Protein AF-A0A2E3FN17-F1 (afdb_monomer_lite)

Structure (mmCIF, N/CA/C/O backbone):
data_AF-A0A2E3FN17-F1
#
_entry.id   AF-A0A2E3FN17-F1
#
loop_
_atom_site.group_PDB
_atom_site.id
_atom_site.type_symbol
_atom_site.label_atom_id
_atom_site.label_alt_id
_atom_site.label_comp_id
_atom_site.label_asym_id
_atom_site.label_entity_id
_atom_site.label_seq_id
_atom_site.pdbx_PDB_ins_code
_atom_site.Cartn_x
_atom_site.Cartn_y
_atom_site.Cartn_z
_atom_site.occupancy
_atom_site.B_iso_or_equiv
_atom_site.auth_seq_id
_atom_site.auth_comp_id
_atom_site.auth_asym_id
_atom_site.auth_atom_id
_atom_site.pdbx_PDB_model_num
ATOM 1 N N . MET A 1 1 ? -9.138 58.716 -21.504 1.00 37.84 1 MET A N 1
ATOM 2 C CA . MET A 1 1 ? -9.727 57.847 -20.464 1.00 37.84 1 MET A CA 1
ATOM 3 C C . MET A 1 1 ? -8.759 56.707 -20.224 1.00 37.84 1 MET A C 1
ATOM 5 O O . MET A 1 1 ? -8.640 55.849 -21.085 1.00 37.84 1 MET A O 1
ATOM 9 N N . ALA A 1 2 ? -8.002 56.763 -19.128 1.00 36.84 2 ALA A N 1
ATOM 10 C CA . ALA A 1 2 ? -7.118 55.679 -18.716 1.00 36.84 2 ALA A CA 1
ATOM 11 C C . ALA A 1 2 ? -7.886 54.799 -17.726 1.00 36.84 2 ALA A C 1
ATOM 13 O O . ALA A 1 2 ? -8.453 55.308 -16.757 1.00 36.84 2 ALA A O 1
ATOM 14 N N . ILE A 1 3 ? -7.972 53.507 -18.033 1.00 34.97 3 ILE A N 1
ATOM 15 C CA . ILE A 1 3 ? -8.665 52.512 -17.218 1.00 34.97 3 ILE A CA 1
ATOM 16 C C . ILE A 1 3 ? -7.889 52.355 -15.912 1.00 34.97 3 ILE A C 1
ATOM 18 O O . ILE A 1 3 ? -6.702 52.041 -15.904 1.00 34.97 3 ILE A O 1
ATOM 22 N N . ASN A 1 4 ? -8.585 52.634 -14.817 1.00 36.72 4 ASN A N 1
ATOM 23 C CA . ASN A 1 4 ? -8.082 52.581 -13.459 1.00 36.72 4 ASN A CA 1
ATOM 24 C C . ASN A 1 4 ? -8.319 51.156 -12.940 1.00 36.72 4 ASN A C 1
ATOM 26 O O . ASN A 1 4 ? -9.426 50.830 -12.508 1.00 36.72 4 ASN A O 1
ATOM 30 N N . TYR A 1 5 ? -7.314 50.286 -13.042 1.00 35.69 5 TYR A N 1
ATOM 31 C CA . TYR A 1 5 ? -7.371 48.957 -12.437 1.00 35.69 5 TYR A CA 1
ATOM 32 C C . TYR A 1 5 ? -7.090 49.093 -10.939 1.00 35.69 5 TYR A C 1
ATOM 34 O O . TYR A 1 5 ? -5.941 49.150 -10.512 1.00 35.69 5 TYR A O 1
ATOM 42 N N . LYS A 1 6 ? -8.153 49.179 -10.132 1.00 37.59 6 LYS A N 1
ATOM 43 C CA . LYS A 1 6 ? -8.042 49.005 -8.681 1.00 37.59 6 LYS A CA 1
ATOM 44 C C . LYS A 1 6 ? -7.810 47.527 -8.378 1.00 37.59 6 LYS A C 1
ATOM 46 O O . LYS A 1 6 ? -8.728 46.723 -8.523 1.00 37.59 6 LYS A O 1
ATOM 51 N N . GLN A 1 7 ? -6.601 47.195 -7.942 1.00 37.75 7 GLN A N 1
ATOM 52 C CA . GLN A 1 7 ? -6.318 45.953 -7.229 1.00 37.75 7 GLN A CA 1
ATOM 53 C C . GLN A 1 7 ? -6.662 46.138 -5.741 1.00 37.75 7 GLN A C 1
ATOM 55 O O . GLN A 1 7 ? -6.608 47.243 -5.208 1.00 37.75 7 GLN A O 1
ATOM 60 N N . PHE A 1 8 ? -7.114 45.061 -5.105 1.00 37.50 8 PHE A N 1
ATOM 61 C CA . PHE A 1 8 ? -7.685 45.035 -3.761 1.00 37.50 8 PHE A CA 1
ATOM 62 C C . PHE A 1 8 ? -6.698 45.509 -2.676 1.00 37.50 8 PHE A C 1
ATOM 64 O O . PHE A 1 8 ? -5.740 44.814 -2.359 1.00 37.50 8 PHE A O 1
ATOM 71 N N . GLU A 1 9 ? -6.981 46.653 -2.051 1.00 42.41 9 GLU A N 1
ATOM 72 C CA . GLU A 1 9 ? -6.301 47.136 -0.843 1.00 42.41 9 GLU A CA 1
ATOM 73 C C . GLU A 1 9 ? -7.309 47.179 0.315 1.00 42.41 9 GLU A C 1
ATOM 75 O O . GLU A 1 9 ? -8.365 47.810 0.205 1.00 42.41 9 GLU A O 1
ATOM 80 N N . THR A 1 10 ? -7.011 46.539 1.451 1.00 50.94 10 THR A N 1
ATOM 81 C CA . THR A 1 10 ? -7.795 46.756 2.676 1.00 50.94 10 THR A CA 1
ATOM 82 C C . THR A 1 10 ? -7.440 48.130 3.251 1.00 50.94 10 THR A C 1
ATOM 84 O O . THR A 1 10 ? -6.267 48.398 3.503 1.00 50.94 10 THR A O 1
ATOM 87 N N . GLN A 1 11 ? -8.440 48.979 3.519 1.00 46.59 11 GLN A N 1
ATOM 88 C CA . GLN A 1 11 ? -8.320 50.361 4.036 1.00 46.59 11 GLN A CA 1
ATOM 89 C C . GLN A 1 11 ? -7.691 50.503 5.445 1.00 46.59 11 GLN A C 1
ATOM 91 O O . GLN A 1 11 ? -7.810 51.537 6.098 1.00 46.59 11 GLN A O 1
ATOM 96 N N . SER A 1 12 ? -6.996 49.487 5.946 1.00 48.31 12 SER A N 1
ATOM 97 C CA . SER A 1 12 ? -6.209 49.539 7.178 1.00 48.31 12 SER A CA 1
ATOM 98 C C . SER A 1 12 ? -4.942 48.714 6.976 1.00 48.31 12 SER A C 1
ATOM 100 O O . SER A 1 12 ? -4.887 47.528 7.281 1.00 48.31 12 SER A O 1
ATOM 102 N N . GLY A 1 13 ? -3.938 49.345 6.364 1.00 42.34 13 GLY A N 1
ATOM 103 C CA . GLY A 1 13 ? -2.664 48.720 6.030 1.00 42.34 13 GLY A CA 1
ATOM 104 C C . GLY A 1 13 ? -1.845 48.374 7.271 1.00 42.34 13 GLY A C 1
ATOM 105 O O . GLY A 1 13 ? -1.367 49.259 7.980 1.00 42.34 13 GLY A O 1
ATOM 106 N N . PHE A 1 14 ? -1.603 47.085 7.487 1.00 42.19 14 PHE A N 1
ATOM 107 C CA . PHE A 1 14 ? -0.504 46.635 8.331 1.00 42.19 14 PHE A CA 1
ATOM 108 C C . PHE A 1 14 ? 0.809 46.801 7.551 1.00 42.19 14 PHE A C 1
ATOM 110 O O . PHE A 1 14 ? 1.232 45.918 6.810 1.00 42.19 14 PHE A O 1
ATOM 117 N N . LYS A 1 15 ? 1.483 47.944 7.716 1.00 48.59 15 LYS A N 1
ATOM 118 C CA . LYS A 1 15 ? 2.931 48.033 7.479 1.00 48.59 15 LYS A CA 1
ATOM 119 C C . LYS A 1 15 ? 3.631 47.589 8.759 1.00 48.59 15 LYS A C 1
ATOM 121 O O . LYS A 1 15 ? 3.905 48.404 9.635 1.00 48.59 15 LYS A O 1
ATOM 126 N N . SER A 1 16 ? 3.868 46.288 8.894 1.00 48.31 16 SER A N 1
ATOM 127 C CA . SER A 1 16 ? 4.694 45.765 9.985 1.00 48.31 16 SER A CA 1
ATOM 128 C C . SER A 1 16 ? 6.179 45.999 9.663 1.00 48.31 16 SER A C 1
ATOM 130 O O . SER A 1 16 ? 6.572 45.804 8.507 1.00 48.31 16 SER A O 1
ATOM 132 N N . PRO A 1 17 ? 7.032 46.401 10.627 1.00 52.38 17 PRO A N 1
ATOM 133 C CA . PRO A 1 17 ? 8.482 46.468 10.449 1.00 52.38 17 PRO A CA 1
ATOM 134 C C . PRO A 1 17 ? 9.059 45.076 10.139 1.00 52.38 17 PRO A C 1
ATOM 136 O O . PRO A 1 17 ? 9.464 44.331 11.035 1.00 52.38 17 PRO A O 1
ATOM 139 N N . GLY A 1 18 ? 9.077 44.717 8.854 1.00 56.06 18 GLY A N 1
ATOM 140 C CA . GLY A 1 18 ? 9.528 43.413 8.374 1.00 56.06 18 GLY A CA 1
ATOM 141 C C . GLY A 1 18 ? 8.607 42.686 7.395 1.00 56.06 18 GLY A C 1
ATOM 142 O O . GLY A 1 18 ? 8.786 41.483 7.272 1.00 56.06 18 GLY A O 1
ATOM 143 N N . PHE A 1 19 ? 7.653 43.356 6.736 1.00 58.25 19 PHE A N 1
ATOM 144 C CA . PHE A 1 19 ? 6.890 42.806 5.605 1.00 58.25 19 PHE A CA 1
ATOM 145 C C . PHE A 1 19 ? 6.611 43.913 4.573 1.00 58.25 19 PHE A C 1
ATOM 147 O O . PHE A 1 19 ? 5.958 44.907 4.897 1.00 58.25 19 PHE A O 1
ATOM 154 N N . THR A 1 20 ? 7.093 43.762 3.338 1.00 66.94 20 THR A N 1
ATOM 155 C CA . THR A 1 20 ? 6.775 44.663 2.213 1.00 66.94 20 THR A CA 1
ATOM 156 C C . THR A 1 20 ? 6.507 43.865 0.948 1.00 66.94 20 THR A C 1
ATOM 158 O O . THR A 1 20 ? 7.218 42.897 0.702 1.00 66.94 20 THR A O 1
ATOM 161 N N . VAL A 1 21 ? 5.550 44.304 0.129 1.00 63.03 21 VAL A N 1
ATOM 162 C CA . VAL A 1 21 ? 5.288 43.752 -1.209 1.00 63.03 21 VAL A CA 1
ATOM 163 C C . VAL A 1 21 ? 5.586 44.838 -2.240 1.00 63.03 21 VAL A C 1
ATOM 165 O O . VAL A 1 21 ? 5.120 45.968 -2.072 1.00 63.03 21 VAL A O 1
ATOM 168 N N . ASP A 1 22 ? 6.392 44.534 -3.255 1.00 70.94 22 ASP A N 1
ATOM 169 C CA . ASP A 1 22 ? 6.679 45.465 -4.348 1.00 70.94 22 ASP A CA 1
ATOM 170 C C . ASP A 1 22 ? 5.623 45.398 -5.465 1.00 70.94 22 ASP A C 1
ATOM 172 O O . ASP A 1 22 ? 4.725 44.556 -5.476 1.00 70.94 22 ASP A O 1
ATOM 176 N N . THR A 1 23 ? 5.718 46.313 -6.426 1.00 57.62 23 THR A N 1
ATOM 177 C CA . THR A 1 23 ? 4.793 46.416 -7.565 1.00 57.62 23 THR A CA 1
ATOM 178 C C . THR A 1 23 ? 4.875 45.252 -8.557 1.00 57.62 23 THR A C 1
ATOM 180 O O . THR A 1 23 ? 4.014 45.159 -9.428 1.00 57.62 23 THR A O 1
ATOM 183 N N . ALA A 1 24 ? 5.874 44.374 -8.444 1.00 57.94 24 ALA A N 1
ATOM 184 C CA . ALA A 1 24 ? 5.973 43.126 -9.198 1.00 57.94 24 ALA A CA 1
ATOM 185 C C . ALA A 1 24 ? 5.431 41.918 -8.404 1.00 57.94 24 ALA A C 1
ATOM 187 O O . ALA A 1 24 ? 5.411 40.807 -8.928 1.00 57.94 24 ALA A O 1
ATOM 188 N N . GLY A 1 25 ? 4.962 42.127 -7.167 1.00 55.66 25 GLY A N 1
ATOM 189 C CA . GLY A 1 25 ? 4.450 41.077 -6.288 1.00 55.66 25 GLY A CA 1
ATOM 190 C C . GLY A 1 25 ? 5.527 40.366 -5.465 1.00 55.66 25 GLY A C 1
ATOM 191 O O . GLY A 1 25 ? 5.211 39.393 -4.780 1.00 55.66 25 GLY A O 1
ATOM 192 N N . ASN A 1 26 ? 6.779 40.834 -5.483 1.00 59.34 26 ASN A N 1
ATOM 193 C CA . ASN A 1 26 ? 7.836 40.254 -4.658 1.00 59.34 26 ASN A CA 1
ATOM 194 C C . ASN A 1 26 ? 7.677 40.698 -3.207 1.00 59.34 26 ASN A C 1
ATOM 196 O O . ASN A 1 26 ? 7.336 41.850 -2.931 1.00 59.34 26 ASN A O 1
ATOM 200 N N . VAL A 1 27 ? 7.982 39.802 -2.270 1.00 69.19 27 VAL A N 1
ATOM 201 C CA . VAL A 1 27 ? 7.823 40.058 -0.836 1.00 69.19 27 VAL A CA 1
ATOM 202 C C . VAL A 1 27 ? 9.183 40.080 -0.139 1.00 69.19 27 VAL A C 1
ATOM 204 O O . VAL A 1 27 ? 9.989 39.170 -0.311 1.00 69.19 27 VAL A O 1
ATOM 207 N N . VAL A 1 28 ? 9.421 41.092 0.699 1.00 61.53 28 VAL A N 1
ATOM 208 C CA . VAL A 1 28 ? 10.564 41.150 1.625 1.00 61.53 28 VAL A CA 1
ATOM 209 C C . VAL A 1 28 ? 10.049 40.980 3.047 1.00 61.53 28 VAL A C 1
ATOM 211 O O . VAL A 1 28 ? 9.232 41.774 3.517 1.00 61.53 28 VAL A O 1
ATOM 214 N N . VAL A 1 29 ? 10.541 39.949 3.735 1.00 69.00 29 VAL A N 1
ATOM 215 C CA . VAL A 1 29 ? 10.130 39.574 5.094 1.00 69.00 29 VAL A CA 1
ATOM 216 C C . VAL A 1 29 ? 11.319 39.430 6.035 1.00 69.00 29 VAL A C 1
ATOM 218 O O . VAL A 1 29 ? 12.343 38.873 5.655 1.00 69.00 29 VAL A O 1
ATOM 221 N N . ARG A 1 30 ? 11.193 39.921 7.278 1.00 58.22 30 ARG A N 1
ATOM 222 C CA . ARG A 1 30 ? 12.258 39.811 8.301 1.00 58.22 30 ARG A CA 1
ATOM 223 C C . ARG A 1 30 ? 12.412 38.398 8.856 1.00 58.22 30 ARG A C 1
ATOM 225 O O . ARG A 1 30 ? 13.528 38.000 9.163 1.00 58.22 30 ARG A O 1
ATOM 232 N N . THR A 1 31 ? 11.312 37.670 9.014 1.00 51.66 31 THR A N 1
ATOM 233 C CA . THR A 1 31 ? 11.298 36.287 9.504 1.00 51.66 31 THR A CA 1
ATOM 234 C C . THR A 1 31 ? 10.191 35.525 8.791 1.00 51.66 31 THR A C 1
ATOM 236 O O . THR A 1 31 ? 9.025 35.903 8.890 1.00 51.66 31 THR A O 1
ATOM 239 N N . LEU A 1 32 ? 10.554 34.451 8.096 1.00 52.09 32 LEU A N 1
ATOM 240 C CA . LEU A 1 32 ? 9.624 33.411 7.670 1.00 52.09 32 LEU A CA 1
ATOM 241 C C . LEU A 1 32 ? 9.655 32.326 8.738 1.00 52.09 32 LEU A C 1
ATOM 243 O O . LEU A 1 32 ? 10.653 31.627 8.884 1.00 52.09 32 LEU A O 1
ATOM 247 N N . THR A 1 33 ? 8.581 32.199 9.506 1.00 43.00 33 THR A N 1
ATOM 248 C CA . THR A 1 33 ? 8.390 31.029 10.361 1.00 43.00 33 THR A CA 1
ATOM 249 C C . THR A 1 33 ? 7.501 30.072 9.595 1.00 43.00 33 THR A C 1
ATOM 251 O O . THR A 1 33 ? 6.283 30.228 9.579 1.00 43.00 33 THR A O 1
ATOM 254 N N . GLN A 1 34 ? 8.112 29.097 8.928 1.00 38.00 34 GLN A N 1
ATOM 255 C CA . GLN A 1 34 ? 7.369 27.959 8.416 1.00 38.00 34 GLN A CA 1
ATOM 256 C C . GLN A 1 34 ? 6.927 27.138 9.622 1.00 38.00 34 GLN A C 1
ATOM 258 O O . GLN A 1 34 ? 7.709 26.398 10.213 1.00 38.00 34 GLN A O 1
ATOM 263 N N . THR A 1 35 ? 5.674 27.309 10.031 1.00 37.59 35 THR A N 1
ATOM 264 C CA . THR A 1 35 ? 5.012 26.363 10.927 1.00 37.59 35 THR A CA 1
ATOM 265 C C . THR A 1 35 ? 4.671 25.149 10.075 1.00 37.59 35 THR A C 1
ATOM 267 O O . THR A 1 35 ? 3.538 24.952 9.652 1.00 37.59 35 THR A O 1
ATOM 270 N N . PHE A 1 36 ? 5.695 24.354 9.759 1.00 42.62 36 PHE A N 1
ATOM 271 C CA . PHE A 1 36 ? 5.470 22.948 9.484 1.00 42.62 36 PHE A CA 1
ATOM 272 C C . PHE A 1 36 ? 4.927 22.389 10.793 1.00 42.62 36 PHE A C 1
ATOM 274 O O . PHE A 1 36 ? 5.679 22.136 11.731 1.00 42.62 36 PHE A O 1
ATOM 281 N N . ILE A 1 37 ? 3.603 22.344 10.907 1.00 41.72 37 ILE A N 1
ATOM 282 C CA . ILE A 1 37 ? 2.959 21.396 11.798 1.00 41.72 37 ILE A CA 1
ATOM 283 C C . ILE A 1 37 ? 3.211 20.081 11.069 1.00 41.72 37 ILE A C 1
ATOM 285 O O . ILE A 1 37 ? 2.647 19.919 9.984 1.00 41.72 37 ILE A O 1
ATOM 289 N N . PRO A 1 38 ? 4.116 19.207 11.551 1.00 37.78 38 PRO A N 1
ATOM 290 C CA . PRO A 1 38 ? 4.202 17.876 10.983 1.00 37.78 38 PRO A CA 1
ATOM 291 C C . PRO A 1 38 ? 2.789 17.325 11.032 1.00 37.78 38 PRO A C 1
ATOM 293 O O . PRO A 1 38 ? 2.148 17.407 12.085 1.00 37.78 38 PRO A O 1
ATOM 296 N N . GLU A 1 39 ? 2.287 16.850 9.897 1.00 45.31 39 GLU A N 1
ATOM 297 C CA . GLU A 1 39 ? 1.070 16.057 9.905 1.00 45.31 39 GLU A CA 1
ATOM 298 C C . GLU A 1 39 ? 1.247 15.021 11.010 1.00 45.31 39 GLU A C 1
ATOM 300 O O . GLU A 1 39 ? 2.287 14.355 11.077 1.00 45.31 39 GLU A O 1
ATOM 305 N N . ALA A 1 40 ? 0.327 15.030 11.980 1.00 38.62 40 ALA A N 1
ATOM 306 C CA . ALA A 1 40 ? 0.417 14.130 13.112 1.00 38.62 40 ALA A CA 1
ATOM 307 C C . ALA A 1 40 ? 0.553 12.734 12.517 1.00 38.62 40 ALA A C 1
ATOM 309 O O . ALA A 1 40 ? -0.334 12.323 11.771 1.00 38.62 40 ALA A O 1
ATOM 310 N N . ALA A 1 41 ? 1.689 12.072 12.770 1.00 45.03 41 ALA A N 1
ATOM 311 C CA . ALA A 1 41 ? 1.944 10.753 12.221 1.00 45.03 41 ALA A CA 1
ATOM 312 C C . ALA A 1 41 ? 0.701 9.911 12.495 1.00 45.03 41 ALA A C 1
ATOM 314 O O . ALA A 1 41 ? 0.290 9.800 13.655 1.00 45.03 41 ALA A O 1
ATOM 315 N N . THR A 1 42 ? 0.061 9.416 11.434 1.00 56.19 42 THR A N 1
ATOM 316 C CA . THR A 1 42 ? -1.110 8.556 11.573 1.00 56.19 42 THR A CA 1
ATOM 317 C C . THR A 1 42 ? -0.716 7.439 12.530 1.00 56.19 42 THR A C 1
ATOM 319 O O . THR A 1 42 ? 0.269 6.747 12.246 1.00 56.19 42 THR A O 1
ATOM 322 N N . PRO A 1 43 ? -1.384 7.315 13.692 1.00 70.19 43 PRO A N 1
ATOM 323 C CA . PRO A 1 43 ? -1.020 6.301 14.663 1.00 70.19 43 PRO A CA 1
ATOM 324 C C . PRO A 1 43 ? -1.043 4.938 13.976 1.00 70.19 43 PRO A C 1
ATOM 326 O O . PRO A 1 43 ? -1.918 4.668 13.150 1.00 70.19 43 PRO A O 1
ATOM 329 N N . ALA A 1 44 ? -0.036 4.117 14.278 1.00 83.69 44 ALA A N 1
ATOM 330 C CA . ALA A 1 44 ? 0.042 2.771 13.736 1.00 83.69 44 ALA A CA 1
ATOM 331 C C . ALA A 1 44 ? -1.252 2.010 14.072 1.00 83.69 44 ALA A C 1
ATOM 333 O O . ALA A 1 44 ? -1.804 2.219 15.158 1.00 83.69 44 ALA A O 1
ATOM 334 N N . PRO A 1 45 ? -1.746 1.158 13.159 1.00 92.44 45 PRO A N 1
ATOM 335 C CA . PRO A 1 45 ? -2.945 0.382 13.427 1.00 92.44 45 PRO A CA 1
ATOM 336 C C . PRO A 1 45 ? -2.708 -0.568 14.607 1.00 92.44 45 PRO A C 1
ATOM 338 O O . PRO A 1 45 ? -1.593 -1.059 14.792 1.00 92.44 45 PRO A O 1
ATOM 341 N N . ASP A 1 46 ? -3.762 -0.870 15.367 1.00 95.88 46 ASP A N 1
ATOM 342 C CA . ASP A 1 46 ? -3.695 -1.835 16.476 1.00 95.88 46 ASP A CA 1
ATOM 343 C C . ASP A 1 46 ? -3.272 -3.229 15.982 1.00 95.88 46 ASP A C 1
ATOM 345 O O . ASP A 1 46 ? -2.549 -3.945 16.673 1.00 95.88 46 ASP A O 1
ATOM 349 N N . TYR A 1 47 ? -3.692 -3.594 14.766 1.00 97.06 47 TYR A N 1
ATOM 350 C CA . TYR A 1 47 ? -3.280 -4.814 14.077 1.00 97.06 47 TYR A CA 1
ATOM 351 C C . TYR A 1 47 ? -2.836 -4.515 12.648 1.00 97.06 47 TYR A C 1
ATOM 353 O O . TYR A 1 47 ? -3.518 -3.813 11.907 1.00 97.06 47 TYR A O 1
ATOM 361 N N . SER A 1 48 ? -1.717 -5.097 12.224 1.00 96.75 48 SER A N 1
ATOM 362 C CA . SER A 1 48 ? -1.283 -5.074 10.821 1.00 96.75 48 SER A CA 1
ATOM 363 C C . SER A 1 48 ? -1.556 -6.430 10.180 1.00 96.75 48 SER A C 1
ATOM 365 O O . SER A 1 48 ? -0.944 -7.428 10.563 1.00 96.75 48 SER A O 1
ATOM 367 N N . ILE A 1 49 ? -2.495 -6.460 9.239 1.00 97.56 49 ILE A N 1
ATOM 368 C CA . ILE A 1 49 ? -3.004 -7.661 8.581 1.00 97.56 49 ILE A CA 1
ATOM 369 C C . ILE A 1 49 ? -2.353 -7.784 7.205 1.00 97.56 49 ILE A C 1
ATOM 371 O O . ILE A 1 49 ? -2.545 -6.933 6.339 1.00 97.56 49 ILE A O 1
ATOM 375 N N . ASN A 1 50 ? -1.601 -8.859 7.002 1.00 96.88 50 ASN A N 1
ATOM 376 C CA . ASN A 1 50 ? -0.911 -9.174 5.757 1.00 96.88 50 ASN A CA 1
ATOM 377 C C . ASN A 1 50 ? -1.369 -10.533 5.224 1.00 96.88 50 ASN A C 1
ATOM 379 O O . ASN A 1 50 ? -1.898 -11.362 5.967 1.00 96.88 50 ASN A O 1
ATOM 383 N N . GLU A 1 51 ? -1.091 -10.802 3.956 1.00 95.06 51 GLU A N 1
ATOM 384 C CA . GLU A 1 51 ? -1.371 -12.090 3.329 1.00 95.06 51 GLU A CA 1
ATOM 385 C C . GLU A 1 51 ? -0.083 -12.880 3.089 1.00 95.06 51 GLU A C 1
ATOM 387 O O . GLU A 1 51 ? 0.895 -12.357 2.554 1.00 95.06 51 GLU A O 1
ATOM 392 N N . ASN A 1 52 ? -0.080 -14.160 3.458 1.00 92.88 52 ASN A N 1
ATOM 393 C CA . ASN A 1 52 ? 1.016 -15.068 3.141 1.00 92.88 52 ASN A CA 1
ATOM 394 C C . ASN A 1 52 ? 0.477 -16.461 2.808 1.00 92.88 52 ASN A C 1
ATOM 396 O O . ASN A 1 52 ? -0.183 -17.091 3.632 1.00 92.88 52 ASN A O 1
ATOM 400 N N . GLY A 1 53 ? 0.765 -16.950 1.600 1.00 88.12 53 GLY A N 1
ATOM 401 C CA . GLY A 1 53 ? 0.374 -18.296 1.169 1.00 88.12 53 GLY A CA 1
ATOM 402 C C . GLY A 1 53 ? -1.139 -18.547 1.163 1.00 88.12 53 GLY A C 1
ATOM 403 O O . GLY A 1 53 ? -1.552 -19.669 1.442 1.00 88.12 53 GLY A O 1
ATOM 404 N N . GLY A 1 54 ? -1.953 -17.521 0.884 1.00 91.50 54 GLY A N 1
ATOM 405 C CA . GLY A 1 54 ? -3.417 -17.615 0.916 1.00 91.50 54 GLY A CA 1
ATOM 406 C C . GLY A 1 54 ? -4.010 -17.681 2.327 1.00 91.50 54 GLY A C 1
ATOM 407 O O . GLY A 1 54 ? -5.124 -18.161 2.487 1.00 91.50 54 GLY A O 1
ATOM 408 N N . ALA A 1 55 ? -3.269 -17.240 3.349 1.00 96.00 55 ALA A N 1
ATOM 409 C CA . ALA A 1 55 ? -3.733 -17.106 4.727 1.00 96.00 55 ALA A CA 1
ATOM 410 C C . ALA A 1 55 ? -3.456 -15.699 5.273 1.00 96.00 55 ALA A C 1
ATOM 412 O O . ALA A 1 55 ? -2.540 -15.007 4.813 1.00 96.00 55 ALA A O 1
ATOM 413 N N . PHE A 1 56 ? -4.205 -15.301 6.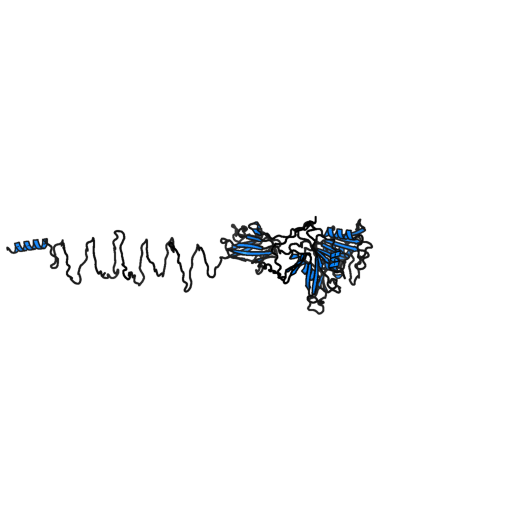301 1.00 97.69 56 PHE A N 1
ATOM 414 C CA . PHE A 1 56 ? -3.919 -14.089 7.057 1.00 97.69 56 PHE A CA 1
ATOM 415 C C . PHE A 1 56 ? -2.689 -14.299 7.944 1.00 97.69 56 PHE A C 1
ATOM 417 O O . PHE A 1 56 ? -2.556 -15.300 8.651 1.00 97.69 56 PHE A O 1
ATOM 424 N N . SER A 1 57 ? -1.803 -13.315 7.943 1.00 97.12 57 SER A N 1
ATOM 425 C CA . SER A 1 57 ? -0.678 -13.194 8.866 1.00 97.12 57 SER A CA 1
ATOM 426 C C . SER A 1 57 ? -0.771 -11.843 9.560 1.00 97.12 57 SER A C 1
ATOM 428 O O . SER A 1 57 ? -0.995 -10.820 8.916 1.00 97.12 57 SER A O 1
ATOM 430 N N . ILE A 1 58 ? -0.641 -11.834 10.882 1.00 96.50 58 ILE A N 1
ATOM 431 C CA . ILE A 1 58 ? -0.774 -10.616 11.683 1.00 96.50 58 ILE A CA 1
ATOM 432 C C . ILE A 1 58 ? 0.576 -10.330 12.324 1.00 96.50 58 ILE A C 1
ATOM 434 O O . ILE A 1 58 ? 1.165 -11.225 12.931 1.00 96.50 58 ILE A O 1
ATOM 438 N N . THR A 1 59 ? 1.078 -9.105 12.166 1.00 93.19 59 THR A N 1
ATOM 439 C CA . THR A 1 59 ? 2.364 -8.698 12.753 1.00 93.19 59 THR A CA 1
ATOM 440 C C . THR A 1 59 ? 2.377 -8.982 14.257 1.00 93.19 59 THR A C 1
ATOM 442 O O . THR A 1 59 ? 1.367 -8.812 14.935 1.00 93.19 59 THR A O 1
ATOM 445 N N . ASP A 1 60 ? 3.517 -9.456 14.761 1.00 92.25 60 ASP A N 1
ATOM 446 C CA . ASP A 1 60 ? 3.741 -9.861 16.158 1.00 92.25 60 ASP A CA 1
ATOM 447 C C . ASP A 1 60 ? 2.930 -11.075 16.651 1.00 92.25 60 ASP A C 1
ATOM 449 O O . ASP A 1 60 ? 3.055 -11.469 17.813 1.00 92.25 60 ASP A O 1
ATOM 453 N N . LEU A 1 61 ? 2.176 -11.742 15.770 1.00 94.56 61 LEU A N 1
ATOM 454 C CA . LEU A 1 61 ? 1.499 -13.006 16.054 1.00 94.56 61 LEU A CA 1
ATOM 455 C C . LEU A 1 61 ? 2.063 -14.135 15.184 1.00 94.56 61 LEU A C 1
ATOM 457 O O . LEU A 1 61 ? 2.383 -13.958 14.010 1.00 94.56 61 LEU A O 1
ATOM 461 N N . SER A 1 62 ? 2.208 -15.322 15.773 1.00 92.50 62 SER A N 1
ATOM 462 C CA . SER A 1 62 ? 2.765 -16.491 15.090 1.00 92.50 62 SER A CA 1
ATOM 463 C C . SER A 1 62 ? 1.674 -17.403 14.528 1.00 92.50 62 SER A C 1
ATOM 465 O O . SER A 1 62 ? 0.624 -17.596 15.137 1.00 92.50 62 SER A O 1
ATOM 467 N N . GLY A 1 63 ? 1.959 -18.014 13.375 1.00 92.62 63 GLY A N 1
ATOM 468 C CA . GLY A 1 63 ? 1.055 -18.947 12.700 1.00 92.62 63 GLY A CA 1
ATOM 469 C C . GLY A 1 63 ? 0.194 -18.303 11.610 1.00 92.62 63 GLY A C 1
ATOM 470 O O . GLY A 1 63 ? 0.160 -17.086 11.452 1.00 92.62 63 GLY A O 1
ATOM 471 N N . ALA A 1 64 ? -0.470 -19.156 10.829 1.00 95.50 64 ALA A N 1
ATOM 472 C CA . ALA A 1 64 ? -1.467 -18.749 9.844 1.00 95.50 64 ALA A CA 1
ATOM 473 C C . ALA A 1 64 ? -2.823 -18.552 10.536 1.00 95.50 64 ALA A C 1
ATOM 475 O O . ALA A 1 64 ? -3.213 -19.388 11.351 1.00 95.50 64 ALA A O 1
ATOM 476 N N . ASN A 1 65 ? -3.520 -17.466 10.202 1.00 96.81 65 ASN A N 1
ATOM 477 C CA . ASN A 1 65 ? -4.797 -17.055 10.793 1.00 96.81 65 ASN A CA 1
ATOM 478 C C . ASN A 1 65 ? -4.781 -17.049 12.341 1.00 96.81 65 ASN A C 1
ATOM 480 O O . ASN A 1 65 ? -5.592 -17.730 12.978 1.00 96.81 65 ASN A O 1
ATOM 484 N N . PRO A 1 66 ? -3.840 -16.323 12.978 1.00 97.69 66 PRO A N 1
ATOM 485 C CA . PRO A 1 66 ? -3.671 -16.354 14.428 1.00 97.69 66 PRO A CA 1
ATOM 486 C C . PRO A 1 66 ? -4.897 -15.817 15.180 1.00 97.69 66 PRO A C 1
ATOM 488 O O . PRO A 1 66 ? -5.614 -14.944 14.693 1.00 97.69 66 PRO A O 1
ATOM 491 N N . THR A 1 67 ? -5.114 -16.291 16.408 1.00 97.25 67 THR A N 1
ATOM 492 C CA . THR A 1 67 ? -6.167 -15.751 17.280 1.00 97.25 67 THR A CA 1
ATOM 493 C C . THR A 1 67 ? -5.826 -14.333 17.736 1.00 97.25 67 THR A C 1
ATOM 495 O O . THR A 1 67 ? -4.703 -14.082 18.177 1.00 97.25 67 THR A O 1
ATOM 498 N N . ILE A 1 68 ? -6.806 -13.428 17.702 1.00 97.25 68 ILE A N 1
ATOM 499 C CA . ILE A 1 68 ? -6.699 -12.076 18.276 1.00 97.25 68 ILE A CA 1
ATOM 500 C C . ILE A 1 68 ? -7.667 -11.892 19.449 1.00 97.25 68 ILE A C 1
ATOM 502 O O . ILE A 1 68 ? -8.622 -12.653 19.598 1.00 97.25 68 ILE A O 1
ATOM 506 N N . THR A 1 69 ? -7.437 -10.865 20.267 1.00 96.69 69 THR A N 1
ATOM 507 C CA . THR A 1 69 ? -8.307 -10.525 21.400 1.00 96.69 69 THR A CA 1
ATOM 508 C C . THR A 1 69 ? -8.823 -9.103 21.261 1.00 96.69 69 THR A C 1
ATOM 510 O O . THR A 1 69 ? -8.027 -8.177 21.148 1.00 96.69 69 THR A O 1
ATOM 513 N N . LEU A 1 70 ? -10.139 -8.923 21.322 1.00 97.25 70 LEU A N 1
ATOM 514 C CA . LEU A 1 70 ? -10.787 -7.612 21.333 1.00 97.25 70 LEU A CA 1
ATOM 515 C C . LEU A 1 70 ? -11.566 -7.413 22.637 1.00 97.25 70 LEU A C 1
ATOM 517 O O . LEU A 1 70 ? -11.895 -8.379 23.319 1.00 97.25 70 LEU A O 1
ATOM 521 N N . THR A 1 71 ? -11.898 -6.167 22.964 1.00 96.38 71 THR A N 1
ATOM 522 C CA . THR A 1 71 ? -12.649 -5.817 24.179 1.00 96.38 71 THR A CA 1
ATOM 523 C C . THR A 1 71 ? -13.970 -5.160 23.798 1.00 96.38 71 THR A C 1
ATOM 525 O O . THR A 1 71 ? -13.992 -4.259 22.956 1.00 96.38 71 THR A O 1
ATOM 528 N N . ARG A 1 72 ? -15.078 -5.583 24.416 1.00 94.00 72 ARG A N 1
ATOM 529 C CA . ARG A 1 72 ? -16.403 -4.979 24.192 1.00 94.00 72 ARG A CA 1
ATOM 530 C C . ARG A 1 72 ? -16.389 -3.480 24.495 1.00 94.00 72 ARG A C 1
ATOM 532 O O . ARG A 1 72 ? -15.883 -3.052 25.529 1.00 94.00 72 ARG A O 1
ATOM 539 N N . GLY A 1 73 ? -16.993 -2.691 23.611 1.00 89.75 73 GLY A N 1
ATOM 540 C CA . GLY A 1 73 ? -17.091 -1.236 23.739 1.00 89.75 73 GLY A CA 1
ATOM 541 C C . GLY A 1 73 ? -15.852 -0.460 23.281 1.00 89.75 73 GLY A C 1
ATOM 542 O O . GLY A 1 73 ? -15.909 0.769 23.245 1.00 89.75 73 GLY A O 1
ATOM 543 N N . GLU A 1 74 ? -14.759 -1.130 22.901 1.00 94.50 74 GLU A N 1
ATOM 544 C CA . GLU A 1 74 ? -13.579 -0.477 22.327 1.00 94.50 74 GLU A CA 1
ATOM 545 C C . GLU A 1 74 ? -13.624 -0.441 20.795 1.00 94.50 74 GLU A C 1
ATOM 547 O O . GLU A 1 74 ? -14.192 -1.318 20.141 1.00 94.50 74 GLU A O 1
ATOM 552 N N . SER A 1 75 ? -12.964 0.568 20.221 1.00 96.19 75 SER A N 1
ATOM 553 C CA . SER A 1 75 ? -12.650 0.629 18.793 1.00 96.19 75 SER A CA 1
ATOM 554 C C . SER A 1 75 ? -11.215 0.175 18.559 1.00 96.19 75 SER A C 1
ATOM 556 O O . SER A 1 75 ? -10.305 0.694 19.204 1.00 96.19 75 SER A O 1
ATOM 558 N N . LYS A 1 76 ? -11.016 -0.754 17.621 1.00 96.88 76 LYS A N 1
ATOM 559 C CA . LYS A 1 76 ? -9.696 -1.193 17.147 1.00 96.88 76 LYS A CA 1
ATOM 560 C C . LYS A 1 76 ? -9.541 -0.942 15.655 1.00 96.88 76 LYS A C 1
ATOM 562 O O . LYS A 1 76 ? -10.517 -1.000 14.904 1.00 96.88 76 LYS A O 1
ATOM 567 N N . THR A 1 77 ? -8.312 -0.685 15.241 1.00 97.25 77 THR A N 1
ATOM 568 C CA . THR A 1 77 ? -7.906 -0.412 13.863 1.00 97.25 77 THR A CA 1
ATOM 569 C C . THR A 1 77 ? -7.047 -1.546 13.309 1.00 97.25 77 THR A C 1
ATOM 571 O O . THR A 1 77 ? -6.192 -2.106 13.990 1.00 97.25 77 THR A O 1
ATOM 574 N N . PHE A 1 78 ? -7.279 -1.884 12.047 1.00 97.44 78 PHE A N 1
ATOM 575 C CA . PHE A 1 78 ? -6.658 -2.989 11.334 1.00 97.44 78 PHE A CA 1
ATOM 576 C C . PHE A 1 78 ? -6.114 -2.439 10.014 1.00 97.44 78 PHE A C 1
ATOM 578 O O . PHE A 1 78 ? -6.883 -2.078 9.122 1.00 97.44 78 PHE A O 1
ATOM 585 N N . GLY A 1 79 ? -4.794 -2.321 9.900 1.00 96.38 79 GLY A N 1
ATOM 586 C CA . GLY A 1 79 ? -4.129 -1.922 8.663 1.00 96.38 79 GLY A CA 1
ATOM 587 C C . GLY A 1 79 ? -4.049 -3.113 7.722 1.00 96.38 79 GLY A C 1
ATOM 588 O O . GLY A 1 79 ? -3.426 -4.114 8.061 1.00 96.38 79 GLY A O 1
ATOM 589 N N . LEU A 1 80 ? -4.691 -3.014 6.566 1.00 96.62 80 LEU A N 1
ATOM 590 C CA . LEU A 1 80 ? -4.804 -4.088 5.590 1.00 96.62 80 LEU A CA 1
ATOM 591 C C . LEU A 1 80 ? -3.728 -3.945 4.509 1.00 96.62 80 LEU A C 1
ATOM 593 O O . LEU A 1 80 ? -3.596 -2.889 3.884 1.00 96.62 80 LEU A O 1
ATOM 597 N N . ASN A 1 81 ? -2.992 -5.026 4.275 1.00 94.25 81 ASN A N 1
ATOM 598 C CA . ASN A 1 81 ? -2.048 -5.195 3.177 1.00 94.25 81 ASN A CA 1
ATOM 599 C C . ASN A 1 81 ? -2.223 -6.599 2.578 1.00 94.25 81 ASN A C 1
ATOM 601 O O . ASN A 1 81 ? -1.412 -7.506 2.784 1.00 94.25 81 ASN A O 1
ATOM 605 N N . LEU A 1 82 ? -3.357 -6.787 1.908 1.00 95.06 82 LEU A N 1
ATOM 606 C CA . LEU A 1 82 ? -3.774 -8.046 1.301 1.00 95.06 82 LEU A CA 1
ATOM 607 C C . LEU A 1 82 ? -3.672 -7.952 -0.222 1.00 95.06 82 LEU A C 1
ATOM 609 O O . LEU A 1 82 ? -3.798 -6.874 -0.807 1.00 95.06 82 LEU A O 1
ATOM 613 N N . THR A 1 83 ? -3.443 -9.092 -0.864 1.00 90.50 83 THR A N 1
ATOM 614 C CA . THR A 1 83 ? -3.250 -9.195 -2.319 1.00 90.50 83 THR A CA 1
ATOM 615 C C . THR A 1 83 ? -4.412 -9.879 -3.029 1.00 90.50 83 THR A C 1
ATOM 617 O O . THR A 1 83 ? -4.676 -9.580 -4.192 1.00 90.50 83 THR A O 1
ATOM 620 N N . SER A 1 84 ? -5.104 -10.791 -2.346 1.00 93.25 84 SER A N 1
ATOM 621 C CA . SER A 1 84 ? -6.219 -11.568 -2.880 1.00 93.25 84 SER A CA 1
ATOM 622 C C . SER A 1 84 ? -7.392 -11.679 -1.902 1.00 93.25 84 SER A C 1
ATOM 624 O O . SER A 1 84 ? -8.536 -11.559 -2.339 1.00 93.25 84 SER A O 1
ATOM 626 N N . LEU A 1 85 ? -7.121 -11.812 -0.599 1.00 96.25 85 LEU A N 1
ATOM 627 C CA . LEU A 1 85 ? -8.145 -11.959 0.444 1.00 96.25 85 LEU A CA 1
ATOM 628 C C . LEU A 1 85 ? -8.803 -10.623 0.798 1.00 96.25 85 LEU A C 1
ATOM 630 O O . LEU A 1 85 ? -8.115 -9.609 0.916 1.00 96.25 85 LEU A O 1
ATOM 634 N N . GLY A 1 86 ? -10.107 -10.614 1.058 1.00 96.75 86 GLY A N 1
ATOM 635 C CA . GLY A 1 86 ? -10.785 -9.499 1.717 1.00 96.75 86 GLY A CA 1
ATOM 636 C C . GLY A 1 86 ? -10.863 -9.679 3.232 1.00 96.75 86 GLY A C 1
ATOM 637 O O . GLY A 1 86 ? -10.898 -10.792 3.739 1.00 96.75 86 GLY A O 1
ATOM 638 N N . PHE A 1 87 ? -10.905 -8.582 3.988 1.00 98.25 87 PHE A N 1
ATOM 639 C CA . PHE A 1 87 ? -11.023 -8.648 5.448 1.00 98.25 87 PHE A CA 1
ATOM 640 C C . PHE A 1 87 ? -12.459 -8.403 5.928 1.00 98.25 87 PHE A C 1
ATOM 642 O O . PHE A 1 87 ? -13.112 -7.441 5.512 1.00 98.25 87 PHE A O 1
ATOM 649 N N . ASN A 1 88 ? -12.943 -9.268 6.820 1.00 98.38 88 ASN A N 1
ATOM 650 C CA . ASN A 1 88 ? -14.295 -9.234 7.378 1.00 98.38 88 ASN A CA 1
ATOM 651 C C . ASN A 1 88 ? -14.279 -9.755 8.821 1.00 98.38 88 ASN A C 1
ATOM 653 O O . ASN A 1 88 ? -13.453 -10.604 9.150 1.00 98.38 88 ASN A O 1
ATOM 657 N N . PHE A 1 89 ? -15.242 -9.331 9.644 1.00 98.38 89 PHE A N 1
ATOM 658 C CA . PHE A 1 89 ? -15.595 -10.023 10.891 1.00 98.38 89 PHE A CA 1
ATOM 659 C C . PHE A 1 89 ? -16.908 -10.788 10.729 1.00 98.38 89 PHE A C 1
ATOM 661 O O . PHE A 1 89 ? -17.798 -10.332 10.017 1.00 98.38 89 PHE A O 1
ATOM 668 N N . PHE A 1 90 ? -17.064 -11.907 11.431 1.00 98.38 90 PHE A N 1
ATOM 669 C CA . PHE A 1 90 ? -18.243 -12.770 11.382 1.00 98.38 90 PHE A CA 1
ATOM 670 C C . PHE A 1 90 ? -18.708 -13.166 12.779 1.00 98.38 90 PHE A C 1
ATOM 672 O O . PHE A 1 90 ? -17.894 -13.480 13.648 1.00 98.38 90 PHE A O 1
ATOM 679 N N . THR A 1 91 ? -20.022 -13.238 12.980 1.00 97.12 91 THR A N 1
ATOM 680 C CA . THR A 1 91 ? -20.594 -13.954 14.129 1.00 97.12 91 THR A CA 1
ATOM 681 C C . THR A 1 91 ? -20.327 -15.458 14.002 1.00 97.12 91 THR A C 1
ATOM 683 O O . THR A 1 91 ? -20.058 -15.929 12.896 1.00 97.12 91 THR A O 1
ATOM 686 N N . PRO A 1 92 ? -20.454 -16.252 15.078 1.00 97.50 92 PRO A N 1
ATOM 687 C CA . PRO A 1 92 ? -20.545 -17.704 14.950 1.00 97.50 92 PRO A CA 1
ATOM 688 C C . PRO A 1 92 ? -21.723 -18.131 14.066 1.00 97.50 92 PRO A C 1
ATOM 690 O O . PRO A 1 92 ? -22.745 -17.440 14.005 1.00 97.50 92 PRO A O 1
ATOM 693 N N . SER A 1 93 ? -21.588 -19.268 13.384 1.00 96.56 93 SER A N 1
ATOM 694 C CA . SER A 1 93 ? -22.690 -19.884 12.636 1.00 96.56 93 SER A CA 1
ATOM 695 C C . SER A 1 93 ? -23.699 -20.558 13.570 1.00 96.56 93 SER A C 1
ATOM 697 O O . SER A 1 93 ? -23.321 -21.300 14.477 1.00 96.56 93 SER A O 1
ATOM 699 N N . ASP A 1 94 ? -24.994 -20.378 13.293 1.00 93.81 94 ASP A N 1
ATOM 700 C CA . ASP A 1 94 ? -26.082 -21.025 14.044 1.00 93.81 94 ASP A CA 1
ATOM 701 C C . ASP A 1 94 ? -26.032 -22.560 13.948 1.00 93.81 94 ASP A C 1
ATOM 703 O O . ASP A 1 94 ? -26.436 -23.265 14.872 1.00 93.81 94 ASP A O 1
ATOM 707 N N . ALA A 1 95 ? -25.543 -23.095 12.822 1.00 94.75 95 ALA A N 1
ATOM 708 C CA . ALA A 1 95 ? -25.439 -24.537 12.598 1.00 94.75 95 ALA A CA 1
ATOM 709 C C . ALA A 1 95 ? -24.189 -25.143 13.252 1.00 94.75 95 ALA A C 1
ATOM 711 O O . ALA A 1 95 ? -24.206 -26.301 13.673 1.00 94.75 95 ALA A O 1
ATOM 712 N N . ASN A 1 96 ? -23.101 -24.372 13.315 1.00 94.50 96 ASN A N 1
ATOM 713 C CA . ASN A 1 96 ? -21.846 -24.773 13.934 1.00 94.50 96 ASN A CA 1
ATOM 714 C C . ASN A 1 96 ? -21.138 -23.541 14.530 1.00 94.50 96 ASN A C 1
ATOM 716 O O . ASN A 1 96 ? -20.451 -22.827 13.801 1.00 94.50 96 ASN A O 1
ATOM 720 N N . PRO A 1 97 ? -21.220 -23.327 15.855 1.00 94.44 97 PRO A N 1
ATOM 721 C CA . PRO A 1 97 ? -20.608 -22.169 16.504 1.00 94.44 97 PRO A CA 1
ATOM 722 C C . PRO A 1 97 ? -19.076 -22.115 16.434 1.00 94.44 97 PRO A C 1
ATOM 724 O O . PRO A 1 97 ? -18.503 -21.162 16.940 1.00 94.44 97 PRO A O 1
ATOM 727 N N . SER A 1 98 ? -18.410 -23.136 15.875 1.00 94.94 98 SER A N 1
ATOM 728 C CA . SER A 1 98 ? -16.951 -23.189 15.702 1.00 94.94 98 SER A CA 1
ATOM 729 C C . SER A 1 98 ? -16.448 -22.638 14.359 1.00 94.94 98 SER A C 1
ATOM 731 O O . SER A 1 98 ? -15.241 -22.673 14.124 1.00 94.94 98 SER A O 1
ATOM 733 N N . VAL A 1 99 ? -17.337 -22.168 13.478 1.00 96.06 99 VAL A N 1
ATOM 734 C CA . VAL A 1 99 ? -16.985 -21.606 12.161 1.00 96.06 99 VAL A CA 1
ATOM 735 C C . VAL A 1 99 ? -17.678 -20.255 11.922 1.00 96.06 99 VAL A C 1
ATOM 737 O O . VAL A 1 99 ? -18.702 -19.980 12.566 1.00 96.06 99 VAL A O 1
ATOM 740 N N . PRO A 1 100 ? -17.164 -19.424 10.991 1.00 97.62 100 PRO A N 1
ATOM 741 C CA . PRO A 1 100 ? -17.801 -18.171 10.598 1.00 97.62 100 PRO A CA 1
ATOM 742 C C . PRO A 1 100 ? -19.261 -18.348 10.155 1.00 97.62 100 PRO A C 1
ATOM 744 O O . PRO A 1 100 ? -19.618 -19.291 9.450 1.00 97.62 100 PRO A O 1
ATOM 747 N N . GLY A 1 101 ? -20.113 -17.429 10.600 1.00 96.94 101 GLY A N 1
ATOM 748 C CA . GLY A 1 101 ? -21.526 -17.321 10.255 1.00 96.94 101 GLY A CA 1
ATOM 749 C C . GLY A 1 101 ? -21.798 -16.094 9.390 1.00 96.94 101 GLY A C 1
ATOM 750 O O . GLY A 1 101 ? -21.372 -16.020 8.242 1.00 96.94 101 GLY A O 1
ATOM 751 N N . THR A 1 102 ? -22.539 -15.122 9.926 1.00 96.19 102 THR A N 1
ATOM 752 C CA . THR A 1 102 ? -22.915 -13.913 9.174 1.00 96.19 102 THR A CA 1
ATOM 753 C C . THR A 1 102 ? -21.879 -12.811 9.367 1.00 96.19 102 THR A C 1
ATOM 755 O O . THR A 1 102 ? -21.415 -12.585 10.485 1.00 96.19 102 THR A O 1
ATOM 758 N N . ALA A 1 103 ? -21.546 -12.094 8.289 1.00 97.00 103 ALA A N 1
ATOM 759 C CA . ALA A 1 103 ? -20.643 -10.952 8.357 1.00 97.00 103 ALA A CA 1
ATOM 760 C C . ALA A 1 103 ? -21.209 -9.849 9.266 1.00 97.00 103 ALA A C 1
ATOM 762 O O . ALA A 1 103 ? -22.370 -9.442 9.151 1.00 97.00 103 ALA A O 1
ATOM 763 N N . ILE A 1 104 ? -20.372 -9.339 10.161 1.00 97.19 104 ILE A N 1
ATOM 764 C CA . ILE A 1 104 ? -20.690 -8.233 11.054 1.00 97.19 104 ILE A CA 1
ATOM 765 C C . ILE A 1 104 ? -20.644 -6.936 10.246 1.00 97.19 104 ILE A C 1
ATOM 767 O O . ILE A 1 104 ? -19.661 -6.629 9.575 1.00 97.19 104 ILE A O 1
ATOM 771 N N . ILE A 1 105 ? -21.731 -6.169 10.315 1.00 97.06 105 ILE A N 1
ATOM 772 C CA . ILE A 1 105 ? -21.873 -4.874 9.628 1.00 97.06 105 ILE A CA 1
ATOM 773 C C . ILE A 1 105 ? -22.053 -3.704 10.601 1.00 97.06 105 ILE A C 1
ATOM 775 O O . ILE A 1 105 ? -21.946 -2.547 10.212 1.00 97.06 105 ILE A O 1
ATOM 779 N N . ASN A 1 106 ? -22.333 -3.969 11.875 1.00 95.75 106 ASN A N 1
ATOM 780 C CA . ASN A 1 106 ? -22.487 -2.916 12.873 1.00 95.75 106 ASN A CA 1
ATOM 781 C C . ASN A 1 106 ? -21.133 -2.605 13.510 1.00 95.75 106 ASN A C 1
ATOM 783 O O . ASN A 1 106 ? -20.378 -3.517 13.829 1.00 95.75 106 ASN A O 1
ATOM 787 N N . GLY A 1 107 ? -20.835 -1.318 13.696 1.00 95.12 107 GLY A N 1
ATOM 788 C CA . GLY A 1 107 ? -19.572 -0.875 14.292 1.00 95.12 107 GLY A CA 1
ATOM 789 C C . GLY A 1 107 ? -18.354 -0.988 13.370 1.00 95.12 107 GLY A C 1
ATOM 790 O O . GLY A 1 107 ? -17.254 -0.697 13.821 1.00 95.12 107 GLY A O 1
ATOM 791 N N . VAL A 1 108 ? -18.522 -1.377 12.099 1.00 97.75 108 VAL A N 1
ATOM 792 C CA . VAL A 1 108 ? -17.416 -1.473 11.133 1.00 97.75 108 VAL A CA 1
ATOM 793 C C . VAL A 1 108 ? -17.358 -0.264 10.199 1.00 97.75 108 VAL A C 1
ATOM 795 O O . VAL A 1 108 ? -18.384 0.227 9.705 1.00 97.75 108 VAL A O 1
ATOM 798 N N . SER A 1 109 ? -16.145 0.201 9.929 1.00 97.75 109 SER A N 1
ATOM 799 C CA . SER A 1 109 ? -15.844 1.180 8.888 1.00 97.75 109 SER A CA 1
ATOM 800 C C . SER A 1 109 ? -14.519 0.857 8.212 1.00 97.75 109 SER A C 1
ATOM 802 O O . SER A 1 109 ? -13.684 0.136 8.752 1.00 97.75 109 SER A O 1
ATOM 804 N N . HIS A 1 110 ? -14.320 1.383 7.012 1.00 97.44 110 HIS A N 1
ATOM 805 C CA . HIS A 1 110 ? -13.078 1.222 6.273 1.00 97.44 110 HIS A CA 1
ATOM 806 C C . HIS A 1 110 ? -12.695 2.533 5.608 1.00 97.44 110 HIS A C 1
ATOM 808 O O . HIS A 1 110 ? -13.542 3.197 5.013 1.00 97.44 110 HIS A O 1
ATOM 814 N N . ALA A 1 111 ? -11.428 2.908 5.729 1.00 94.75 111 ALA A N 1
ATOM 815 C CA . ALA A 1 111 ? -10.832 4.015 5.005 1.00 94.75 111 ALA A CA 1
ATOM 816 C C . ALA A 1 111 ? -9.826 3.470 3.990 1.00 94.75 111 ALA A C 1
ATOM 818 O O . ALA A 1 111 ? -8.943 2.687 4.345 1.00 94.75 111 ALA A O 1
ATOM 819 N N . ASN A 1 112 ? -9.934 3.890 2.730 1.00 91.25 112 ASN A N 1
ATOM 820 C CA . ASN A 1 112 ? -8.964 3.500 1.711 1.00 91.25 112 ASN A CA 1
ATOM 821 C C . ASN A 1 112 ? -7.577 4.093 2.001 1.00 91.25 112 ASN A C 1
ATOM 823 O O . ASN A 1 112 ? -7.448 5.155 2.607 1.00 91.25 112 ASN A O 1
ATOM 827 N N . ALA A 1 113 ? -6.535 3.411 1.526 1.00 84.38 113 ALA A N 1
ATOM 828 C CA . ALA A 1 113 ? -5.173 3.921 1.604 1.00 84.38 113 ALA A CA 1
ATOM 829 C C . ALA A 1 113 ? -5.002 5.135 0.673 1.00 84.38 113 ALA A C 1
ATOM 831 O O . ALA A 1 113 ? -5.193 5.022 -0.540 1.00 84.38 113 ALA A O 1
ATOM 832 N N . VAL A 1 114 ? -4.643 6.281 1.250 1.00 86.06 114 VAL A N 1
ATOM 833 C CA . VAL A 1 114 ? -4.279 7.517 0.544 1.00 86.06 114 VAL A CA 1
ATOM 834 C C . VAL A 1 114 ? -3.106 8.121 1.298 1.00 86.06 114 VAL A C 1
ATOM 836 O O . VAL A 1 114 ? -3.216 8.338 2.506 1.00 86.06 114 VAL A O 1
ATOM 839 N N . THR A 1 115 ? -1.979 8.351 0.626 1.00 82.19 115 THR A N 1
ATOM 840 C CA . THR A 1 115 ? -0.792 8.920 1.287 1.00 82.19 115 THR A CA 1
ATOM 841 C C . THR A 1 115 ? -0.863 10.439 1.393 1.00 82.19 115 THR A C 1
ATOM 843 O O . THR A 1 115 ? -0.142 11.030 2.190 1.00 82.19 115 THR A O 1
ATOM 846 N N . GLY A 1 116 ? -1.699 11.080 0.571 1.00 84.19 116 GLY A N 1
ATOM 847 C CA . GLY A 1 116 ? -1.758 12.530 0.400 1.00 84.19 116 GLY A CA 1
ATOM 848 C C . GLY A 1 116 ? -0.604 13.083 -0.442 1.00 84.19 116 GLY A C 1
ATOM 849 O O . GLY A 1 116 ? -0.609 14.263 -0.802 1.00 84.19 116 GLY A O 1
ATOM 850 N N . ASN A 1 117 ? 0.376 12.250 -0.805 1.00 89.88 117 ASN A N 1
ATOM 851 C CA . ASN A 1 117 ? 1.572 12.690 -1.505 1.00 89.88 117 ASN A CA 1
ATOM 852 C C . ASN A 1 117 ? 1.307 12.784 -3.006 1.00 89.88 117 ASN A C 1
ATOM 854 O O . ASN A 1 117 ? 1.019 11.794 -3.675 1.00 89.88 117 ASN A O 1
ATOM 858 N N . THR A 1 118 ? 1.487 13.979 -3.558 1.00 92.56 118 THR A N 1
ATOM 859 C CA . THR A 1 118 ? 1.447 14.221 -5.003 1.00 92.56 118 THR A CA 1
ATOM 860 C C . THR A 1 118 ? 2.851 14.546 -5.488 1.00 92.56 118 THR A C 1
ATOM 862 O O . THR A 1 118 ? 3.462 15.508 -5.027 1.00 92.56 118 THR A O 1
ATOM 865 N N . LEU A 1 119 ? 3.367 13.750 -6.421 1.00 95.69 119 LEU A N 1
ATOM 866 C CA . LEU A 1 119 ? 4.655 13.993 -7.050 1.00 95.69 119 LEU A CA 1
ATOM 867 C C . LEU A 1 119 ? 4.579 15.236 -7.939 1.00 95.69 119 LEU A C 1
ATOM 869 O O . LEU A 1 119 ? 3.680 15.348 -8.778 1.00 95.69 119 LEU A O 1
ATOM 873 N N . ALA A 1 120 ? 5.551 16.129 -7.778 1.00 95.56 120 ALA A N 1
ATOM 874 C CA . ALA A 1 120 ? 5.779 17.298 -8.619 1.00 95.56 120 ALA A CA 1
ATOM 875 C C . ALA A 1 120 ? 7.142 17.193 -9.326 1.00 95.56 120 ALA A C 1
ATOM 877 O O . ALA A 1 120 ? 7.968 16.352 -8.978 1.00 95.56 120 ALA A O 1
ATOM 878 N N . SER A 1 121 ? 7.385 18.041 -10.329 1.00 96.50 121 SER A N 1
ATOM 879 C CA . SER A 1 121 ? 8.710 18.144 -10.955 1.00 96.50 121 SER A CA 1
ATOM 880 C C . SER A 1 121 ? 9.738 18.648 -9.941 1.00 96.50 121 SER A C 1
ATOM 882 O O . SER A 1 121 ? 9.568 19.731 -9.380 1.00 96.50 121 SER A O 1
ATOM 884 N N . GLU A 1 122 ? 10.803 17.881 -9.720 1.00 97.12 122 GLU A N 1
ATOM 885 C CA . GLU A 1 122 ? 11.816 18.150 -8.695 1.00 97.12 122 GLU A CA 1
ATOM 886 C C . GLU A 1 122 ? 13.139 17.402 -8.972 1.00 97.12 122 GLU A C 1
ATOM 888 O O . GLU A 1 122 ? 13.283 16.699 -9.975 1.00 97.12 122 GLU A O 1
ATOM 893 N N . GLU A 1 123 ? 14.126 17.558 -8.086 1.00 97.75 123 GLU A N 1
ATOM 894 C CA . GLU A 1 123 ? 15.341 16.735 -8.056 1.00 97.75 123 GLU A CA 1
ATOM 895 C C . GLU A 1 123 ? 15.316 15.867 -6.795 1.00 97.75 123 GLU A C 1
ATOM 897 O O . GLU A 1 123 ? 15.169 16.374 -5.682 1.00 97.75 123 GLU A O 1
ATOM 902 N N . TRP A 1 124 ? 15.462 14.554 -6.958 1.00 98.12 124 TRP A N 1
ATOM 903 C CA . TRP A 1 124 ? 15.659 13.636 -5.842 1.00 98.12 124 TRP A CA 1
ATOM 904 C C . TRP A 1 124 ? 17.140 13.366 -5.610 1.00 98.12 124 TRP A C 1
ATOM 906 O O . TRP A 1 124 ? 17.934 13.306 -6.550 1.00 98.12 124 TRP A O 1
ATOM 916 N N . THR A 1 125 ? 17.464 13.096 -4.349 1.00 97.81 125 THR A N 1
ATOM 917 C CA . THR A 1 125 ? 18.794 12.688 -3.910 1.00 97.81 125 THR A CA 1
ATOM 918 C C . THR A 1 125 ? 18.697 11.394 -3.115 1.00 97.81 125 THR A C 1
ATOM 920 O O . THR A 1 125 ? 17.883 11.292 -2.196 1.00 97.81 125 THR A O 1
ATOM 923 N N . PHE A 1 126 ? 19.544 10.423 -3.452 1.00 96.75 126 PHE A N 1
ATOM 924 C CA . PHE A 1 126 ? 19.701 9.168 -2.722 1.00 96.75 126 PHE A CA 1
ATOM 925 C C . PHE A 1 126 ? 21.155 9.027 -2.274 1.00 96.75 126 PHE A C 1
ATOM 927 O O . PHE A 1 126 ? 22.054 8.954 -3.109 1.00 96.75 126 PHE A O 1
ATOM 934 N N . ALA A 1 127 ? 21.393 8.989 -0.964 1.00 94.94 127 ALA A N 1
ATOM 935 C CA . ALA A 1 127 ? 22.730 8.761 -0.429 1.00 94.94 127 ALA A CA 1
ATOM 936 C C . ALA A 1 127 ? 23.141 7.296 -0.644 1.00 94.94 127 ALA A C 1
ATOM 938 O O . ALA A 1 127 ? 22.408 6.380 -0.269 1.00 94.94 127 ALA A O 1
ATOM 939 N N . GLN A 1 128 ? 24.316 7.070 -1.230 1.00 91.38 128 GLN A N 1
ATOM 940 C CA . GLN A 1 128 ? 24.841 5.735 -1.513 1.00 91.38 128 GLN A CA 1
ATOM 941 C C . GLN A 1 128 ? 26.342 5.650 -1.212 1.00 91.38 128 GLN A C 1
ATOM 943 O O . GLN A 1 128 ? 27.081 6.614 -1.388 1.00 91.38 128 GLN A O 1
ATOM 948 N N . THR A 1 129 ? 26.806 4.480 -0.779 1.00 88.81 129 THR A N 1
ATOM 949 C CA . THR A 1 129 ? 28.221 4.204 -0.485 1.00 88.81 129 THR A CA 1
ATOM 950 C C . THR A 1 129 ? 28.694 3.007 -1.302 1.00 88.81 129 THR A C 1
ATOM 952 O O . THR A 1 129 ? 27.993 2.000 -1.368 1.00 88.81 129 THR A O 1
ATOM 955 N N . TRP A 1 130 ? 29.879 3.111 -1.901 1.00 87.50 130 TRP A N 1
ATOM 956 C CA . TRP A 1 130 ? 30.576 2.028 -2.607 1.00 87.50 130 TRP A CA 1
ATOM 957 C C . TRP A 1 130 ? 32.098 2.245 -2.518 1.00 87.50 130 TRP A C 1
ATOM 959 O O . TRP A 1 130 ? 32.562 3.124 -1.799 1.00 87.50 130 TRP A O 1
ATOM 969 N N . ILE A 1 131 ? 32.916 1.465 -3.229 1.00 81.69 131 ILE A N 1
ATOM 970 C CA . ILE A 1 131 ? 34.381 1.537 -3.064 1.00 81.69 131 ILE A CA 1
ATOM 971 C C . ILE A 1 131 ? 34.995 2.898 -3.451 1.00 81.69 131 ILE A C 1
ATOM 973 O O . ILE A 1 131 ? 36.039 3.267 -2.917 1.00 81.69 131 ILE A O 1
ATOM 977 N N . GLN A 1 132 ? 34.388 3.631 -4.398 1.00 88.44 132 GLN A N 1
ATOM 978 C CA . GLN A 1 132 ? 34.957 4.884 -4.915 1.00 88.44 132 GLN A CA 1
ATOM 979 C C . GLN A 1 132 ? 34.450 6.117 -4.159 1.00 88.44 132 GLN A C 1
ATOM 981 O O . GLN A 1 132 ? 35.073 7.168 -4.270 1.00 88.44 132 GLN A O 1
ATOM 986 N N . GLU A 1 133 ? 33.340 6.009 -3.422 1.00 90.62 133 GLU A N 1
ATOM 987 C CA . GLU A 1 133 ? 32.695 7.133 -2.738 1.00 90.62 133 GLU A CA 1
ATOM 988 C C . GLU A 1 133 ? 31.970 6.686 -1.460 1.00 90.62 133 GLU A C 1
ATOM 990 O O . GLU A 1 133 ? 31.380 5.607 -1.401 1.00 90.62 133 GLU A O 1
ATOM 995 N N . ALA A 1 134 ? 31.925 7.562 -0.455 1.00 88.81 134 ALA A N 1
ATOM 996 C CA . ALA A 1 134 ? 31.171 7.344 0.778 1.00 88.81 134 ALA A CA 1
ATOM 997 C C . ALA A 1 134 ? 30.052 8.380 0.919 1.00 88.81 134 ALA A C 1
ATOM 999 O O . ALA A 1 134 ? 30.311 9.577 0.819 1.00 88.81 134 ALA A O 1
ATOM 1000 N N . SER A 1 135 ? 28.825 7.925 1.203 1.00 90.31 135 SER A N 1
ATOM 1001 C CA . SER A 1 135 ? 27.644 8.786 1.372 1.00 90.31 135 SER A CA 1
ATOM 1002 C C . SER A 1 135 ? 27.438 9.774 0.213 1.00 90.31 135 SER A C 1
ATOM 1004 O O . SER A 1 135 ? 27.131 10.946 0.427 1.00 90.31 135 SER A O 1
ATOM 1006 N N . PHE A 1 136 ? 27.635 9.311 -1.018 1.00 93.81 136 PHE A N 1
ATOM 1007 C CA . PHE A 1 136 ? 27.500 10.121 -2.218 1.00 93.81 136 PHE A CA 1
ATOM 1008 C C . PHE A 1 136 ? 26.035 10.326 -2.592 1.00 93.81 136 PHE A C 1
ATOM 1010 O O . PHE A 1 136 ? 25.260 9.374 -2.682 1.00 93.81 136 PHE A O 1
ATOM 1017 N N . ASP A 1 137 ? 25.693 11.570 -2.900 1.00 97.06 137 ASP A N 1
ATOM 1018 C CA . ASP A 1 137 ? 24.361 11.985 -3.320 1.00 97.06 137 ASP A CA 1
ATOM 1019 C C . ASP A 1 137 ? 24.102 11.633 -4.792 1.00 97.06 137 ASP A C 1
ATOM 1021 O O . ASP A 1 137 ? 24.477 12.357 -5.722 1.00 97.06 137 ASP A O 1
ATOM 1025 N N . ARG A 1 138 ? 23.427 10.503 -5.026 1.00 97.31 138 ARG A N 1
ATOM 1026 C CA . ARG A 1 138 ? 22.941 10.101 -6.351 1.00 97.31 138 ARG A CA 1
ATOM 1027 C C . ARG A 1 138 ? 21.731 10.956 -6.725 1.00 97.31 138 ARG A C 1
ATOM 1029 O O . ARG A 1 138 ? 20.678 10.859 -6.097 1.00 97.31 138 ARG A O 1
ATOM 1036 N N . LYS A 1 139 ? 21.882 11.787 -7.757 1.00 98.25 139 LYS A N 1
ATOM 1037 C CA . LYS A 1 139 ? 20.846 12.720 -8.222 1.00 98.25 139 LYS A CA 1
ATOM 1038 C C . LYS A 1 139 ? 19.914 12.089 -9.247 1.00 98.25 139 LYS A C 1
ATOM 1040 O O . LYS A 1 139 ? 20.359 11.352 -10.129 1.00 98.25 139 LYS A O 1
ATOM 1045 N N . VAL A 1 140 ? 18.637 12.444 -9.179 1.00 98.75 140 VAL A N 1
ATOM 1046 C CA . VAL A 1 140 ? 17.605 12.016 -10.129 1.00 98.75 140 VAL A CA 1
ATOM 1047 C C . VAL A 1 140 ? 16.730 13.207 -10.483 1.00 98.75 140 VAL A C 1
ATOM 1049 O O . VAL A 1 140 ? 16.128 13.820 -9.606 1.00 98.75 140 VAL A O 1
ATOM 1052 N N . LYS A 1 141 ? 16.643 13.531 -11.772 1.00 98.56 141 LYS A N 1
ATOM 1053 C CA . LYS A 1 141 ? 15.741 14.570 -12.268 1.00 98.56 141 LYS A CA 1
ATOM 1054 C C . LYS A 1 141 ? 14.355 13.969 -12.475 1.00 98.56 141 LYS A C 1
ATOM 1056 O O . LYS A 1 141 ? 14.224 12.956 -13.160 1.00 98.56 141 LYS A O 1
ATOM 1061 N N . VAL A 1 142 ? 13.335 14.600 -11.908 1.00 98.69 142 VAL A N 1
ATOM 1062 C CA . VAL A 1 142 ? 11.933 14.198 -12.032 1.00 98.69 142 VAL A CA 1
ATOM 1063 C C . VAL A 1 142 ? 11.173 15.284 -12.775 1.00 98.69 142 VAL A C 1
ATOM 1065 O O . VAL A 1 142 ? 11.166 16.443 -12.367 1.00 98.69 142 VAL A O 1
ATOM 1068 N N . THR A 1 143 ? 10.522 14.910 -13.872 1.00 98.25 143 THR A N 1
ATOM 1069 C CA . THR A 1 143 ? 9.667 15.809 -14.652 1.00 98.25 143 THR A CA 1
ATOM 1070 C C . THR A 1 143 ? 8.261 15.236 -14.692 1.00 98.25 143 THR A C 1
ATOM 1072 O O . THR A 1 143 ? 8.021 14.192 -15.294 1.00 98.25 143 THR A O 1
ATOM 1075 N N . VAL A 1 144 ? 7.330 15.920 -14.042 1.00 97.06 144 VAL A N 1
ATOM 1076 C CA . VAL A 1 144 ? 5.902 15.609 -14.074 1.00 97.06 144 VAL A CA 1
ATOM 1077 C C . VAL A 1 144 ? 5.261 16.440 -15.191 1.00 97.06 144 VAL A C 1
ATOM 1079 O O . VAL A 1 144 ? 5.519 17.647 -15.262 1.00 97.06 144 VAL A O 1
ATOM 1082 N N . PRO A 1 145 ? 4.459 15.831 -16.082 1.00 95.00 145 PRO A N 1
ATOM 1083 C CA . PRO A 1 145 ? 3.819 16.556 -17.168 1.00 95.00 145 PRO A CA 1
ATOM 1084 C C . PRO A 1 145 ? 2.816 17.567 -16.613 1.00 95.00 145 PRO A C 1
ATOM 1086 O O . PRO A 1 145 ? 2.192 17.349 -15.572 1.00 95.00 145 PRO A O 1
ATOM 1089 N N . ASP A 1 146 ? 2.644 18.680 -17.321 1.00 89.50 146 ASP A N 1
ATOM 1090 C CA . ASP A 1 146 ? 1.674 19.695 -16.933 1.00 89.50 146 ASP A CA 1
ATOM 1091 C C . ASP A 1 146 ? 0.244 19.176 -17.153 1.00 89.50 146 ASP A C 1
ATOM 1093 O O . ASP A 1 146 ? -0.310 19.195 -18.253 1.00 89.50 146 ASP A O 1
ATOM 1097 N N . VAL A 1 147 ? -0.369 18.718 -16.064 1.00 87.69 147 VAL A N 1
ATOM 1098 C CA . VAL A 1 147 ? -1.734 18.177 -16.045 1.00 87.69 147 VAL A CA 1
ATOM 1099 C C . VAL A 1 147 ? -2.801 19.207 -16.432 1.00 87.69 147 VAL A C 1
ATOM 1101 O O . VAL A 1 147 ? -3.928 18.821 -16.743 1.00 87.69 147 VAL A O 1
ATOM 1104 N N . THR A 1 148 ? -2.475 20.507 -16.437 1.00 83.50 148 THR A N 1
ATOM 1105 C CA . THR A 1 148 ? -3.409 21.556 -16.874 1.00 83.50 148 THR A CA 1
ATOM 1106 C C . THR A 1 148 ? -3.477 21.669 -18.395 1.00 83.50 148 THR A C 1
ATOM 1108 O O . THR A 1 148 ? -4.557 21.902 -18.941 1.00 83.50 148 THR A O 1
ATOM 1111 N N . SER A 1 149 ? -2.359 21.443 -19.092 1.00 83.38 149 SER A N 1
ATOM 1112 C CA . SER A 1 149 ? -2.307 21.413 -20.557 1.00 83.38 149 SER A CA 1
ATOM 1113 C C . SER A 1 149 ? -2.649 20.033 -21.122 1.00 83.38 149 SER A C 1
ATOM 1115 O O . SER A 1 149 ? -3.331 19.935 -22.146 1.00 83.38 149 SER A O 1
ATOM 1117 N N . VAL A 1 150 ? -2.279 18.954 -20.429 1.00 85.56 150 VAL A N 1
ATOM 1118 C CA . VAL A 1 150 ? -2.604 17.574 -20.819 1.00 85.56 150 VAL A CA 1
ATOM 1119 C C . VAL A 1 150 ? -3.886 17.116 -20.120 1.00 85.56 150 VAL A C 1
ATOM 1121 O O . VAL A 1 150 ? -3.874 16.307 -19.197 1.00 85.56 150 VAL A O 1
ATOM 1124 N N . THR A 1 151 ? -5.028 17.629 -20.582 1.00 83.44 151 THR A N 1
ATOM 1125 C CA . THR A 1 151 ? -6.345 17.454 -19.927 1.00 83.44 151 THR A CA 1
ATOM 1126 C C . THR A 1 151 ? -6.754 16.002 -19.642 1.00 83.44 151 THR A C 1
ATOM 1128 O O . THR A 1 151 ? -7.476 15.760 -18.674 1.00 83.44 151 THR A O 1
ATOM 1131 N N . LYS A 1 152 ? -6.264 15.023 -20.420 1.00 87.94 152 LYS A N 1
ATOM 1132 C CA . LYS A 1 152 ? -6.497 13.586 -20.172 1.00 87.94 152 LYS A CA 1
ATOM 1133 C C . LYS A 1 152 ? -5.905 13.074 -18.847 1.00 87.94 152 LYS A C 1
ATOM 1135 O O . LYS A 1 152 ? -6.319 12.014 -18.388 1.00 87.94 152 LYS A O 1
ATOM 1140 N N . LEU A 1 153 ? -4.977 13.815 -18.235 1.00 91.50 153 LEU A N 1
ATOM 1141 C CA . LEU A 1 153 ? -4.334 13.479 -16.959 1.00 91.50 153 LEU A CA 1
ATOM 1142 C C . LEU A 1 153 ? -5.021 14.109 -15.734 1.00 91.50 153 LEU A C 1
ATOM 1144 O O . LEU A 1 153 ? -4.620 13.840 -14.604 1.00 91.50 153 LEU A O 1
ATOM 1148 N N . ASN A 1 154 ? -6.043 14.951 -15.916 1.00 90.50 154 ASN A N 1
ATOM 1149 C CA . ASN A 1 154 ? -6.672 15.645 -14.792 1.00 90.50 154 ASN A CA 1
ATOM 1150 C C . ASN A 1 154 ? -7.356 14.657 -13.825 1.00 90.50 154 ASN A C 1
ATOM 1152 O O . ASN A 1 154 ? -8.252 13.909 -14.219 1.00 90.50 154 ASN A O 1
ATOM 1156 N N . GLY A 1 155 ? -6.927 14.662 -12.558 1.00 89.75 155 GLY A N 1
ATOM 1157 C CA . GLY A 1 155 ? -7.404 13.734 -11.529 1.00 89.75 155 GLY A CA 1
ATOM 1158 C C . GLY A 1 155 ? -6.986 12.282 -11.769 1.00 89.75 155 GLY A C 1
ATOM 1159 O O . GLY A 1 155 ? -7.590 11.373 -11.199 1.00 89.75 155 GLY A O 1
ATOM 1160 N N . LYS A 1 156 ? -5.985 12.045 -12.625 1.00 93.69 156 LYS A N 1
ATOM 1161 C CA . LYS A 1 156 ? -5.513 10.712 -12.993 1.00 93.69 156 LYS A CA 1
ATOM 1162 C C . LYS A 1 156 ? -4.104 10.429 -12.487 1.00 93.69 156 LYS A C 1
ATOM 1164 O O . LYS A 1 156 ? -3.274 11.331 -12.406 1.00 93.69 156 LYS A O 1
ATOM 1169 N N . LYS A 1 157 ? -3.836 9.159 -12.182 1.00 95.62 157 LYS A N 1
ATOM 1170 C CA . LYS A 1 157 ? -2.480 8.655 -11.982 1.00 95.62 157 LYS A CA 1
ATOM 1171 C C . LYS A 1 157 ? -1.709 8.742 -13.295 1.00 95.62 157 LYS A C 1
ATOM 1173 O O . LYS A 1 157 ? -2.267 8.482 -14.360 1.00 95.62 157 LYS A O 1
ATOM 1178 N N . ILE A 1 158 ? -0.437 9.106 -13.216 1.00 96.88 158 ILE A N 1
ATOM 1179 C CA . ILE A 1 158 ? 0.414 9.362 -14.376 1.00 96.88 158 ILE A CA 1
ATOM 1180 C C . ILE A 1 158 ? 1.443 8.225 -14.484 1.00 96.88 158 ILE A C 1
ATOM 1182 O O . ILE A 1 158 ? 2.184 8.004 -13.524 1.00 96.88 158 ILE A O 1
ATOM 1186 N N . PRO A 1 159 ? 1.519 7.497 -15.614 1.00 97.00 159 PRO A N 1
ATOM 1187 C CA . PRO A 1 159 ? 2.485 6.415 -15.773 1.00 97.00 159 PRO A CA 1
ATOM 1188 C C . PRO A 1 159 ? 3.917 6.930 -15.903 1.00 97.00 159 PRO A C 1
ATOM 1190 O O . PRO A 1 159 ? 4.150 8.102 -16.204 1.00 97.00 159 PRO A O 1
ATOM 1193 N N . VAL A 1 160 ? 4.882 6.043 -15.664 1.00 98.38 160 VAL A N 1
ATOM 1194 C CA . VAL A 1 160 ? 6.291 6.410 -15.469 1.00 98.38 160 VAL A CA 1
ATOM 1195 C C . VAL A 1 160 ? 7.179 5.899 -16.601 1.00 98.38 160 VAL A C 1
ATOM 1197 O O . VAL A 1 160 ? 7.094 4.739 -17.014 1.00 98.38 160 VAL A O 1
ATOM 1200 N N . VAL A 1 161 ? 8.092 6.762 -17.046 1.00 98.69 161 VAL A N 1
ATOM 1201 C CA . VAL A 1 161 ? 9.223 6.426 -17.913 1.00 98.69 161 VAL A CA 1
ATOM 1202 C C . VAL A 1 161 ? 10.523 6.726 -17.173 1.00 98.69 161 VAL A C 1
ATOM 1204 O O . VAL A 1 161 ? 10.780 7.866 -16.793 1.00 98.69 161 VAL A O 1
ATOM 1207 N N . ILE A 1 162 ? 11.361 5.707 -16.999 1.00 98.81 162 ILE A N 1
ATOM 1208 C CA . ILE A 1 162 ? 12.732 5.852 -16.508 1.00 98.81 162 ILE A CA 1
ATOM 1209 C C . ILE A 1 162 ? 13.665 5.940 -17.718 1.00 98.81 162 ILE A C 1
ATOM 1211 O O . ILE A 1 162 ? 13.768 4.998 -18.504 1.00 98.81 162 ILE A O 1
ATOM 1215 N N . ALA A 1 163 ? 14.332 7.079 -17.871 1.00 98.69 163 ALA A N 1
ATOM 1216 C CA . ALA A 1 163 ? 15.224 7.377 -18.981 1.00 98.69 163 ALA A CA 1
ATOM 1217 C C . ALA A 1 163 ? 16.690 7.309 -18.527 1.00 98.69 163 ALA A C 1
ATOM 1219 O O . ALA A 1 163 ? 17.118 8.058 -17.646 1.00 98.69 163 ALA A O 1
ATOM 1220 N N . LEU A 1 164 ? 17.466 6.405 -19.128 1.00 98.81 164 LEU A N 1
ATOM 1221 C CA . LEU A 1 164 ? 18.868 6.160 -18.791 1.00 98.81 164 LEU A CA 1
ATOM 1222 C C . LEU A 1 164 ? 19.776 6.651 -19.919 1.00 98.81 164 LEU A C 1
ATOM 1224 O O . LEU A 1 164 ? 19.703 6.182 -21.058 1.00 98.81 164 LEU A O 1
ATOM 1228 N N . HIS A 1 165 ? 20.630 7.614 -19.582 1.00 98.19 165 HIS A N 1
ATOM 1229 C CA . HIS A 1 165 ? 21.499 8.302 -20.531 1.00 98.19 165 HIS A CA 1
ATOM 1230 C C . HIS A 1 165 ? 22.693 7.436 -20.971 1.00 98.19 165 HIS A C 1
ATOM 1232 O O . HIS A 1 165 ? 23.104 6.524 -20.253 1.00 98.19 165 HIS A O 1
ATOM 1238 N N . ASP A 1 166 ? 23.286 7.753 -22.124 1.00 94.88 166 ASP A N 1
ATOM 1239 C CA . ASP A 1 166 ? 24.516 7.103 -22.601 1.00 94.88 166 ASP A CA 1
ATOM 1240 C C . ASP A 1 166 ? 25.776 7.661 -21.901 1.00 94.88 166 ASP A C 1
ATOM 1242 O O . ASP A 1 166 ? 25.713 8.617 -21.122 1.00 94.88 166 ASP A O 1
ATOM 1246 N N . ILE A 1 167 ? 26.944 7.082 -22.171 1.00 92.06 167 ILE A N 1
ATOM 1247 C CA . ILE A 1 167 ? 28.230 7.551 -21.657 1.00 92.06 167 ILE A CA 1
ATOM 1248 C C . ILE A 1 167 ? 28.465 9.038 -21.976 1.00 92.06 167 ILE A C 1
ATOM 1250 O O . ILE A 1 167 ? 28.205 9.517 -23.077 1.00 92.06 167 ILE A O 1
ATOM 1254 N N . SER A 1 168 ? 28.998 9.781 -21.006 1.00 92.50 1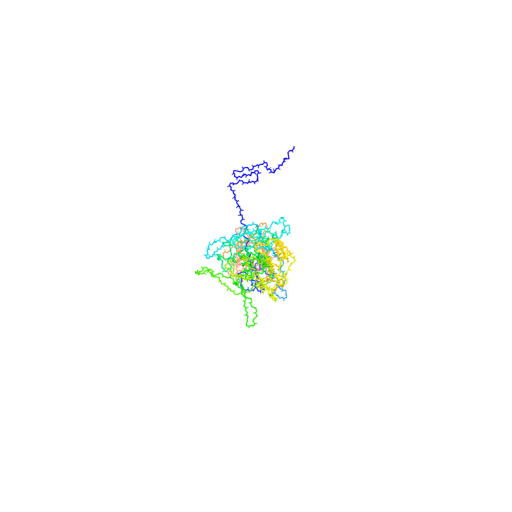68 SER A N 1
ATOM 1255 C CA . SER A 1 168 ? 29.255 11.233 -21.058 1.00 92.50 168 SER A CA 1
ATOM 1256 C C . SER A 1 168 ? 28.015 12.136 -21.113 1.00 92.50 168 SER A C 1
ATOM 1258 O O . SER A 1 168 ? 28.168 13.355 -21.018 1.00 92.50 168 SER A O 1
ATOM 1260 N N . ALA A 1 169 ? 26.808 11.577 -21.218 1.00 96.19 169 ALA A N 1
ATOM 1261 C CA . ALA A 1 169 ? 25.560 12.329 -21.178 1.00 96.19 169 ALA A CA 1
ATOM 1262 C C . ALA A 1 169 ? 25.107 12.624 -19.733 1.00 96.19 169 ALA A C 1
ATOM 1264 O O . ALA A 1 169 ? 25.731 12.211 -18.751 1.00 96.19 169 ALA A O 1
ATOM 1265 N N . THR A 1 170 ? 24.023 13.387 -19.605 1.00 98.06 170 THR A N 1
ATOM 1266 C CA . THR A 1 170 ? 23.487 13.845 -18.317 1.00 98.06 170 THR A CA 1
ATOM 1267 C C . THR A 1 170 ? 22.004 13.517 -18.182 1.00 98.06 170 THR A C 1
ATOM 1269 O O . THR A 1 170 ? 21.316 13.287 -19.178 1.00 98.06 170 THR A O 1
ATOM 1272 N N . SER A 1 171 ? 21.484 13.564 -16.955 1.00 97.88 171 SER A N 1
ATOM 1273 C CA . SER A 1 171 ? 20.045 13.475 -16.683 1.00 97.88 171 SER A CA 1
ATOM 1274 C C . SER A 1 171 ? 19.250 14.528 -17.461 1.00 97.88 171 SER A C 1
ATOM 1276 O O . SER A 1 171 ? 18.163 14.241 -17.956 1.00 97.88 171 SER A O 1
ATOM 1278 N N . THR A 1 172 ? 19.798 15.734 -17.639 1.00 97.69 172 THR A N 1
ATOM 1279 C CA . THR A 1 172 ? 19.166 16.784 -18.445 1.00 97.69 172 THR A CA 1
ATOM 1280 C C . THR A 1 172 ? 19.095 16.403 -19.915 1.00 97.69 172 THR A C 1
ATOM 1282 O O . THR A 1 172 ? 17.998 16.411 -20.459 1.00 97.69 172 THR A O 1
ATOM 1285 N N . SER A 1 173 ? 20.213 16.011 -20.531 1.00 97.75 173 SER A N 1
ATOM 1286 C CA . SER A 1 173 ? 20.220 15.697 -21.964 1.00 97.75 173 SER A CA 1
ATOM 1287 C C . SER A 1 173 ? 19.309 14.517 -22.301 1.00 97.75 173 SER A C 1
ATOM 1289 O O . SER A 1 173 ? 18.559 14.604 -23.260 1.00 97.75 173 SER A O 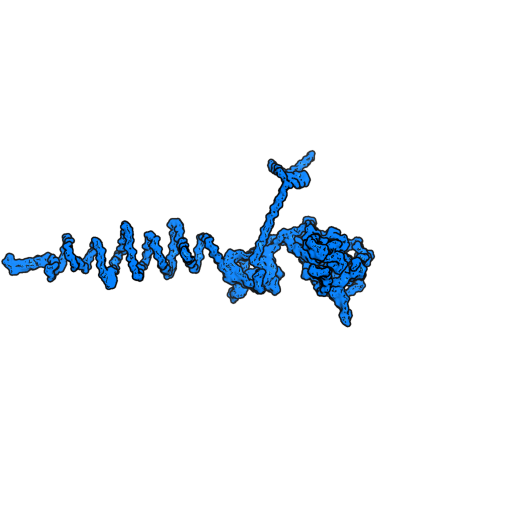1
ATOM 1291 N N . VAL A 1 174 ? 19.282 13.459 -21.477 1.00 98.19 174 VAL A N 1
ATOM 1292 C CA . VAL A 1 174 ? 18.363 12.334 -21.734 1.00 98.19 174 VAL A CA 1
ATOM 1293 C C . VAL A 1 174 ? 16.901 12.705 -21.489 1.00 98.19 174 VAL A C 1
ATOM 1295 O O . VAL A 1 174 ? 16.025 12.186 -22.170 1.00 98.19 174 VAL A O 1
ATOM 1298 N N . THR A 1 175 ? 16.618 13.625 -20.557 1.00 98.00 175 THR A N 1
ATOM 1299 C CA . THR A 1 175 ? 15.259 14.172 -20.400 1.00 98.00 175 THR A CA 1
ATOM 1300 C C . THR A 1 175 ? 14.839 14.917 -21.666 1.00 98.00 175 THR A C 1
ATOM 1302 O O . THR A 1 175 ? 13.698 14.777 -22.097 1.00 98.00 175 THR A O 1
ATOM 1305 N N . ASP A 1 176 ? 15.753 15.679 -22.271 1.00 97.56 176 ASP A N 1
ATOM 1306 C CA . ASP A 1 176 ? 15.497 16.396 -23.521 1.00 97.56 176 ASP A CA 1
ATOM 1307 C C . ASP A 1 176 ? 15.299 15.419 -24.693 1.00 97.56 176 ASP A C 1
ATOM 1309 O O . ASP A 1 176 ? 14.390 15.616 -25.496 1.00 97.56 176 ASP A O 1
ATOM 1313 N N . ASP A 1 177 ? 16.065 14.324 -24.745 1.00 96.62 177 ASP A N 1
ATOM 1314 C CA . ASP A 1 177 ? 15.939 13.287 -25.779 1.00 96.62 177 ASP A CA 1
ATOM 1315 C C . ASP A 1 177 ? 14.577 12.571 -25.746 1.00 96.62 177 ASP A C 1
ATOM 1317 O O . ASP A 1 177 ? 14.084 12.127 -26.787 1.00 96.62 177 ASP A O 1
ATOM 1321 N N . VAL A 1 178 ? 13.947 12.478 -24.567 1.00 97.69 178 VAL A N 1
ATOM 1322 C CA . VAL A 1 178 ? 12.639 11.826 -24.371 1.00 97.69 178 VAL A CA 1
ATOM 1323 C C . VAL A 1 178 ? 11.483 12.806 -24.138 1.00 97.69 178 VAL A C 1
ATOM 1325 O O . VAL A 1 178 ? 10.372 12.378 -23.830 1.00 97.69 178 VAL A O 1
ATOM 1328 N N . ASN A 1 179 ? 11.692 14.115 -24.323 1.00 96.31 179 ASN A N 1
ATOM 1329 C CA . ASN A 1 179 ? 10.681 15.144 -24.028 1.00 96.31 179 ASN A CA 1
ATOM 1330 C C . ASN A 1 179 ? 9.434 15.099 -24.935 1.00 96.31 179 ASN A C 1
ATOM 1332 O O . ASN A 1 179 ? 8.421 15.730 -24.632 1.00 96.31 179 ASN A O 1
ATOM 1336 N N . PHE A 1 180 ? 9.487 14.329 -26.026 1.00 96.94 180 PHE A N 1
ATOM 1337 C CA . PHE A 1 180 ? 8.338 14.034 -26.881 1.00 96.94 180 PHE A CA 1
ATOM 1338 C C . PHE A 1 180 ? 7.287 13.165 -26.165 1.00 96.94 180 PHE A C 1
ATOM 1340 O O . PHE A 1 180 ? 6.134 13.111 -26.596 1.00 96.94 180 PHE A O 1
ATOM 1347 N N . ILE A 1 181 ? 7.660 12.508 -25.061 1.00 97.19 181 ILE A N 1
ATOM 1348 C CA . ILE A 1 181 ? 6.753 11.787 -24.168 1.00 97.19 181 ILE A CA 1
ATOM 1349 C C . ILE A 1 181 ? 6.113 12.802 -23.214 1.00 97.19 181 ILE A C 1
ATOM 1351 O O . ILE A 1 181 ? 6.660 13.145 -22.169 1.00 97.19 181 ILE A O 1
ATOM 1355 N N . THR A 1 182 ? 4.939 13.302 -23.590 1.00 94.94 182 THR A N 1
ATOM 1356 C CA . THR A 1 182 ? 4.284 14.430 -22.904 1.00 94.94 182 THR A CA 1
ATOM 1357 C C . THR A 1 182 ? 3.262 14.019 -21.847 1.00 94.94 182 THR A C 1
ATOM 1359 O O . THR A 1 182 ? 2.733 14.871 -21.140 1.00 94.94 182 THR A O 1
ATOM 1362 N N . ASP A 1 183 ? 2.958 12.728 -21.730 1.00 94.50 183 ASP A N 1
ATOM 1363 C CA . ASP A 1 183 ? 1.855 12.213 -20.917 1.00 94.50 183 ASP A CA 1
ATOM 1364 C C . ASP A 1 183 ? 2.286 11.180 -19.864 1.00 94.50 183 ASP A C 1
ATOM 1366 O O . ASP A 1 183 ? 1.464 10.383 -19.397 1.00 94.50 183 ASP A O 1
ATOM 1370 N N . LYS A 1 184 ? 3.577 11.195 -19.515 1.00 96.81 184 LYS A N 1
ATOM 1371 C CA . LYS A 1 184 ? 4.227 10.325 -18.530 1.00 96.81 184 LYS A CA 1
ATOM 1372 C C . LYS A 1 184 ? 5.120 11.151 -17.612 1.00 96.81 184 LYS A C 1
ATOM 1374 O O . LYS A 1 184 ? 5.638 12.187 -18.021 1.00 96.81 184 LYS A O 1
ATOM 1379 N N . ILE A 1 185 ? 5.341 10.665 -16.396 1.00 98.31 185 ILE A N 1
ATOM 1380 C CA . ILE A 1 185 ? 6.394 11.179 -15.519 1.00 98.31 185 ILE A CA 1
ATOM 1381 C C . ILE A 1 185 ? 7.734 10.688 -16.060 1.00 98.31 185 ILE A C 1
ATOM 1383 O O . ILE A 1 185 ? 7.933 9.483 -16.216 1.00 98.31 185 ILE A O 1
ATOM 1387 N N . LEU A 1 186 ? 8.651 11.616 -16.318 1.00 98.62 186 LEU A N 1
ATOM 1388 C CA . LEU A 1 186 ? 10.007 11.311 -16.756 1.00 98.62 186 LEU A CA 1
ATOM 1389 C C . LEU A 1 186 ? 10.934 11.303 -15.545 1.00 98.62 186 LEU A C 1
ATOM 1391 O O . LEU A 1 186 ? 11.090 12.313 -14.856 1.00 98.62 186 LEU A O 1
ATOM 1395 N N . ILE A 1 187 ? 11.561 10.160 -15.306 1.00 98.81 187 ILE A N 1
ATOM 1396 C CA . ILE A 1 187 ? 12.558 9.962 -14.263 1.00 98.81 187 ILE A CA 1
ATOM 1397 C C . ILE A 1 187 ? 13.903 9.768 -14.951 1.00 98.81 187 ILE A C 1
ATOM 1399 O O . ILE A 1 187 ? 14.098 8.782 -15.655 1.00 98.81 187 ILE A O 1
ATOM 1403 N N . ALA A 1 188 ? 14.835 10.693 -14.751 1.00 98.75 188 ALA A N 1
ATOM 1404 C CA . ALA A 1 188 ? 16.159 10.662 -15.365 1.00 98.75 188 ALA A CA 1
ATOM 1405 C C . ALA A 1 188 ? 17.247 10.640 -14.279 1.00 98.75 188 ALA A C 1
ATOM 1407 O O . ALA A 1 188 ? 17.679 11.696 -13.795 1.00 98.75 188 ALA A O 1
ATOM 1408 N N . PRO A 1 189 ? 17.687 9.448 -13.845 1.00 98.62 189 PRO A N 1
ATOM 1409 C CA . PRO A 1 189 ? 18.783 9.303 -12.897 1.00 98.62 189 PRO A CA 1
ATOM 1410 C C . PRO A 1 189 ? 20.113 9.738 -13.524 1.00 98.62 189 PRO A C 1
ATOM 1412 O O . PRO A 1 189 ? 20.341 9.551 -14.720 1.00 98.62 189 PRO A O 1
ATOM 1415 N N . GLN A 1 190 ? 21.009 10.305 -12.717 1.00 98.31 190 GLN A N 1
ATOM 1416 C CA . GLN A 1 190 ? 22.362 10.659 -13.143 1.00 98.31 190 GLN A CA 1
ATOM 1417 C C . GLN A 1 190 ? 23.343 9.527 -12.801 1.00 98.31 190 GLN A C 1
ATOM 1419 O O . GLN A 1 190 ? 23.562 9.190 -11.630 1.00 98.31 190 GLN A O 1
ATOM 1424 N N . GLY A 1 191 ? 23.971 8.962 -13.831 1.00 96.69 191 GLY A N 1
ATOM 1425 C CA . GLY A 1 191 ? 25.046 7.985 -13.693 1.00 96.69 191 GLY A CA 1
ATOM 1426 C C . GLY A 1 191 ? 26.282 8.613 -13.052 1.00 96.69 191 GLY A C 1
ATOM 1427 O O . GLY A 1 191 ? 26.647 9.755 -13.367 1.00 96.69 191 GLY A O 1
ATOM 1428 N N . TYR A 1 192 ? 26.930 7.882 -12.141 1.00 95.25 192 TYR A N 1
ATOM 1429 C CA . TYR A 1 192 ? 28.171 8.335 -11.513 1.00 95.25 192 TYR A CA 1
ATOM 1430 C C . TYR A 1 192 ? 29.270 8.475 -12.578 1.00 95.25 192 TYR A C 1
ATOM 1432 O O . TYR A 1 192 ? 29.456 7.596 -13.417 1.00 95.25 192 TYR A O 1
ATOM 1440 N N . ARG A 1 193 ? 29.974 9.617 -12.583 1.00 93.88 193 ARG A N 1
ATOM 1441 C CA . ARG A 1 193 ? 30.936 9.996 -13.643 1.00 93.88 193 ARG A CA 1
ATOM 1442 C C . ARG A 1 193 ? 30.344 9.935 -15.061 1.00 93.88 193 ARG A C 1
ATOM 1444 O O . ARG A 1 193 ? 31.054 9.628 -16.015 1.00 93.88 193 ARG A O 1
ATOM 1451 N N . ASN A 1 194 ? 29.054 10.249 -15.195 1.00 95.50 194 ASN A N 1
ATOM 1452 C CA . ASN A 1 194 ? 28.317 10.262 -16.462 1.00 95.50 194 ASN A CA 1
ATOM 1453 C C . ASN A 1 194 ? 28.328 8.905 -17.186 1.00 95.50 194 ASN A C 1
ATOM 1455 O O . ASN A 1 194 ? 28.361 8.848 -18.414 1.00 95.50 194 ASN A O 1
ATOM 1459 N N . THR A 1 195 ? 28.310 7.805 -16.437 1.00 94.25 195 THR A N 1
ATOM 1460 C CA . THR A 1 195 ? 28.203 6.448 -16.980 1.00 94.25 195 THR A CA 1
ATOM 1461 C C . THR A 1 195 ? 27.565 5.507 -15.953 1.00 94.25 195 THR A C 1
ATOM 1463 O O . THR A 1 195 ? 27.279 5.912 -14.824 1.00 94.25 195 THR A O 1
ATOM 1466 N N . TRP A 1 196 ? 27.357 4.254 -16.346 1.00 93.81 196 TRP A N 1
ATOM 1467 C CA . TRP A 1 196 ? 26.745 3.205 -15.534 1.00 93.81 196 TRP A CA 1
ATOM 1468 C C . TRP A 1 196 ? 27.697 2.025 -15.352 1.00 93.81 196 TRP A C 1
ATOM 1470 O O . TRP A 1 196 ? 28.581 1.792 -16.181 1.00 93.81 196 TRP A O 1
ATOM 1480 N N . ASN A 1 197 ? 27.523 1.282 -14.269 1.00 90.38 197 ASN A N 1
ATOM 1481 C CA . ASN A 1 197 ? 28.295 0.103 -13.919 1.00 90.38 197 ASN A CA 1
ATOM 1482 C C . ASN A 1 197 ? 27.639 -1.167 -14.492 1.00 90.38 197 ASN A C 1
ATOM 1484 O O . ASN A 1 197 ? 26.806 -1.796 -13.843 1.00 90.38 197 ASN A O 1
ATOM 1488 N N . VAL A 1 198 ? 28.002 -1.535 -15.727 1.00 85.00 198 VAL A N 1
ATOM 1489 C CA . VAL A 1 198 ? 27.455 -2.714 -16.439 1.00 85.00 198 VAL A CA 1
ATOM 1490 C C . VAL A 1 198 ? 28.555 -3.689 -16.878 1.00 85.00 198 VAL A C 1
ATOM 1492 O O . VAL A 1 198 ? 28.526 -4.225 -17.981 1.00 85.00 198 VAL A O 1
ATOM 1495 N N . GLY A 1 199 ? 29.570 -3.908 -16.043 1.00 68.12 199 GLY A N 1
ATOM 1496 C CA . GLY A 1 199 ? 30.566 -4.954 -16.305 1.00 68.12 199 GLY A CA 1
ATOM 1497 C C . GLY A 1 199 ? 32.003 -4.477 -16.436 1.00 68.12 199 GLY A C 1
ATOM 1498 O O . GLY A 1 199 ? 32.889 -5.200 -16.019 1.00 68.12 199 GLY A O 1
ATOM 1499 N N . TYR A 1 200 ? 32.278 -3.302 -17.008 1.00 69.81 200 TYR A N 1
ATOM 1500 C CA . TYR A 1 200 ? 33.657 -2.883 -17.345 1.00 69.81 200 TYR A CA 1
ATOM 1501 C C . TYR A 1 200 ? 33.781 -1.353 -17.464 1.00 69.81 200 TYR A C 1
ATOM 1503 O O . TYR A 1 200 ? 34.510 -0.821 -18.299 1.00 69.81 200 TYR A O 1
ATOM 1511 N N . SER A 1 201 ? 33.016 -0.629 -16.646 1.00 76.81 201 SER A N 1
ATOM 1512 C CA . SER A 1 201 ? 32.937 0.834 -16.664 1.00 76.81 201 SER A CA 1
ATOM 1513 C C . SER A 1 201 ? 33.903 1.479 -15.668 1.00 76.81 201 SER A C 1
ATOM 1515 O O . SER A 1 201 ? 34.349 0.861 -14.705 1.00 76.81 201 SER A O 1
ATOM 1517 N N . VAL A 1 202 ? 34.194 2.769 -15.863 1.00 84.56 202 VAL A N 1
ATOM 1518 C CA . VAL A 1 202 ? 34.927 3.584 -14.873 1.00 84.56 202 VAL A CA 1
ATOM 1519 C C . VAL A 1 202 ? 34.097 3.875 -13.617 1.00 84.56 202 VAL A C 1
ATOM 1521 O O . VAL A 1 202 ? 34.657 4.271 -12.587 1.00 84.56 202 VAL A O 1
ATOM 1524 N N . SER A 1 203 ? 32.774 3.710 -13.708 1.00 88.81 203 SER A N 1
ATOM 1525 C CA . SER A 1 203 ? 31.866 3.718 -12.564 1.00 88.81 203 SER A CA 1
ATOM 1526 C C . SER A 1 203 ? 31.786 2.323 -11.962 1.00 88.81 203 SER A C 1
ATOM 1528 O O . SER A 1 203 ? 31.527 1.357 -12.675 1.00 88.81 203 SER A O 1
ATOM 1530 N N . GLN A 1 204 ? 31.956 2.246 -10.645 1.00 88.69 204 GLN A N 1
ATOM 1531 C CA . GLN A 1 204 ? 31.708 1.047 -9.844 1.00 88.69 204 GLN A CA 1
ATOM 1532 C C . GLN A 1 204 ? 30.541 1.255 -8.867 1.00 88.69 204 GLN A C 1
ATOM 1534 O O . GLN A 1 204 ? 30.461 0.590 -7.835 1.00 88.69 204 GLN A O 1
ATOM 1539 N N . ALA A 1 205 ? 29.673 2.228 -9.153 1.00 90.44 205 ALA A N 1
ATOM 1540 C CA . ALA A 1 205 ? 28.510 2.508 -8.327 1.00 90.44 205 ALA A CA 1
ATOM 1541 C C . ALA A 1 205 ? 27.480 1.369 -8.423 1.00 90.44 205 ALA A C 1
ATOM 1543 O O . ALA A 1 205 ? 27.415 0.653 -9.425 1.00 90.44 205 ALA A O 1
ATOM 1544 N N . ASP A 1 206 ? 26.658 1.210 -7.387 1.00 91.31 206 ASP A N 1
ATOM 1545 C CA . ASP A 1 206 ? 25.560 0.242 -7.394 1.00 91.31 206 ASP A CA 1
ATOM 1546 C C . ASP A 1 206 ? 24.312 0.864 -8.039 1.00 91.31 206 ASP A C 1
ATOM 1548 O O . ASP A 1 206 ? 23.423 1.415 -7.386 1.00 91.31 206 ASP A O 1
ATOM 1552 N N . ASP A 1 207 ? 24.276 0.854 -9.367 1.00 93.94 207 ASP A N 1
ATOM 1553 C CA . ASP A 1 207 ? 23.195 1.484 -10.127 1.00 93.94 207 ASP A CA 1
ATOM 1554 C C . ASP A 1 207 ? 21.865 0.724 -10.033 1.00 93.94 207 ASP A C 1
ATOM 1556 O O . ASP A 1 207 ? 20.800 1.328 -10.168 1.00 93.94 207 ASP A O 1
ATOM 1560 N N . LEU A 1 208 ? 21.912 -0.578 -9.738 1.00 93.19 208 LEU A N 1
ATOM 1561 C CA . LEU A 1 208 ? 20.717 -1.395 -9.536 1.00 93.19 208 LEU A CA 1
ATOM 1562 C C . LEU A 1 208 ? 20.007 -0.984 -8.239 1.00 93.19 208 LEU A C 1
ATOM 1564 O O . LEU A 1 208 ? 18.801 -0.736 -8.262 1.00 93.19 208 LEU A O 1
ATOM 1568 N N . ALA A 1 209 ? 20.758 -0.786 -7.149 1.00 92.25 209 ALA A N 1
ATOM 1569 C CA . ALA A 1 209 ? 20.207 -0.290 -5.887 1.00 92.25 209 ALA A CA 1
ATOM 1570 C C . ALA A 1 209 ? 19.641 1.140 -5.994 1.00 92.25 209 ALA A C 1
ATOM 1572 O O . ALA A 1 209 ? 18.661 1.477 -5.320 1.00 92.25 209 ALA A O 1
ATOM 1573 N N . LEU A 1 210 ? 20.216 1.992 -6.855 1.00 96.06 210 LEU A N 1
ATOM 1574 C CA . LEU A 1 210 ? 19.636 3.309 -7.142 1.00 96.06 210 LEU A CA 1
ATOM 1575 C C . LEU A 1 210 ? 18.266 3.173 -7.822 1.00 96.06 210 LEU A C 1
ATOM 1577 O O . LEU A 1 210 ? 17.313 3.827 -7.399 1.00 96.06 210 LEU A O 1
ATOM 1581 N N . ILE A 1 211 ? 18.154 2.322 -8.847 1.00 97.75 211 ILE A N 1
ATOM 1582 C CA . ILE A 1 211 ? 16.876 2.060 -9.528 1.00 97.75 211 ILE A CA 1
ATOM 1583 C C . ILE A 1 211 ? 15.848 1.496 -8.542 1.00 97.75 211 ILE A C 1
ATOM 1585 O O . ILE A 1 211 ? 14.708 1.959 -8.527 1.00 97.75 211 ILE A O 1
ATOM 1589 N N . ASP A 1 212 ? 16.244 0.566 -7.672 1.00 96.25 212 ASP A N 1
ATOM 1590 C CA . ASP A 1 212 ? 15.359 0.034 -6.631 1.00 96.25 212 ASP A CA 1
ATOM 1591 C C . ASP A 1 212 ? 14.842 1.137 -5.704 1.00 96.25 212 ASP A C 1
ATOM 1593 O O . ASP A 1 212 ? 13.646 1.192 -5.423 1.00 96.25 212 ASP A O 1
ATOM 1597 N N . SER A 1 213 ? 15.718 2.052 -5.286 1.00 97.50 213 SER A N 1
ATOM 1598 C CA . SER A 1 213 ? 15.357 3.179 -4.418 1.00 97.50 213 SER A CA 1
ATOM 1599 C C . SER A 1 213 ? 14.377 4.144 -5.096 1.00 97.50 213 SER A C 1
ATOM 1601 O O . SER A 1 213 ? 13.447 4.640 -4.458 1.00 97.50 213 SER A O 1
ATOM 1603 N N . ILE A 1 214 ? 14.548 4.384 -6.399 1.00 98.44 214 ILE A N 1
ATOM 1604 C CA . ILE A 1 214 ? 13.636 5.194 -7.217 1.00 98.44 214 ILE A CA 1
ATOM 1605 C C . ILE A 1 214 ? 12.255 4.542 -7.294 1.00 98.44 214 ILE A C 1
ATOM 1607 O O . ILE A 1 214 ? 11.255 5.217 -7.053 1.00 98.44 214 ILE A O 1
ATOM 1611 N N . LEU A 1 215 ? 12.194 3.247 -7.617 1.00 98.00 215 LEU A N 1
ATOM 1612 C CA . LEU A 1 215 ? 10.932 2.514 -7.747 1.00 98.00 215 LEU A CA 1
ATOM 1613 C C . LEU A 1 215 ? 10.170 2.484 -6.419 1.00 98.00 215 LEU A C 1
ATOM 1615 O O . LEU A 1 215 ? 8.989 2.817 -6.397 1.00 98.00 215 LEU A O 1
ATOM 1619 N N . THR A 1 216 ? 10.858 2.209 -5.309 1.00 95.88 216 THR A N 1
ATOM 1620 C CA . THR A 1 216 ? 10.264 2.267 -3.965 1.00 95.88 216 THR A CA 1
ATOM 1621 C C . THR A 1 216 ? 9.747 3.668 -3.631 1.00 95.88 216 THR A C 1
ATOM 1623 O O . THR A 1 216 ? 8.663 3.813 -3.076 1.00 95.88 216 THR A O 1
ATOM 1626 N N . LYS A 1 217 ? 10.484 4.731 -3.983 1.00 96.94 217 LYS A N 1
ATOM 1627 C CA . LYS A 1 217 ? 10.031 6.104 -3.722 1.00 96.94 217 LYS A CA 1
ATOM 1628 C C . LYS A 1 217 ? 8.782 6.460 -4.542 1.00 96.94 217 LYS A C 1
ATOM 1630 O O . LYS A 1 217 ? 7.882 7.113 -4.019 1.00 96.94 217 LYS A O 1
ATOM 1635 N N . LEU A 1 218 ? 8.694 6.016 -5.797 1.00 97.19 218 LEU A N 1
ATOM 1636 C CA . LEU A 1 218 ? 7.525 6.238 -6.662 1.00 97.19 218 LEU A CA 1
ATOM 1637 C C . LEU A 1 218 ? 6.235 5.644 -6.079 1.00 97.19 218 LEU A C 1
ATOM 1639 O O . LEU A 1 218 ? 5.182 6.261 -6.209 1.00 97.19 218 LEU A O 1
ATOM 1643 N N . GLU A 1 219 ? 6.318 4.502 -5.394 1.00 92.62 219 GLU A N 1
ATOM 1644 C CA . GLU A 1 219 ? 5.171 3.834 -4.756 1.00 92.62 219 GLU A CA 1
ATOM 1645 C C . GLU A 1 219 ? 4.550 4.646 -3.605 1.00 92.62 219 GLU A C 1
ATOM 1647 O O . GLU A 1 219 ? 3.435 4.356 -3.179 1.00 92.62 219 GLU A O 1
ATOM 1652 N N . THR A 1 220 ? 5.225 5.695 -3.124 1.00 93.00 220 THR A N 1
ATOM 1653 C CA . THR A 1 220 ? 4.733 6.528 -2.012 1.00 93.00 220 THR A CA 1
ATOM 1654 C C . THR A 1 220 ? 3.790 7.660 -2.442 1.00 93.00 220 THR A C 1
ATOM 1656 O O . THR A 1 220 ? 3.224 8.337 -1.578 1.00 93.00 220 THR A O 1
ATOM 1659 N N . TYR A 1 221 ? 3.609 7.874 -3.750 1.00 94.88 221 TYR A N 1
ATOM 1660 C CA . TYR A 1 221 ? 2.821 8.973 -4.313 1.00 94.88 221 TYR A CA 1
ATOM 1661 C C . TYR A 1 221 ? 1.498 8.494 -4.922 1.00 94.88 221 TYR A C 1
ATOM 1663 O O . TYR A 1 221 ? 1.459 7.594 -5.762 1.00 94.88 221 TYR A O 1
ATOM 1671 N N . ASP A 1 222 ? 0.407 9.172 -4.578 1.00 93.81 222 ASP A N 1
ATOM 1672 C CA . ASP A 1 222 ? -0.946 8.815 -5.011 1.00 93.81 222 ASP A CA 1
ATOM 1673 C C . ASP A 1 222 ? -1.194 9.093 -6.501 1.00 93.81 222 ASP A C 1
ATOM 1675 O O . ASP A 1 222 ? -2.004 8.414 -7.135 1.00 93.81 222 ASP A O 1
ATOM 1679 N N . ASN A 1 223 ? -0.502 10.080 -7.081 1.00 95.31 223 ASN A N 1
ATOM 1680 C CA . ASN A 1 223 ? -0.649 10.477 -8.485 1.00 95.31 223 ASN A CA 1
ATOM 1681 C C . ASN A 1 223 ? 0.257 9.707 -9.459 1.00 95.31 223 ASN A C 1
ATOM 1683 O O . ASN A 1 223 ? 0.269 10.030 -10.647 1.00 95.31 223 ASN A O 1
ATOM 1687 N N . VAL A 1 224 ? 1.003 8.706 -8.994 1.00 96.88 224 VAL A N 1
ATOM 1688 C CA . VAL A 1 224 ? 1.915 7.916 -9.830 1.00 96.88 224 VAL A CA 1
ATOM 1689 C C . VAL A 1 224 ? 1.268 6.579 -10.186 1.00 96.88 224 VAL A C 1
ATOM 1691 O O . VAL A 1 224 ? 0.771 5.862 -9.317 1.00 96.88 224 VAL A O 1
ATOM 1694 N N . ASP A 1 225 ? 1.262 6.230 -11.473 1.00 95.62 225 ASP A N 1
ATOM 1695 C CA . ASP A 1 225 ? 0.856 4.901 -11.938 1.00 95.62 225 ASP A CA 1
ATOM 1696 C C . ASP A 1 225 ? 2.090 4.002 -12.065 1.00 95.62 225 ASP A C 1
ATOM 1698 O O . ASP A 1 225 ? 2.886 4.120 -13.000 1.00 95.62 225 ASP A O 1
ATOM 1702 N N . THR A 1 226 ? 2.252 3.108 -11.092 1.00 93.06 226 THR A N 1
ATOM 1703 C CA . THR A 1 226 ? 3.360 2.150 -11.020 1.00 93.06 226 THR A CA 1
ATOM 1704 C C . THR A 1 226 ? 3.011 0.786 -11.608 1.00 93.06 226 THR A C 1
ATOM 1706 O O . THR A 1 226 ? 3.830 -0.123 -11.501 1.00 93.06 226 THR A O 1
ATOM 1709 N N . ARG A 1 227 ? 1.831 0.593 -12.218 1.00 91.31 227 ARG A N 1
ATOM 1710 C CA . ARG A 1 227 ? 1.405 -0.728 -12.726 1.00 91.31 227 ARG A CA 1
ATOM 1711 C C . ARG A 1 227 ? 2.187 -1.165 -13.962 1.00 91.31 227 ARG A C 1
ATOM 1713 O O . ARG A 1 227 ? 2.512 -2.344 -14.076 1.00 91.31 227 ARG A O 1
ATOM 1720 N N . ASP A 1 228 ? 2.511 -0.202 -14.827 1.00 90.94 228 ASP A N 1
ATOM 1721 C CA . ASP A 1 228 ? 3.208 -0.418 -16.094 1.00 90.94 228 ASP A CA 1
ATOM 1722 C C . ASP A 1 228 ? 4.337 0.613 -16.281 1.00 90.94 228 ASP A C 1
ATOM 1724 O O . ASP A 1 228 ? 4.177 1.653 -16.924 1.00 90.94 228 ASP A O 1
ATOM 1728 N N . ILE A 1 229 ? 5.507 0.326 -15.710 1.00 96.75 229 ILE A N 1
ATOM 1729 C CA . ILE A 1 229 ? 6.690 1.192 -15.804 1.00 96.75 229 ILE A CA 1
ATOM 1730 C C . ILE A 1 229 ? 7.485 0.862 -17.069 1.00 96.75 229 ILE A C 1
ATOM 1732 O O . ILE A 1 229 ? 7.699 -0.304 -17.427 1.00 96.75 229 ILE A O 1
ATOM 1736 N N . THR A 1 230 ? 7.942 1.916 -17.740 1.00 98.50 230 THR A N 1
ATOM 1737 C CA . THR A 1 230 ? 8.739 1.850 -18.968 1.00 98.50 230 THR A CA 1
ATOM 1738 C C . THR A 1 230 ? 10.178 2.266 -18.699 1.00 98.50 230 THR A C 1
ATOM 1740 O O . THR A 1 230 ? 10.414 3.256 -18.012 1.00 98.50 230 THR A O 1
ATOM 1743 N N . PHE A 1 231 ? 11.139 1.565 -19.298 1.00 98.75 231 PHE A N 1
ATOM 1744 C CA . PHE A 1 231 ? 12.533 1.999 -19.368 1.00 98.75 231 PHE A CA 1
ATOM 1745 C C . PHE A 1 231 ? 12.889 2.388 -20.799 1.00 98.75 231 PHE A C 1
ATOM 1747 O O . PHE A 1 231 ? 12.614 1.636 -21.732 1.00 98.75 231 PHE A O 1
ATOM 1754 N N . VAL A 1 232 ? 13.533 3.541 -20.959 1.00 98.75 232 VAL A N 1
ATOM 1755 C CA . VAL A 1 232 ? 14.151 3.985 -22.213 1.00 98.75 232 VAL A CA 1
ATOM 1756 C C . VAL A 1 232 ? 15.637 4.164 -21.952 1.00 98.75 232 VAL A C 1
ATOM 1758 O O . VAL A 1 232 ? 16.028 4.971 -21.114 1.00 98.75 232 VAL A O 1
ATOM 1761 N N . GLY A 1 233 ? 16.476 3.404 -22.644 1.00 98.19 233 GLY A N 1
ATOM 1762 C CA . GLY A 1 233 ? 17.918 3.443 -22.441 1.00 98.19 233 GLY A CA 1
ATOM 1763 C C . GLY A 1 233 ? 18.686 3.682 -23.731 1.00 98.19 233 GLY A C 1
ATOM 176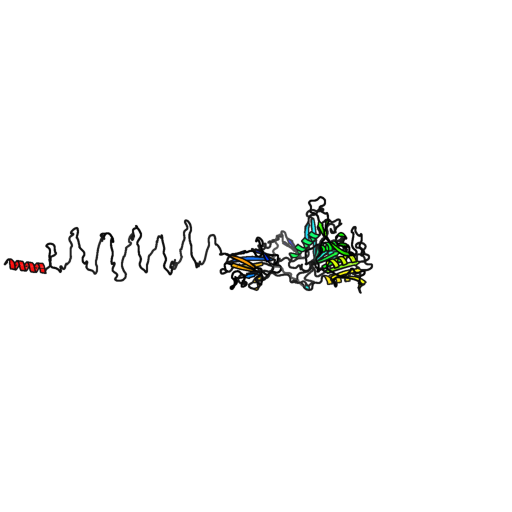4 O O . GLY A 1 233 ? 18.432 3.033 -24.747 1.00 98.19 233 GLY A O 1
ATOM 1765 N N . TYR A 1 234 ? 19.662 4.583 -23.661 1.00 97.38 234 TYR A N 1
ATOM 1766 C CA . TYR A 1 234 ? 20.572 4.905 -24.759 1.00 97.38 234 TYR A CA 1
ATOM 1767 C C . TYR A 1 234 ? 21.949 4.298 -24.490 1.00 97.38 234 TYR A C 1
ATOM 1769 O O . TYR A 1 234 ? 22.460 4.451 -23.381 1.00 97.38 234 TYR A O 1
ATOM 1777 N N . GLY A 1 235 ? 22.544 3.607 -25.469 1.00 94.75 235 GLY A N 1
ATOM 1778 C CA . GLY A 1 235 ? 23.898 3.039 -25.350 1.00 94.75 235 GLY A CA 1
ATOM 1779 C C . GLY A 1 235 ? 24.118 2.264 -24.046 1.00 94.75 235 GLY A C 1
ATOM 1780 O O . GLY A 1 235 ? 23.403 1.290 -23.781 1.00 94.75 235 GLY A O 1
ATOM 1781 N N . VAL A 1 236 ? 25.048 2.719 -23.197 1.00 94.19 236 VAL A N 1
ATOM 1782 C CA . VAL A 1 236 ? 25.330 2.109 -21.876 1.00 94.19 236 VAL A CA 1
ATOM 1783 C C . VAL A 1 236 ? 24.128 2.194 -20.921 1.00 94.19 236 VAL A C 1
ATOM 1785 O O . VAL A 1 236 ? 23.890 1.276 -20.139 1.00 94.19 236 VAL A O 1
ATOM 1788 N N . GLY A 1 237 ? 23.312 3.247 -20.995 1.00 96.69 237 GLY A N 1
ATOM 1789 C CA . GLY A 1 237 ? 22.072 3.349 -20.218 1.00 96.69 237 GLY A CA 1
ATOM 1790 C C . GLY A 1 237 ? 21.066 2.254 -20.576 1.00 96.69 237 GLY A C 1
ATOM 1791 O O . GLY A 1 237 ? 20.410 1.693 -19.700 1.00 96.69 237 GLY A O 1
ATOM 1792 N N . GLY A 1 238 ? 20.995 1.868 -21.852 1.00 96.69 238 GLY A N 1
ATOM 1793 C CA . GLY A 1 238 ? 20.211 0.706 -22.276 1.00 96.69 238 GLY A CA 1
ATOM 1794 C C . GLY A 1 238 ? 20.832 -0.629 -21.862 1.00 96.69 238 GLY A C 1
ATOM 1795 O O . GLY A 1 238 ? 20.098 -1.578 -21.606 1.00 96.69 238 GLY A O 1
ATOM 1796 N N . GLN A 1 239 ? 22.154 -0.717 -21.703 1.00 95.25 239 GLN A N 1
ATOM 1797 C CA . GLN A 1 239 ? 22.802 -1.911 -21.143 1.00 95.25 239 GLN A CA 1
ATOM 1798 C C . GLN A 1 239 ? 22.440 -2.095 -19.671 1.00 95.25 239 GLN A C 1
ATOM 1800 O O . GLN A 1 239 ? 22.123 -3.212 -19.259 1.00 95.25 239 GLN A O 1
ATOM 1805 N N . LEU A 1 240 ? 22.412 -1.004 -18.898 1.00 96.44 240 LEU A N 1
ATOM 1806 C CA . LEU A 1 240 ? 21.936 -1.021 -17.515 1.00 96.44 240 LEU A CA 1
ATOM 1807 C C . LEU A 1 240 ? 20.450 -1.393 -17.450 1.00 96.44 240 LEU A C 1
ATOM 1809 O O . LEU A 1 240 ? 20.074 -2.240 -16.642 1.00 96.44 240 LEU A O 1
ATOM 1813 N N . ALA A 1 241 ? 19.612 -0.814 -18.318 1.00 98.12 241 ALA A N 1
ATOM 1814 C CA . ALA A 1 241 ? 18.193 -1.168 -18.396 1.00 98.12 241 ALA A CA 1
ATOM 1815 C C . ALA A 1 241 ? 18.008 -2.672 -18.657 1.00 98.12 241 ALA A C 1
ATOM 1817 O O . ALA A 1 241 ? 17.236 -3.337 -17.967 1.00 98.12 241 ALA A O 1
ATOM 1818 N N . GLN A 1 242 ? 18.766 -3.226 -19.607 1.00 97.75 242 GLN A N 1
ATOM 1819 C CA . GLN A 1 242 ? 18.765 -4.657 -19.899 1.00 97.75 242 GLN A CA 1
ATOM 1820 C C . GLN A 1 242 ? 19.230 -5.483 -18.700 1.00 97.75 242 GLN A C 1
ATOM 1822 O O . GLN A 1 242 ? 18.567 -6.461 -18.359 1.00 97.75 242 GLN A O 1
ATOM 1827 N N . GLN A 1 243 ? 20.308 -5.069 -18.023 1.00 96.69 243 GLN A N 1
ATOM 1828 C CA . GLN A 1 243 ? 20.806 -5.752 -16.828 1.00 96.69 243 GLN A CA 1
ATOM 1829 C C . GLN A 1 243 ? 19.734 -5.823 -15.745 1.00 96.69 243 GLN A C 1
ATOM 1831 O O . GLN A 1 243 ? 19.480 -6.885 -15.179 1.00 96.69 243 GLN A O 1
ATOM 1836 N N . TYR A 1 244 ? 19.077 -4.694 -15.490 1.00 97.38 244 TYR A N 1
ATOM 1837 C CA . TYR A 1 244 ? 18.021 -4.601 -14.499 1.00 97.38 244 TYR A CA 1
ATOM 1838 C C . TYR A 1 244 ? 16.843 -5.518 -14.858 1.00 97.38 244 TYR A C 1
ATOM 1840 O O . TYR A 1 244 ? 16.383 -6.293 -14.021 1.00 97.38 244 TYR A O 1
ATOM 1848 N N . PHE A 1 245 ? 16.406 -5.521 -16.122 1.00 97.75 245 PHE A N 1
ATOM 1849 C CA . PHE A 1 245 ? 15.330 -6.398 -16.592 1.00 97.75 245 PHE A CA 1
ATOM 1850 C C . PHE A 1 245 ? 15.697 -7.888 -16.522 1.00 97.75 245 PHE A C 1
ATOM 1852 O O . PHE A 1 245 ? 14.824 -8.706 -16.224 1.00 97.75 245 PHE A O 1
ATOM 1859 N N . ILE A 1 246 ? 16.958 -8.262 -16.753 1.00 97.06 246 ILE A N 1
ATOM 1860 C CA . ILE A 1 246 ? 17.416 -9.657 -16.663 1.00 97.06 246 ILE A CA 1
ATOM 1861 C C . ILE A 1 246 ? 17.214 -10.235 -15.254 1.00 97.06 246 ILE A C 1
ATOM 1863 O O . ILE A 1 246 ? 16.865 -11.406 -15.134 1.00 97.06 246 ILE A O 1
ATOM 1867 N N . GLN A 1 247 ? 17.410 -9.437 -14.200 1.00 95.19 247 GLN A N 1
ATOM 1868 C CA . GLN A 1 247 ? 17.467 -9.952 -12.823 1.00 95.19 247 GLN A CA 1
ATOM 1869 C C . GLN A 1 247 ? 16.357 -9.472 -11.883 1.00 95.19 247 GLN A C 1
ATOM 1871 O O . GLN A 1 247 ? 16.229 -9.994 -10.779 1.00 95.19 247 GLN A O 1
ATOM 1876 N N . THR A 1 248 ? 15.568 -8.475 -12.279 1.00 94.88 248 THR A N 1
ATOM 1877 C CA . THR A 1 248 ? 14.486 -7.949 -11.439 1.00 94.88 248 THR A CA 1
ATOM 1878 C C . THR A 1 248 ? 13.355 -8.958 -11.244 1.00 94.88 248 THR A C 1
ATOM 1880 O O . THR A 1 248 ? 12.941 -9.648 -12.177 1.00 94.88 248 THR A O 1
ATOM 1883 N N . THR A 1 249 ? 12.807 -8.988 -10.030 1.00 94.06 249 THR A N 1
ATOM 1884 C CA . THR A 1 249 ? 11.612 -9.763 -9.661 1.00 94.06 249 THR A CA 1
ATOM 1885 C C . THR A 1 249 ? 10.323 -8.945 -9.769 1.00 94.06 249 THR A C 1
ATOM 1887 O O . THR A 1 249 ? 9.230 -9.476 -9.572 1.00 94.06 249 THR A O 1
ATOM 1890 N N . ARG A 1 250 ? 10.427 -7.654 -10.110 1.00 93.62 250 ARG A N 1
ATOM 1891 C CA . ARG A 1 250 ? 9.282 -6.754 -10.258 1.00 93.62 250 ARG A CA 1
ATOM 1892 C C . ARG A 1 250 ? 8.509 -7.052 -11.544 1.00 93.62 250 ARG A C 1
ATOM 1894 O O . ARG A 1 250 ? 9.047 -6.975 -12.650 1.00 93.62 250 ARG A O 1
ATOM 1901 N N . THR A 1 251 ? 7.223 -7.361 -11.401 1.00 93.69 251 THR A N 1
ATOM 1902 C CA . THR A 1 251 ? 6.331 -7.742 -12.511 1.00 93.69 251 THR A CA 1
ATOM 1903 C C . THR A 1 251 ? 5.669 -6.549 -13.202 1.00 93.69 251 THR A C 1
ATOM 1905 O O . THR A 1 251 ? 5.115 -6.708 -14.291 1.00 93.69 251 THR A O 1
ATOM 1908 N N . ASN A 1 252 ? 5.736 -5.359 -12.605 1.00 93.31 252 ASN A N 1
ATOM 1909 C CA . ASN A 1 252 ? 5.173 -4.105 -13.110 1.00 93.31 252 ASN A CA 1
ATOM 1910 C C . ASN A 1 252 ? 6.082 -3.364 -14.113 1.00 93.31 252 ASN A C 1
ATOM 1912 O O . ASN A 1 252 ? 5.739 -2.287 -14.593 1.00 93.31 252 ASN A O 1
ATOM 1916 N N . LEU A 1 253 ? 7.238 -3.933 -14.469 1.00 95.94 253 LEU A N 1
ATOM 1917 C CA . LEU A 1 253 ? 8.121 -3.400 -15.510 1.00 95.94 253 LEU A CA 1
ATOM 1918 C C . LEU A 1 253 ? 7.753 -4.038 -16.851 1.00 95.94 253 LEU A C 1
ATOM 1920 O O . LEU A 1 253 ? 8.046 -5.215 -17.080 1.00 95.94 253 LEU A O 1
ATOM 1924 N N . LYS A 1 254 ? 7.071 -3.288 -17.721 1.00 94.44 254 LYS A N 1
ATOM 1925 C CA . LYS A 1 254 ? 6.442 -3.856 -18.927 1.00 94.44 254 LYS A CA 1
ATOM 1926 C C . LYS A 1 254 ? 7.154 -3.542 -20.225 1.00 94.44 254 LYS A C 1
ATOM 1928 O O . LYS A 1 254 ? 7.140 -4.381 -21.120 1.00 94.44 254 LYS A O 1
ATOM 1933 N N . ASN A 1 255 ? 7.743 -2.357 -20.343 1.00 97.50 255 ASN A N 1
ATOM 1934 C CA . ASN A 1 255 ? 8.302 -1.880 -21.604 1.00 97.50 255 ASN A CA 1
ATOM 1935 C C . ASN A 1 255 ? 9.796 -1.607 -21.452 1.00 97.50 255 ASN A C 1
ATOM 1937 O O . ASN A 1 255 ? 10.200 -0.826 -20.588 1.00 97.50 255 ASN A O 1
ATOM 1941 N N . LEU A 1 256 ? 10.594 -2.202 -22.333 1.00 98.56 256 LEU A N 1
ATOM 1942 C CA . LEU A 1 256 ? 12.014 -1.917 -22.480 1.00 98.56 256 LEU A CA 1
ATOM 1943 C C . LEU A 1 256 ? 12.264 -1.347 -23.875 1.00 98.56 256 LEU A C 1
ATOM 1945 O O . LEU A 1 256 ? 12.033 -2.014 -24.884 1.00 98.56 256 LEU A O 1
ATOM 1949 N N . VAL A 1 257 ? 12.726 -0.104 -23.924 1.00 98.81 257 VAL A N 1
ATOM 1950 C CA . VAL A 1 257 ? 13.078 0.606 -25.151 1.00 98.81 257 VAL A CA 1
ATOM 1951 C C . VAL A 1 257 ? 14.588 0.818 -25.177 1.00 98.81 257 VAL A C 1
ATOM 1953 O O . VAL A 1 257 ? 15.160 1.414 -24.266 1.00 98.81 257 VAL A O 1
ATOM 1956 N N . LEU A 1 258 ? 15.232 0.329 -26.231 1.00 98.69 258 LEU A N 1
ATOM 1957 C CA . LEU A 1 258 ? 16.680 0.294 -26.400 1.00 98.69 258 LEU A CA 1
ATOM 1958 C C . LEU A 1 258 ? 17.071 1.100 -27.634 1.00 98.69 258 LEU A C 1
ATOM 1960 O O . LEU A 1 258 ? 16.688 0.764 -28.753 1.00 98.69 258 LEU A O 1
ATOM 1964 N N . ILE A 1 259 ? 17.849 2.161 -27.446 1.00 98.06 259 ILE A N 1
ATOM 1965 C CA . ILE A 1 259 ? 18.257 3.051 -28.535 1.00 98.06 259 ILE A CA 1
ATOM 1966 C C . ILE A 1 259 ? 19.771 2.988 -28.676 1.00 98.06 259 ILE A C 1
ATOM 1968 O O . ILE A 1 259 ? 20.513 3.413 -27.790 1.00 98.06 259 ILE A O 1
ATOM 1972 N N . SER A 1 260 ? 20.232 2.431 -29.798 1.00 96.06 260 SER A N 1
ATOM 1973 C CA . SER A 1 260 ? 21.644 2.114 -30.037 1.00 96.06 260 SER A CA 1
ATOM 1974 C C . SER A 1 260 ? 22.282 1.384 -28.849 1.00 96.06 260 SER A C 1
ATOM 1976 O O . SER A 1 260 ? 23.364 1.744 -28.406 1.00 96.06 260 SER A O 1
ATOM 1978 N N . SER A 1 261 ? 21.574 0.411 -28.270 1.00 95.44 261 SER A N 1
ATOM 1979 C CA . SER A 1 261 ? 22.011 -0.291 -27.063 1.00 95.44 261 SER A CA 1
ATOM 1980 C C . SER A 1 261 ? 22.058 -1.791 -27.299 1.00 95.44 261 SER A C 1
ATOM 1982 O O . SER A 1 261 ? 21.043 -2.422 -27.582 1.00 95.44 261 SER A O 1
ATOM 1984 N N . LEU A 1 262 ? 23.258 -2.349 -27.178 1.00 95.88 262 LEU A N 1
ATOM 1985 C CA . LEU A 1 262 ? 23.564 -3.754 -27.427 1.00 95.88 262 LEU A CA 1
ATOM 1986 C C . LEU A 1 262 ? 23.841 -4.456 -26.106 1.00 95.88 262 LEU A C 1
ATOM 1988 O O . LEU A 1 262 ? 24.464 -3.848 -25.235 1.00 95.88 262 LEU A O 1
ATOM 1992 N N . MET A 1 263 ? 23.439 -5.720 -25.964 1.00 94.38 263 MET A N 1
ATOM 1993 C CA . MET A 1 263 ? 23.820 -6.514 -24.792 1.00 94.38 263 MET A CA 1
ATOM 1994 C C . MET A 1 263 ? 25.340 -6.644 -24.699 1.00 94.38 263 MET A C 1
ATOM 1996 O O . MET A 1 263 ? 26.013 -6.965 -25.683 1.00 94.38 263 MET A O 1
ATOM 2000 N N . HIS A 1 264 ? 25.859 -6.480 -23.488 1.00 91.12 264 HIS A N 1
ATOM 2001 C CA . HIS A 1 264 ? 27.223 -6.869 -23.165 1.00 91.12 264 HIS A CA 1
ATOM 2002 C C . HIS A 1 264 ? 27.351 -8.404 -23.148 1.00 91.12 264 HIS A C 1
ATOM 2004 O O . HIS A 1 264 ? 26.414 -9.111 -22.760 1.00 91.12 264 HIS A O 1
ATOM 2010 N N . PHE A 1 265 ? 28.510 -8.933 -23.554 1.00 89.31 265 PHE A N 1
ATOM 2011 C CA . PHE A 1 265 ? 28.754 -10.377 -23.677 1.00 89.31 265 PHE A CA 1
ATOM 2012 C C . PHE A 1 265 ? 28.483 -11.163 -22.383 1.00 89.31 265 PHE A C 1
ATOM 2014 O O . PHE A 1 265 ? 28.031 -12.304 -22.430 1.00 89.31 265 PHE A O 1
ATOM 2021 N N . ASP A 1 266 ? 28.719 -10.562 -21.218 1.00 91.19 266 ASP A N 1
ATOM 2022 C CA . ASP A 1 266 ? 28.462 -11.233 -19.939 1.00 91.19 266 ASP A CA 1
ATOM 2023 C C . ASP A 1 266 ? 26.991 -11.283 -19.524 1.00 91.19 266 ASP A C 1
ATOM 2025 O O . ASP A 1 266 ? 26.630 -12.162 -18.749 1.00 91.19 266 ASP A O 1
ATOM 2029 N N . GLN A 1 267 ? 26.122 -10.431 -20.076 1.00 94.25 267 GLN A N 1
ATOM 2030 C CA . GLN A 1 267 ? 24.691 -10.422 -19.731 1.00 94.25 267 GLN A CA 1
ATOM 2031 C C . GLN A 1 267 ? 23.960 -11.649 -20.284 1.00 94.25 267 GLN A C 1
ATOM 2033 O O . GLN A 1 267 ? 22.960 -12.099 -19.721 1.00 94.25 267 GLN A O 1
ATOM 2038 N N . HIS A 1 268 ? 24.457 -12.194 -21.396 1.00 95.25 268 HIS A N 1
ATOM 2039 C CA . HIS A 1 268 ? 23.864 -13.333 -22.082 1.00 95.25 268 HIS A CA 1
ATOM 2040 C C . HIS A 1 268 ? 24.932 -14.131 -22.828 1.00 95.25 268 HIS A C 1
ATOM 2042 O O . HIS A 1 268 ? 25.739 -13.574 -23.566 1.00 95.25 268 HIS A O 1
ATOM 2048 N N . LYS A 1 269 ? 24.929 -15.455 -22.697 1.00 94.75 269 LYS A N 1
ATOM 2049 C CA . LYS A 1 269 ? 25.850 -16.349 -23.413 1.00 94.75 269 LYS A CA 1
ATOM 2050 C C . LYS A 1 269 ? 25.054 -17.395 -24.169 1.00 94.75 269 LYS A C 1
ATOM 2052 O O . LYS A 1 269 ? 24.090 -17.951 -23.652 1.00 94.75 269 LYS A O 1
ATOM 2057 N N . VAL A 1 270 ? 25.489 -17.652 -25.398 1.00 93.81 270 VAL A N 1
ATOM 2058 C CA . VAL A 1 270 ? 24.938 -18.711 -26.239 1.00 93.81 270 VAL A CA 1
ATOM 2059 C C . VAL A 1 270 ? 25.917 -19.870 -26.224 1.00 93.81 270 VAL A C 1
ATOM 2061 O O . VAL A 1 270 ? 27.095 -19.699 -26.537 1.00 93.81 270 VAL A O 1
ATOM 2064 N N . THR A 1 271 ? 25.427 -21.044 -25.855 1.00 94.25 271 THR A N 1
ATOM 2065 C CA . THR A 1 271 ? 26.163 -22.309 -25.934 1.00 94.25 271 THR A CA 1
ATOM 2066 C C . THR A 1 271 ? 25.340 -23.326 -26.717 1.00 94.25 271 THR A C 1
ATOM 2068 O O . THR A 1 271 ? 24.208 -23.040 -27.109 1.00 94.25 271 THR A O 1
ATOM 2071 N N . TYR A 1 272 ? 25.915 -24.496 -26.980 1.00 94.81 272 TYR A N 1
ATOM 2072 C CA . TYR A 1 272 ? 25.234 -25.581 -27.674 1.00 94.81 272 TYR A CA 1
ATOM 2073 C C . TYR A 1 272 ? 25.393 -26.869 -26.875 1.00 94.81 272 TYR A C 1
ATOM 2075 O O . TYR A 1 272 ? 26.479 -27.139 -26.354 1.00 94.81 272 TYR A O 1
ATOM 2083 N N . ASP A 1 273 ? 24.319 -27.648 -26.756 1.00 94.06 273 ASP A N 1
ATOM 2084 C CA . ASP A 1 273 ? 24.405 -28.988 -26.173 1.00 94.06 273 ASP A CA 1
ATOM 2085 C C . ASP A 1 273 ? 25.095 -29.984 -27.125 1.00 94.06 273 ASP A C 1
ATOM 2087 O O . ASP A 1 273 ? 25.473 -29.667 -28.256 1.00 94.06 273 ASP A O 1
ATOM 2091 N N . ASN A 1 274 ? 25.244 -31.231 -26.673 1.00 93.94 274 ASN A N 1
ATOM 2092 C CA . ASN A 1 274 ? 25.858 -32.306 -27.459 1.00 93.94 274 ASN A CA 1
ATOM 2093 C C . ASN A 1 274 ? 25.048 -32.691 -28.714 1.00 93.94 274 ASN A C 1
ATOM 2095 O O . ASN A 1 274 ? 25.550 -33.430 -29.561 1.00 93.94 274 ASN A O 1
ATOM 2099 N N . GLN A 1 275 ? 23.801 -32.232 -28.825 1.00 94.56 275 GLN A N 1
ATOM 2100 C CA . GLN A 1 275 ? 22.908 -32.418 -29.966 1.00 94.56 275 GLN A CA 1
ATOM 2101 C C . GLN A 1 275 ? 22.868 -31.173 -30.868 1.00 94.56 275 GLN A C 1
ATOM 2103 O O . GLN A 1 275 ? 22.106 -31.147 -31.834 1.00 94.56 275 GLN A O 1
ATOM 2108 N N . ASN A 1 276 ? 23.725 -30.181 -30.599 1.00 91.31 276 ASN A N 1
ATOM 2109 C CA . ASN A 1 276 ? 23.809 -28.908 -31.307 1.00 91.31 276 ASN A CA 1
ATOM 2110 C C . ASN A 1 276 ? 22.542 -28.038 -31.175 1.00 91.31 276 ASN A C 1
ATOM 2112 O O . ASN A 1 276 ? 22.275 -27.196 -32.034 1.00 91.31 276 ASN A O 1
ATOM 2116 N N . ASN A 1 277 ? 21.767 -28.207 -30.099 1.00 90.38 277 ASN A N 1
ATOM 2117 C CA . ASN A 1 277 ? 20.667 -27.304 -29.772 1.00 90.38 277 ASN A CA 1
ATOM 2118 C C . ASN A 1 277 ? 21.206 -26.051 -29.083 1.00 90.38 277 ASN A C 1
ATOM 2120 O O . ASN A 1 277 ? 22.058 -26.133 -28.197 1.00 90.38 277 ASN A O 1
ATOM 2124 N N . ARG A 1 278 ? 20.676 -24.890 -29.474 1.00 91.81 278 ARG A N 1
ATOM 2125 C CA . ARG A 1 278 ? 21.019 -23.591 -28.891 1.00 91.81 278 ARG A CA 1
ATOM 2126 C C . ARG A 1 278 ? 20.553 -23.507 -27.432 1.00 91.81 278 ARG A C 1
ATOM 2128 O O . ARG A 1 278 ? 19.382 -23.742 -27.144 1.00 91.81 278 ARG A O 1
ATOM 2135 N N . ILE A 1 279 ? 21.456 -23.107 -26.540 1.00 92.44 279 ILE A N 1
ATOM 2136 C CA . ILE A 1 279 ? 21.183 -22.805 -25.132 1.00 92.44 279 ILE A CA 1
ATOM 2137 C C . ILE A 1 279 ? 21.503 -21.331 -24.884 1.00 92.44 279 ILE A C 1
ATOM 2139 O O . ILE A 1 279 ? 22.655 -20.909 -25.006 1.00 92.44 279 ILE A O 1
ATOM 2143 N N . ASP A 1 280 ? 20.481 -20.568 -24.507 1.00 94.25 280 ASP A N 1
ATOM 2144 C CA . ASP A 1 280 ? 20.586 -19.165 -24.117 1.00 94.25 280 ASP A CA 1
ATOM 2145 C C . ASP A 1 280 ? 20.631 -19.057 -22.584 1.00 94.25 280 ASP A C 1
ATOM 2147 O O . ASP A 1 280 ? 19.661 -19.389 -21.904 1.00 94.25 280 ASP A O 1
ATOM 2151 N N . THR A 1 281 ? 21.750 -18.574 -22.042 1.00 96.56 281 THR A N 1
ATOM 2152 C CA . THR A 1 281 ? 21.942 -18.373 -20.598 1.00 96.56 281 THR A CA 1
ATOM 2153 C C . THR A 1 281 ? 22.074 -16.886 -20.301 1.00 96.56 281 THR A C 1
ATOM 2155 O O . THR A 1 281 ? 22.986 -16.241 -20.817 1.00 96.56 281 THR A O 1
ATOM 2158 N N . PHE A 1 282 ? 21.203 -16.340 -19.453 1.00 97.38 282 PHE A N 1
ATOM 2159 C CA . PHE A 1 282 ? 21.291 -14.959 -18.964 1.00 97.38 282 PHE A CA 1
ATOM 2160 C C . PHE A 1 282 ? 22.015 -14.903 -17.625 1.00 97.38 282 PHE A C 1
ATOM 2162 O O . PHE A 1 282 ? 21.993 -15.882 -16.877 1.00 97.38 282 PHE A O 1
ATOM 2169 N N . TYR A 1 283 ? 22.620 -13.761 -17.305 1.00 96.00 283 TYR A N 1
ATOM 2170 C CA . TYR A 1 283 ? 23.347 -13.583 -16.051 1.00 96.00 283 TYR A CA 1
ATOM 2171 C C . TYR A 1 283 ? 22.902 -12.333 -15.287 1.00 96.00 283 TYR A C 1
ATOM 2173 O O . TYR A 1 283 ? 22.856 -11.225 -15.825 1.00 96.00 283 TYR A O 1
ATOM 2181 N N . SER A 1 284 ? 22.613 -12.509 -13.999 1.00 93.50 284 SER A N 1
ATOM 2182 C CA . SER A 1 284 ? 22.458 -11.415 -13.044 1.00 93.50 284 SER A CA 1
ATOM 2183 C C . SER A 1 284 ? 23.820 -10.896 -12.603 1.00 93.50 284 SER A C 1
ATOM 2185 O O . SER A 1 284 ? 24.775 -11.669 -12.488 1.00 93.50 284 SER A O 1
ATOM 2187 N N . LEU A 1 285 ? 23.864 -9.612 -12.272 1.00 89.62 285 LEU A N 1
ATOM 2188 C CA . LEU A 1 285 ? 25.022 -8.903 -11.758 1.00 89.62 285 LEU A CA 1
ATOM 2189 C C . LEU A 1 285 ? 24.836 -8.633 -10.262 1.00 89.62 285 LEU A C 1
ATOM 2191 O O . LEU A 1 285 ? 23.839 -8.028 -9.860 1.00 89.62 285 LEU A O 1
ATOM 2195 N N . THR A 1 286 ? 25.807 -9.043 -9.450 1.00 85.81 286 THR A N 1
ATOM 2196 C CA . THR A 1 286 ? 25.923 -8.638 -8.040 1.00 85.81 286 THR A CA 1
ATOM 2197 C C . THR A 1 286 ? 27.313 -8.084 -7.756 1.00 85.81 286 THR A C 1
ATOM 2199 O O . THR A 1 286 ? 28.299 -8.552 -8.332 1.00 85.81 286 THR A O 1
ATOM 2202 N N . LEU A 1 287 ? 27.392 -7.106 -6.855 1.00 80.62 287 LEU A N 1
ATOM 2203 C CA . LEU A 1 287 ? 28.647 -6.526 -6.378 1.00 80.62 287 LEU A CA 1
ATOM 2204 C C . LEU A 1 287 ? 29.033 -7.173 -5.041 1.00 80.62 287 LEU A C 1
ATOM 2206 O O . LEU A 1 287 ? 28.174 -7.357 -4.176 1.00 80.62 287 LEU A O 1
ATOM 2210 N N . ASN A 1 288 ? 30.307 -7.532 -4.866 1.00 71.56 288 ASN A N 1
ATOM 2211 C CA . ASN A 1 288 ? 30.789 -8.082 -3.597 1.00 71.56 288 ASN A CA 1
ATOM 2212 C C . ASN A 1 288 ? 30.664 -7.069 -2.434 1.00 71.56 288 ASN A C 1
ATOM 2214 O O . ASN A 1 288 ? 30.801 -5.864 -2.651 1.00 71.56 288 ASN A O 1
ATOM 2218 N N . PRO A 1 289 ? 30.452 -7.528 -1.183 1.00 62.31 289 PRO A N 1
ATOM 2219 C CA . PRO A 1 289 ? 30.356 -6.648 -0.018 1.00 62.31 289 PRO A CA 1
ATOM 2220 C C . PRO A 1 289 ? 31.635 -5.833 0.229 1.00 62.31 289 PRO A C 1
ATOM 2222 O O . PRO A 1 289 ? 32.745 -6.301 -0.022 1.00 62.31 289 PRO A O 1
ATOM 2225 N N . LEU A 1 290 ? 31.478 -4.650 0.836 1.00 60.03 290 LEU A N 1
ATOM 2226 C CA . LEU A 1 290 ? 32.530 -3.664 1.163 1.00 60.03 290 LEU A CA 1
ATOM 2227 C C . LEU A 1 290 ? 33.710 -4.172 2.030 1.00 60.03 290 LEU A C 1
ATOM 2229 O O . LEU A 1 290 ? 34.614 -3.396 2.328 1.00 60.03 290 LEU A O 1
ATOM 2233 N N . SER A 1 291 ? 33.717 -5.432 2.476 1.00 55.16 291 SER A N 1
ATOM 2234 C CA . SER A 1 291 ? 34.695 -5.971 3.435 1.00 55.16 291 SER A CA 1
ATOM 2235 C C . SER A 1 291 ? 35.950 -6.599 2.821 1.00 55.16 291 SER A C 1
ATOM 2237 O O . SER A 1 291 ? 36.875 -6.916 3.566 1.00 55.16 291 SER A O 1
ATOM 2239 N N . GLU A 1 292 ? 36.011 -6.797 1.503 1.00 52.34 292 GLU A N 1
ATOM 2240 C CA . GLU A 1 292 ? 37.199 -7.346 0.834 1.00 52.34 292 GLU A CA 1
ATOM 2241 C C . GLU A 1 292 ? 37.955 -6.263 0.048 1.00 52.34 292 GLU A C 1
ATOM 2243 O O . GLU A 1 292 ? 37.358 -5.308 -0.452 1.00 52.34 292 GLU A O 1
ATOM 2248 N N . LEU A 1 293 ? 39.283 -6.417 -0.080 1.00 48.25 293 LEU A N 1
ATOM 2249 C CA . LEU A 1 293 ? 40.139 -5.529 -0.888 1.00 48.25 293 LEU A CA 1
ATOM 2250 C C . LEU A 1 293 ? 39.682 -5.425 -2.363 1.00 48.25 293 LEU A C 1
ATOM 2252 O O . LEU A 1 293 ? 40.071 -4.475 -3.034 1.00 48.25 293 LEU A O 1
ATOM 2256 N N . ASP A 1 294 ? 38.822 -6.348 -2.814 1.00 47.88 294 ASP A N 1
ATOM 2257 C CA . ASP A 1 294 ? 38.177 -6.415 -4.133 1.00 47.88 294 ASP A CA 1
ATOM 2258 C C . ASP A 1 294 ? 36.638 -6.236 -4.061 1.00 47.88 294 ASP A C 1
ATOM 2260 O O . ASP A 1 294 ? 35.885 -6.866 -4.806 1.00 47.88 294 ASP A O 1
ATOM 2264 N N . SER A 1 295 ? 36.126 -5.360 -3.186 1.00 50.72 295 SER A N 1
ATOM 2265 C CA . SER A 1 295 ? 34.678 -5.102 -2.970 1.00 50.72 295 SER A CA 1
ATOM 2266 C C . SER A 1 295 ? 33.886 -4.504 -4.157 1.00 50.72 295 SER A C 1
ATOM 2268 O O . SER A 1 295 ? 32.810 -3.937 -3.993 1.00 50.72 295 SER A O 1
ATOM 2270 N N . THR A 1 296 ? 34.401 -4.640 -5.380 1.00 54.75 296 THR A N 1
ATOM 2271 C CA . THR A 1 296 ? 33.704 -4.350 -6.648 1.00 54.75 296 THR A CA 1
ATOM 2272 C C . THR A 1 296 ? 33.854 -5.460 -7.678 1.00 54.75 296 THR A C 1
ATOM 2274 O O . THR A 1 296 ? 33.514 -5.268 -8.847 1.00 54.75 296 THR A O 1
ATOM 2277 N N . GLN A 1 297 ? 34.344 -6.635 -7.270 1.00 64.69 297 GLN A N 1
ATOM 2278 C CA . GLN A 1 297 ? 34.319 -7.790 -8.146 1.00 64.69 297 GLN A CA 1
ATOM 2279 C C . GLN A 1 297 ? 32.864 -8.093 -8.503 1.00 64.69 297 GLN A C 1
ATOM 2281 O O . GLN A 1 297 ? 32.021 -8.360 -7.645 1.00 64.69 297 GLN A O 1
ATOM 2286 N N . MET A 1 298 ? 32.586 -7.995 -9.796 1.00 77.31 298 MET A N 1
ATOM 2287 C CA . MET A 1 298 ? 31.295 -8.332 -10.359 1.00 77.31 298 MET A CA 1
ATOM 2288 C C . MET A 1 298 ? 31.177 -9.839 -10.424 1.00 77.31 298 MET A C 1
ATOM 2290 O O . MET A 1 298 ? 32.031 -10.525 -10.995 1.00 77.31 298 MET A O 1
ATOM 2294 N N . VAL A 1 299 ? 30.102 -10.342 -9.838 1.00 84.75 299 VAL A N 1
ATOM 2295 C CA . VAL A 1 299 ? 29.772 -11.757 -9.872 1.00 84.75 299 VAL A CA 1
ATOM 2296 C C . VAL A 1 299 ? 28.598 -11.932 -10.820 1.00 84.75 299 VAL A C 1
ATOM 2298 O O . VAL A 1 299 ? 27.499 -11.433 -10.577 1.00 84.75 299 VAL A O 1
ATOM 2301 N N . TRP A 1 300 ? 28.860 -12.643 -11.913 1.00 89.81 300 TRP A N 1
ATOM 2302 C CA . TRP A 1 300 ? 27.859 -13.021 -12.899 1.00 89.81 300 TRP A CA 1
ATOM 2303 C C . TRP A 1 300 ? 27.290 -14.386 -12.535 1.00 89.81 300 TRP A C 1
ATOM 2305 O O . TRP A 1 300 ? 28.004 -15.390 -12.558 1.00 89.81 300 TRP A O 1
ATOM 2315 N N . THR A 1 301 ? 26.000 -14.433 -12.220 1.00 94.00 301 THR A N 1
ATOM 2316 C CA . THR A 1 301 ? 25.309 -15.675 -11.843 1.00 94.00 301 THR A CA 1
ATOM 2317 C C . THR A 1 301 ? 24.206 -15.968 -12.842 1.00 94.00 301 THR A C 1
ATOM 2319 O O . THR A 1 301 ? 23.449 -15.070 -13.193 1.00 94.00 301 THR A O 1
ATOM 2322 N N . ALA A 1 302 ? 24.118 -17.211 -13.321 1.00 96.31 302 ALA A N 1
ATOM 2323 C CA . ALA A 1 302 ? 23.071 -17.596 -14.262 1.00 96.31 302 ALA A CA 1
ATOM 2324 C C . ALA A 1 302 ? 21.680 -17.336 -13.656 1.00 96.31 302 ALA A C 1
ATOM 2326 O O . ALA A 1 302 ? 21.426 -17.694 -12.506 1.00 96.31 302 ALA A O 1
ATOM 2327 N N . THR A 1 303 ? 20.786 -16.721 -14.427 1.00 96.38 303 THR A N 1
ATOM 2328 C CA . THR A 1 303 ? 19.431 -16.362 -13.995 1.00 96.38 303 THR A CA 1
ATOM 2329 C C . THR A 1 303 ? 18.422 -16.526 -15.131 1.00 96.38 303 THR A C 1
ATOM 2331 O O . THR A 1 303 ? 18.793 -16.636 -16.300 1.00 96.38 303 THR A O 1
ATOM 2334 N N . THR A 1 304 ? 17.135 -16.550 -14.788 1.00 95.50 304 THR A N 1
ATOM 2335 C CA . THR A 1 304 ? 16.025 -16.580 -15.748 1.00 95.50 304 THR A CA 1
ATOM 2336 C C . THR A 1 304 ? 15.263 -15.257 -15.673 1.00 95.50 304 THR A C 1
ATOM 2338 O O . THR A 1 304 ? 14.659 -14.983 -14.634 1.00 95.50 304 THR A O 1
ATOM 2341 N N . PRO A 1 305 ? 15.265 -14.438 -16.740 1.00 96.44 305 PRO A N 1
ATOM 2342 C CA . PRO A 1 305 ? 14.472 -13.215 -16.779 1.00 96.44 305 PRO A CA 1
ATOM 2343 C C . PRO A 1 305 ? 12.970 -13.501 -16.657 1.00 96.44 305 PRO A C 1
ATOM 2345 O O . PRO A 1 305 ? 12.484 -14.535 -17.117 1.00 96.44 305 PRO A O 1
ATOM 2348 N N . LEU A 1 306 ? 12.214 -12.558 -16.086 1.00 95.94 306 LEU A N 1
ATOM 2349 C CA . LEU A 1 306 ? 10.750 -12.603 -16.170 1.00 95.94 306 LEU A CA 1
ATOM 2350 C C . LEU A 1 306 ? 10.292 -12.428 -17.626 1.00 95.94 306 LEU A C 1
ATOM 2352 O O . LEU A 1 306 ? 10.933 -11.708 -18.391 1.00 95.94 306 LEU A O 1
ATOM 2356 N N . SER A 1 307 ? 9.142 -13.023 -17.952 1.00 93.38 307 SER A N 1
ATOM 2357 C CA . SER A 1 307 ? 8.463 -12.883 -19.248 1.00 93.38 307 SER A CA 1
ATOM 2358 C C . SER A 1 307 ? 7.155 -12.088 -19.127 1.00 93.38 307 SER A C 1
ATOM 2360 O O . SER A 1 307 ? 6.697 -11.788 -18.022 1.00 93.38 307 SER A O 1
ATOM 2362 N N . GLY A 1 308 ? 6.543 -11.747 -20.261 1.00 92.69 308 GLY A N 1
ATOM 2363 C CA . GLY A 1 308 ? 5.354 -10.898 -20.356 1.00 92.69 308 GLY A CA 1
ATOM 2364 C C . GLY A 1 308 ? 5.678 -9.425 -20.621 1.00 92.69 308 GLY A C 1
ATOM 2365 O O . GLY A 1 308 ? 4.901 -8.556 -20.217 1.00 92.69 308 GLY A O 1
ATOM 2366 N N . ARG A 1 309 ? 6.818 -9.133 -21.260 1.00 95.12 309 ARG A N 1
ATOM 2367 C CA . ARG A 1 309 ? 7.319 -7.771 -21.505 1.00 95.12 309 ARG A CA 1
ATOM 2368 C C . ARG A 1 309 ? 7.337 -7.437 -22.996 1.00 95.12 309 ARG A C 1
ATOM 2370 O O . ARG A 1 309 ? 7.345 -8.316 -23.856 1.00 95.12 309 ARG A O 1
ATOM 2377 N N . LYS A 1 310 ? 7.353 -6.141 -23.300 1.00 97.44 310 LYS A N 1
ATOM 2378 C CA . LYS A 1 310 ? 7.529 -5.599 -24.649 1.00 97.44 310 LYS A CA 1
ATOM 2379 C C . LYS A 1 310 ? 8.932 -5.030 -24.790 1.00 97.44 310 LYS A C 1
ATOM 2381 O O . LYS A 1 310 ? 9.339 -4.191 -23.985 1.00 97.44 310 LYS A O 1
ATOM 2386 N N . ILE A 1 311 ? 9.646 -5.454 -25.824 1.00 98.44 311 ILE A N 1
ATOM 2387 C CA . ILE A 1 311 ? 11.022 -5.041 -26.096 1.00 98.44 311 ILE A CA 1
ATOM 2388 C C . ILE A 1 311 ? 11.056 -4.354 -27.458 1.00 98.44 311 ILE A C 1
ATOM 2390 O O . ILE A 1 311 ? 10.654 -4.932 -28.468 1.00 98.44 311 ILE A O 1
ATOM 2394 N N . LEU A 1 312 ? 11.536 -3.117 -27.488 1.00 98.69 312 LEU A N 1
ATOM 2395 C CA . LEU A 1 312 ? 11.654 -2.316 -28.701 1.00 98.69 312 LEU A CA 1
ATOM 2396 C C . LEU A 1 312 ? 13.065 -1.784 -28.817 1.00 98.69 312 LEU A C 1
ATOM 2398 O O . LEU A 1 312 ? 13.549 -1.103 -27.921 1.00 98.69 312 LEU A O 1
ATOM 2402 N N . MET A 1 313 ? 13.713 -2.087 -29.927 1.00 98.62 313 MET A N 1
ATOM 2403 C CA . MET A 1 313 ? 15.104 -1.748 -30.153 1.00 98.62 313 MET A CA 1
ATOM 2404 C C . MET A 1 313 ? 15.269 -0.978 -31.459 1.00 98.62 313 MET A C 1
ATOM 2406 O O . MET A 1 313 ? 14.628 -1.291 -32.461 1.00 98.62 313 MET A O 1
ATOM 2410 N N . PHE A 1 314 ? 16.161 0.008 -31.456 1.00 98.38 314 PHE A N 1
ATOM 2411 C CA . PHE A 1 314 ? 16.514 0.810 -32.623 1.00 98.38 314 PHE A CA 1
ATOM 2412 C C . PHE A 1 314 ? 18.029 0.856 -32.791 1.00 98.38 314 PHE A C 1
ATOM 2414 O O . PHE A 1 314 ? 18.733 1.187 -31.836 1.00 98.38 314 PHE A O 1
ATOM 2421 N N . ASN A 1 315 ? 18.548 0.575 -33.990 1.00 97.69 315 ASN A N 1
ATOM 2422 C CA . ASN A 1 315 ? 19.992 0.647 -34.246 1.00 97.69 315 ASN A CA 1
ATOM 2423 C C . ASN A 1 315 ? 20.306 1.098 -35.679 1.00 97.69 315 ASN A C 1
ATOM 2425 O O . ASN A 1 315 ? 19.814 0.518 -36.643 1.00 97.69 315 ASN A O 1
ATOM 2429 N N . GLY A 1 316 ? 21.169 2.098 -35.836 1.00 97.19 316 GLY A N 1
ATOM 2430 C CA . GLY A 1 316 ? 21.739 2.435 -37.142 1.00 97.19 316 GLY A CA 1
ATOM 2431 C C . GLY A 1 316 ? 22.821 1.431 -37.551 1.00 97.19 316 GLY A C 1
ATOM 2432 O O . GLY A 1 316 ? 23.585 0.973 -36.697 1.00 97.19 316 GLY A O 1
ATOM 2433 N N . THR A 1 317 ? 22.909 1.061 -38.831 1.00 96.25 317 THR A N 1
ATOM 2434 C CA . THR A 1 317 ? 23.910 0.075 -39.290 1.00 96.25 317 THR A CA 1
ATOM 2435 C C . THR A 1 317 ? 25.333 0.639 -39.365 1.00 96.25 317 THR A C 1
ATOM 2437 O O . THR A 1 317 ? 26.287 -0.130 -39.324 1.00 96.25 317 THR A O 1
ATOM 2440 N N . ASN A 1 318 ? 25.490 1.967 -39.415 1.00 95.88 318 ASN A N 1
ATOM 2441 C CA . ASN A 1 318 ? 26.777 2.676 -39.449 1.00 95.88 318 ASN A CA 1
ATOM 2442 C C . ASN A 1 318 ? 27.136 3.333 -38.102 1.00 95.88 318 ASN A C 1
ATOM 2444 O O . ASN A 1 318 ? 27.980 4.233 -38.046 1.00 95.88 318 ASN A O 1
ATOM 2448 N N . ASN A 1 319 ? 26.492 2.939 -37.001 1.00 94.81 319 ASN A N 1
ATOM 2449 C CA . ASN A 1 319 ? 26.847 3.455 -35.684 1.00 94.81 319 ASN A CA 1
ATOM 2450 C C . ASN A 1 319 ? 28.207 2.887 -35.237 1.00 94.81 319 ASN A C 1
ATOM 2452 O O . ASN A 1 319 ? 28.334 1.695 -34.992 1.00 94.81 319 ASN A O 1
ATOM 2456 N N . LEU A 1 320 ? 29.225 3.745 -35.124 1.00 91.88 320 LEU A N 1
ATOM 2457 C CA . LEU A 1 320 ? 30.589 3.325 -34.771 1.00 91.88 320 LEU A CA 1
ATOM 2458 C C . LEU A 1 320 ? 30.792 3.091 -33.268 1.00 91.88 320 LEU A C 1
ATOM 2460 O O . LEU A 1 320 ? 31.696 2.357 -32.881 1.00 91.88 320 LEU A O 1
ATOM 2464 N N . ASN A 1 321 ? 29.964 3.714 -32.427 1.00 91.06 321 ASN A N 1
ATOM 2465 C CA . ASN A 1 321 ? 30.035 3.558 -30.974 1.00 91.06 321 ASN A CA 1
ATOM 2466 C C . ASN A 1 321 ? 29.285 2.303 -30.518 1.00 91.06 321 ASN A C 1
ATOM 2468 O O . ASN A 1 321 ? 29.683 1.663 -29.550 1.00 91.06 321 ASN A O 1
ATOM 2472 N N . TRP A 1 322 ? 28.217 1.956 -31.240 1.00 94.12 322 TRP A N 1
ATOM 2473 C CA . TRP A 1 322 ? 27.335 0.824 -30.961 1.00 94.12 322 TRP A CA 1
ATOM 2474 C C . TRP A 1 322 ? 27.114 0.017 -32.255 1.00 94.12 322 TRP A C 1
ATOM 2476 O O . TRP A 1 322 ? 26.052 0.135 -32.880 1.00 94.12 322 TRP A O 1
ATOM 2486 N N . PRO A 1 323 ? 28.131 -0.748 -32.706 1.00 96.00 323 PRO A N 1
ATOM 2487 C CA . PRO A 1 323 ? 28.131 -1.386 -34.021 1.00 96.00 323 PRO A CA 1
ATOM 2488 C C . PRO A 1 323 ? 26.992 -2.382 -34.176 1.00 96.00 323 PRO A C 1
ATOM 2490 O O . PRO A 1 323 ? 26.831 -3.278 -33.358 1.00 96.00 323 PRO A O 1
ATOM 2493 N N . PHE A 1 324 ? 26.229 -2.272 -35.262 1.00 96.88 324 PHE A N 1
ATOM 2494 C CA . PHE A 1 324 ? 25.099 -3.167 -35.525 1.00 96.88 324 PHE A CA 1
ATOM 2495 C C . PHE A 1 324 ? 25.496 -4.654 -35.534 1.00 96.88 324 PHE A C 1
ATOM 2497 O O . PHE A 1 324 ? 24.752 -5.489 -35.026 1.00 96.88 324 PHE A O 1
ATOM 2504 N N . GLU A 1 325 ? 26.692 -4.969 -36.029 1.00 96.50 325 GLU A N 1
ATOM 2505 C CA . GLU A 1 325 ? 27.257 -6.327 -36.050 1.00 96.50 325 GLU A CA 1
ATOM 2506 C C . GLU A 1 325 ? 27.868 -6.763 -34.704 1.00 96.50 325 GLU A C 1
ATOM 2508 O O . GLU A 1 325 ? 28.310 -7.900 -34.557 1.00 96.50 325 GLU A O 1
ATOM 2513 N N . GLY A 1 326 ? 27.881 -5.886 -33.699 1.00 95.06 326 GLY A N 1
ATOM 2514 C CA . GLY A 1 326 ? 28.520 -6.132 -32.410 1.00 95.06 326 GLY A CA 1
ATOM 2515 C C . GLY A 1 326 ? 30.047 -6.128 -32.494 1.00 95.06 326 GLY A C 1
ATOM 2516 O O . GLY A 1 326 ? 30.650 -5.488 -33.360 1.00 95.06 326 GLY A O 1
ATOM 2517 N N . GLY A 1 327 ? 30.674 -6.843 -31.564 1.00 93.62 327 GLY A N 1
ATOM 2518 C CA . GLY A 1 327 ? 32.119 -6.912 -31.388 1.00 93.62 327 GLY A CA 1
ATOM 2519 C C . GLY A 1 327 ? 32.657 -5.867 -30.411 1.00 93.62 327 GLY A C 1
ATOM 2520 O O . GLY A 1 327 ? 31.925 -5.286 -29.610 1.00 93.62 327 GLY A O 1
ATOM 2521 N N . LEU A 1 328 ? 33.973 -5.647 -30.473 1.00 91.12 328 LEU A N 1
ATOM 2522 C CA . LEU A 1 328 ? 34.673 -4.745 -29.563 1.00 91.12 328 LEU A CA 1
ATOM 2523 C C . LEU A 1 328 ? 34.412 -3.277 -29.920 1.00 91.12 328 LEU A C 1
ATOM 2525 O O . LEU A 1 328 ? 34.902 -2.785 -30.938 1.00 91.12 328 LEU A O 1
ATOM 2529 N N . ALA A 1 329 ? 33.706 -2.561 -29.047 1.00 88.06 329 ALA A N 1
ATOM 2530 C CA . ALA A 1 329 ? 33.456 -1.127 -29.171 1.00 88.06 329 ALA A CA 1
ATOM 2531 C C . ALA A 1 329 ? 33.439 -0.461 -27.792 1.00 88.06 329 ALA A C 1
ATOM 2533 O O . ALA A 1 329 ? 32.956 -1.037 -26.823 1.00 88.06 329 ALA A O 1
ATOM 2534 N N . ASN A 1 330 ? 33.997 0.750 -27.682 1.00 79.94 330 ASN A N 1
ATOM 2535 C CA . ASN A 1 330 ? 34.087 1.497 -26.416 1.00 79.94 330 ASN A CA 1
ATOM 2536 C C . ASN A 1 330 ? 34.707 0.707 -25.241 1.00 79.94 330 ASN A C 1
ATOM 2538 O O . ASN A 1 330 ? 34.376 0.945 -24.084 1.00 79.94 330 ASN A O 1
ATOM 2542 N N . GLY A 1 331 ? 35.620 -0.228 -25.535 1.00 80.31 331 GLY A N 1
ATOM 2543 C CA . GLY A 1 331 ? 36.250 -1.086 -24.523 1.00 80.31 331 GLY A CA 1
ATOM 2544 C C . GLY A 1 331 ? 35.356 -2.214 -23.993 1.00 80.31 331 GLY A C 1
ATOM 2545 O O . GLY A 1 331 ? 35.739 -2.872 -23.032 1.00 80.31 331 GLY A O 1
ATOM 2546 N N . LEU A 1 332 ? 34.199 -2.440 -24.618 1.00 85.56 332 LEU A N 1
ATOM 2547 C CA . LEU A 1 332 ? 33.220 -3.466 -24.275 1.00 85.56 332 LEU A CA 1
ATOM 2548 C C . LEU A 1 332 ? 33.137 -4.518 -25.382 1.00 85.56 332 LEU A C 1
ATOM 2550 O O . LEU A 1 332 ? 33.306 -4.191 -26.558 1.00 85.56 332 LEU A O 1
ATOM 2554 N N . ASP A 1 333 ? 32.838 -5.762 -25.008 1.00 90.44 333 ASP A N 1
ATOM 2555 C CA . ASP A 1 333 ? 32.503 -6.828 -25.955 1.00 90.44 333 ASP A CA 1
ATOM 2556 C C . ASP A 1 333 ? 30.980 -6.942 -26.075 1.00 90.44 333 ASP A C 1
ATOM 2558 O O . ASP A 1 333 ? 30.281 -7.247 -25.101 1.00 90.44 333 ASP A O 1
ATOM 2562 N N . LEU A 1 334 ? 30.457 -6.612 -27.254 1.00 93.62 334 LEU A N 1
ATOM 2563 C CA . LEU A 1 334 ? 29.031 -6.415 -27.487 1.00 93.62 334 LEU A CA 1
ATOM 2564 C C . LEU A 1 334 ? 28.472 -7.458 -28.445 1.00 93.62 334 LEU A C 1
ATOM 2566 O O . LEU A 1 334 ? 29.087 -7.816 -29.449 1.00 93.62 334 LEU A O 1
ATOM 2570 N N . LYS A 1 335 ? 27.243 -7.896 -28.184 1.00 95.56 335 LYS A N 1
ATOM 2571 C CA . LYS A 1 335 ? 26.476 -8.689 -29.149 1.00 95.56 335 LYS A CA 1
ATOM 2572 C C . LYS A 1 335 ? 26.021 -7.828 -30.316 1.00 95.56 335 LYS A C 1
ATOM 2574 O O . LYS A 1 335 ? 25.796 -6.631 -30.157 1.00 95.56 335 LYS A O 1
ATOM 2579 N N . SER A 1 336 ? 25.807 -8.455 -31.469 1.00 96.94 336 SER A N 1
ATOM 2580 C CA . SER A 1 336 ? 25.133 -7.791 -32.582 1.00 96.94 336 SER A CA 1
ATOM 2581 C C . SER A 1 336 ? 23.719 -7.352 -32.179 1.00 96.94 336 SER A C 1
ATOM 2583 O O . SER A 1 336 ? 23.118 -7.885 -31.235 1.00 96.94 336 SER A O 1
ATOM 2585 N N . ALA A 1 337 ? 23.159 -6.373 -32.885 1.00 97.56 337 ALA A N 1
ATOM 2586 C CA . ALA A 1 337 ? 21.775 -5.965 -32.684 1.00 97.56 337 ALA A CA 1
ATOM 2587 C C . ALA A 1 337 ? 20.791 -7.127 -32.953 1.00 97.56 337 ALA A C 1
ATOM 2589 O O . ALA A 1 337 ? 19.928 -7.355 -32.099 1.00 97.56 337 ALA A O 1
ATOM 2590 N N . PRO A 1 338 ? 20.934 -7.923 -34.038 1.00 97.69 338 PRO A N 1
ATOM 2591 C CA . PRO A 1 338 ? 20.132 -9.130 -34.242 1.00 97.69 338 PRO A CA 1
ATOM 2592 C C . PRO A 1 338 ? 20.258 -10.167 -33.116 1.00 97.69 338 PRO A C 1
ATOM 2594 O O . PRO A 1 338 ? 19.250 -10.756 -32.726 1.00 97.69 338 PRO A O 1
ATOM 2597 N N . ASP A 1 339 ? 21.455 -10.382 -32.563 1.00 97.06 339 ASP A N 1
ATOM 2598 C CA . ASP A 1 339 ? 21.647 -11.310 -31.438 1.00 97.06 339 ASP A CA 1
ATOM 2599 C C . ASP A 1 339 ? 21.034 -10.779 -30.142 1.00 97.06 339 ASP A C 1
ATOM 2601 O O . ASP A 1 339 ? 20.439 -11.544 -29.387 1.00 97.06 339 ASP A O 1
ATOM 2605 N N . THR A 1 340 ? 21.150 -9.472 -29.896 1.00 97.81 340 THR A N 1
ATOM 2606 C CA . THR A 1 340 ? 20.582 -8.801 -28.719 1.00 97.81 340 THR A CA 1
ATOM 2607 C C . THR A 1 340 ? 19.061 -8.930 -28.697 1.00 97.81 340 THR A C 1
ATOM 2609 O O . THR A 1 340 ? 18.487 -9.370 -27.699 1.00 97.81 340 THR A O 1
ATOM 2612 N N . ILE A 1 341 ? 18.387 -8.590 -29.802 1.00 98.19 341 ILE A N 1
ATOM 2613 C CA . ILE A 1 341 ? 16.924 -8.682 -29.856 1.00 98.19 341 ILE A CA 1
ATOM 2614 C C . ILE A 1 341 ? 16.446 -10.137 -29.825 1.00 98.19 341 ILE A C 1
ATOM 2616 O O . ILE A 1 341 ? 15.419 -10.438 -29.217 1.00 98.19 341 ILE A O 1
ATOM 2620 N N . TYR A 1 342 ? 17.201 -11.058 -30.430 1.00 97.88 342 TYR A N 1
ATOM 2621 C CA . TYR A 1 342 ? 16.849 -12.471 -30.406 1.00 97.88 342 TYR A CA 1
ATOM 2622 C C . TYR A 1 342 ? 17.040 -13.087 -29.016 1.00 97.88 342 TYR A C 1
ATOM 2624 O O . TYR A 1 342 ? 16.206 -13.881 -28.587 1.00 97.88 342 TYR A O 1
ATOM 2632 N N . ALA A 1 343 ? 18.060 -12.669 -28.258 1.00 97.75 343 ALA A N 1
ATOM 2633 C CA . ALA A 1 343 ? 18.186 -13.036 -26.850 1.00 97.75 343 ALA A CA 1
ATOM 2634 C C . ALA A 1 343 ? 16.921 -12.631 -26.073 1.00 97.75 343 ALA A C 1
ATOM 2636 O O . ALA A 1 343 ? 16.313 -13.464 -25.405 1.00 97.75 343 ALA A O 1
ATOM 2637 N N . TRP A 1 344 ? 16.437 -11.397 -26.239 1.00 98.06 344 TRP A N 1
ATOM 2638 C CA . TRP A 1 344 ? 15.170 -10.977 -25.631 1.00 98.06 344 TRP A CA 1
ATOM 2639 C C . TRP A 1 344 ? 13.959 -11.795 -26.100 1.00 98.06 344 TRP A C 1
ATOM 2641 O O . TRP A 1 344 ? 13.103 -12.122 -25.281 1.00 98.06 344 TRP A O 1
ATOM 2651 N N . ALA A 1 345 ? 13.898 -12.204 -27.370 1.00 97.88 345 ALA A N 1
ATOM 2652 C CA . ALA A 1 345 ? 12.850 -13.112 -27.839 1.00 97.88 345 ALA A CA 1
ATOM 2653 C C . ALA A 1 345 ? 12.878 -14.451 -27.077 1.00 97.88 345 ALA A C 1
ATOM 2655 O O . ALA A 1 345 ? 11.828 -14.957 -26.674 1.00 97.88 345 ALA A O 1
ATOM 2656 N N . LYS A 1 346 ? 14.070 -14.997 -26.797 1.00 96.62 346 LYS A N 1
ATOM 2657 C CA . LYS A 1 346 ? 14.225 -16.206 -25.971 1.00 96.62 346 LYS A CA 1
ATOM 2658 C C . LYS A 1 346 ? 13.832 -15.978 -24.512 1.00 96.62 346 LYS A C 1
ATOM 2660 O O . LYS A 1 346 ? 13.146 -16.832 -23.957 1.00 96.62 346 LYS A O 1
ATOM 2665 N N . ALA A 1 347 ? 14.197 -14.840 -23.918 1.00 96.38 347 ALA A N 1
ATOM 2666 C CA . ALA A 1 347 ? 13.772 -14.467 -22.564 1.00 96.38 347 ALA A CA 1
ATOM 2667 C C . ALA A 1 347 ? 12.237 -14.372 -22.441 1.00 96.38 347 ALA A C 1
ATOM 2669 O O . ALA A 1 347 ? 11.657 -14.790 -21.443 1.00 96.38 347 ALA A O 1
ATOM 2670 N N . GLU A 1 348 ? 11.563 -13.915 -23.498 1.00 96.31 348 GLU A N 1
ATOM 2671 C CA . GLU A 1 348 ? 10.100 -13.842 -23.591 1.00 96.31 348 GLU A CA 1
ATOM 2672 C C . GLU A 1 348 ? 9.436 -15.168 -24.013 1.00 96.31 348 GLU A C 1
ATOM 2674 O O . GLU A 1 348 ? 8.256 -15.204 -24.386 1.00 96.31 348 GLU A O 1
ATOM 2679 N N . ASN A 1 349 ? 10.166 -16.286 -23.939 1.00 94.62 349 ASN A N 1
ATOM 2680 C CA . ASN A 1 349 ? 9.697 -17.622 -24.309 1.00 94.62 349 ASN A CA 1
ATOM 2681 C C . ASN A 1 349 ? 9.150 -17.683 -25.746 1.00 94.62 349 ASN A C 1
ATOM 2683 O O . ASN A 1 349 ? 8.095 -18.278 -25.996 1.00 94.62 349 ASN A O 1
ATOM 2687 N N . ASP A 1 350 ? 9.796 -17.002 -26.694 1.00 94.19 350 ASP A N 1
ATOM 2688 C CA . ASP A 1 350 ? 9.500 -17.188 -28.112 1.00 94.19 350 ASP A CA 1
ATOM 2689 C C . ASP A 1 350 ? 10.110 -18.501 -28.631 1.00 94.19 350 ASP A C 1
ATOM 2691 O O . ASP A 1 350 ? 11.205 -18.933 -28.238 1.00 94.19 350 ASP A O 1
ATOM 2695 N N . VAL A 1 351 ? 9.360 -19.146 -29.517 1.00 91.38 351 VAL A N 1
ATOM 2696 C CA . VAL A 1 351 ? 9.699 -20.423 -30.154 1.00 91.38 351 VAL A CA 1
ATOM 2697 C C . VAL A 1 351 ? 10.209 -20.240 -31.581 1.00 91.38 351 VAL A C 1
ATOM 2699 O O . VAL A 1 351 ? 10.678 -21.209 -32.167 1.00 91.38 351 VAL A O 1
ATOM 2702 N N . ALA A 1 352 ? 10.113 -19.029 -32.140 1.00 91.94 352 ALA A N 1
ATOM 2703 C CA . ALA A 1 352 ? 10.671 -18.715 -33.448 1.00 91.94 352 ALA A CA 1
ATOM 2704 C C . ALA A 1 352 ? 12.205 -18.836 -33.452 1.00 91.94 352 ALA A C 1
ATOM 2706 O O . ALA A 1 352 ? 12.865 -18.484 -32.472 1.00 91.94 352 ALA A O 1
ATOM 2707 N N . ASP A 1 353 ? 12.754 -19.304 -34.573 1.00 93.50 353 ASP A N 1
ATOM 2708 C CA . ASP A 1 353 ? 14.194 -19.297 -34.825 1.00 93.50 353 ASP A CA 1
ATOM 2709 C C . ASP A 1 353 ? 14.706 -17.873 -35.094 1.00 93.50 353 ASP A C 1
ATOM 2711 O O . ASP A 1 353 ? 13.948 -16.969 -35.459 1.00 93.50 353 ASP A O 1
ATOM 2715 N N . GLN A 1 354 ? 16.019 -17.676 -34.952 1.00 95.25 354 GLN A N 1
ATOM 2716 C CA . GLN A 1 354 ? 16.661 -16.397 -35.249 1.00 95.25 354 GLN A CA 1
ATOM 2717 C C . GLN A 1 354 ? 16.468 -16.028 -36.722 1.00 95.25 354 GLN A C 1
ATOM 2719 O O . GLN A 1 354 ? 16.775 -16.813 -37.621 1.00 95.25 354 GLN A O 1
ATOM 2724 N N . LEU A 1 355 ? 16.015 -14.803 -36.978 1.00 95.44 355 LEU A N 1
ATOM 2725 C CA . LEU A 1 355 ? 15.881 -14.288 -38.335 1.00 95.44 355 LEU A CA 1
ATOM 2726 C C . LEU A 1 355 ? 17.263 -14.010 -38.939 1.00 95.44 355 LEU A C 1
ATOM 2728 O O . LEU A 1 355 ? 18.056 -13.258 -38.374 1.00 95.44 355 LEU A O 1
ATOM 2732 N N . SER A 1 356 ? 17.521 -14.554 -40.130 1.00 92.31 356 SER A N 1
ATOM 2733 C CA . SER A 1 356 ? 18.749 -14.286 -40.896 1.00 92.31 356 SER A CA 1
ATOM 2734 C C . SER A 1 356 ? 18.797 -12.875 -41.494 1.00 92.31 356 SER A C 1
ATOM 2736 O O . SER A 1 356 ? 19.866 -12.377 -41.829 1.00 92.31 356 SER A O 1
ATOM 2738 N N . SER A 1 357 ? 17.637 -12.238 -41.665 1.00 93.69 357 SER A N 1
ATOM 2739 C CA . SER A 1 357 ? 17.477 -10.877 -42.181 1.00 93.69 357 SER A CA 1
ATOM 2740 C C . SER A 1 357 ? 16.128 -10.311 -41.741 1.00 93.69 357 SER A C 1
ATOM 2742 O O . SER A 1 357 ? 15.155 -11.061 -41.646 1.00 93.69 357 SER A O 1
ATOM 2744 N N . GLY A 1 358 ? 16.051 -9.000 -41.516 1.00 93.50 358 GLY A N 1
ATOM 2745 C CA . GLY A 1 358 ? 14.783 -8.330 -41.228 1.00 93.50 358 GLY A CA 1
ATOM 2746 C C . GLY A 1 358 ? 13.942 -8.061 -42.482 1.00 93.50 358 GLY A C 1
ATOM 2747 O O . GLY A 1 358 ? 14.411 -8.174 -43.616 1.00 93.50 358 GLY A O 1
ATOM 2748 N N . ALA A 1 359 ? 12.682 -7.688 -42.269 1.00 96.44 359 ALA A N 1
ATOM 2749 C CA . ALA A 1 359 ? 11.738 -7.310 -43.312 1.00 96.44 359 ALA A CA 1
ATOM 2750 C C . ALA A 1 359 ? 11.772 -5.796 -43.563 1.00 96.44 359 ALA A C 1
ATOM 2752 O O . ALA A 1 359 ? 11.571 -5.009 -42.637 1.00 96.44 359 ALA A O 1
ATOM 2753 N N . GLN A 1 360 ? 11.969 -5.393 -44.818 1.00 96.31 360 GLN A N 1
ATOM 2754 C CA . GLN A 1 360 ? 11.922 -3.988 -45.234 1.00 96.31 360 GLN A CA 1
ATOM 2755 C C . GLN A 1 360 ? 10.544 -3.374 -44.965 1.00 96.31 360 GLN A C 1
ATOM 2757 O O . GLN A 1 360 ? 9.519 -3.953 -45.335 1.00 96.31 360 GLN A O 1
ATOM 2762 N N . GLN A 1 361 ? 10.529 -2.208 -44.327 1.00 95.12 361 GLN A N 1
ATOM 2763 C CA . GLN A 1 361 ? 9.328 -1.438 -44.029 1.00 95.12 361 GLN A CA 1
ATOM 2764 C C . GLN A 1 361 ? 9.145 -0.290 -45.033 1.00 95.12 361 GLN A C 1
ATOM 2766 O O . GLN A 1 361 ? 10.110 0.152 -45.661 1.00 95.12 361 GLN A O 1
ATOM 2771 N N . PRO A 1 362 ? 7.913 0.231 -45.196 1.00 89.75 362 PRO A N 1
ATOM 2772 C CA . PRO A 1 362 ? 7.626 1.286 -46.168 1.00 89.75 362 PRO A CA 1
ATOM 2773 C C . PRO A 1 362 ? 8.417 2.584 -45.968 1.00 89.75 362 PRO A C 1
ATOM 2775 O O . PRO A 1 362 ? 8.600 3.317 -46.938 1.00 89.75 362 PRO A O 1
ATOM 2778 N N . ASN A 1 363 ? 8.875 2.869 -44.744 1.00 87.44 363 ASN A N 1
ATOM 2779 C CA . ASN A 1 363 ? 9.583 4.108 -44.427 1.00 87.44 363 ASN A CA 1
ATOM 2780 C C . ASN A 1 363 ? 11.115 3.951 -44.454 1.00 87.44 363 ASN A C 1
ATOM 2782 O O . ASN A 1 363 ? 11.801 4.906 -44.113 1.00 87.44 363 ASN A O 1
ATOM 2786 N N . GLY A 1 364 ? 11.654 2.813 -44.920 1.00 89.62 364 GLY A N 1
ATOM 2787 C CA . GLY A 1 364 ? 13.096 2.586 -45.118 1.00 89.62 364 GLY A CA 1
ATOM 2788 C C . GLY A 1 364 ? 13.812 1.852 -43.977 1.00 89.62 364 GLY A C 1
ATOM 2789 O O . GLY A 1 364 ? 15.006 1.573 -44.079 1.00 89.62 364 GLY A O 1
ATOM 2790 N N . GLU A 1 365 ? 13.103 1.518 -42.904 1.00 94.81 365 GLU A N 1
ATOM 2791 C CA . GLU A 1 365 ? 13.604 0.725 -41.788 1.00 94.81 365 GLU A CA 1
ATOM 2792 C C . GLU A 1 365 ? 13.485 -0.787 -42.033 1.00 94.81 365 GLU A C 1
ATOM 2794 O O . GLU A 1 365 ? 12.610 -1.271 -42.750 1.00 94.81 365 GLU A O 1
ATOM 2799 N N . VAL A 1 366 ? 14.357 -1.563 -41.398 1.00 97.38 366 VAL A N 1
ATOM 2800 C CA . VAL A 1 366 ? 14.372 -3.027 -41.470 1.00 97.38 366 VAL A CA 1
ATOM 2801 C C . VAL A 1 366 ? 13.905 -3.597 -40.137 1.00 97.38 366 VAL A C 1
ATOM 2803 O O . VAL A 1 366 ? 14.533 -3.387 -39.102 1.00 97.38 366 VAL A O 1
ATOM 2806 N N . LEU A 1 367 ? 12.797 -4.336 -40.156 1.00 98.06 367 LEU A N 1
ATOM 2807 C CA . LEU A 1 367 ? 12.155 -4.879 -38.963 1.00 98.06 367 LEU A CA 1
ATOM 2808 C C . LEU A 1 367 ? 12.525 -6.348 -38.734 1.00 98.06 367 LEU A C 1
ATOM 2810 O O . LEU A 1 367 ? 12.214 -7.220 -39.544 1.00 98.06 367 LEU A O 1
ATOM 2814 N N . TYR A 1 368 ? 13.091 -6.633 -37.569 1.00 98.25 368 TYR A N 1
ATOM 2815 C CA . TYR A 1 368 ? 13.165 -7.969 -36.989 1.00 98.25 368 TYR A CA 1
ATOM 2816 C C . TYR A 1 368 ? 12.029 -8.095 -35.980 1.00 98.25 368 TYR A C 1
ATOM 2818 O O . TYR A 1 368 ? 11.984 -7.349 -35.001 1.00 98.25 368 TYR A O 1
ATOM 2826 N N . ASN A 1 369 ? 11.098 -9.009 -36.236 1.00 97.25 369 ASN A N 1
ATOM 2827 C CA . ASN A 1 369 ? 9.875 -9.142 -35.458 1.00 97.25 369 ASN A CA 1
ATOM 2828 C C . ASN A 1 369 ? 9.778 -10.527 -34.824 1.00 97.25 369 ASN A C 1
ATOM 2830 O O . ASN A 1 369 ? 9.798 -11.535 -35.529 1.00 97.25 369 ASN A O 1
ATOM 2834 N N . TYR A 1 370 ? 9.605 -10.550 -33.511 1.00 97.81 370 TYR A N 1
ATOM 2835 C CA . TYR A 1 370 ? 9.455 -11.744 -32.696 1.00 97.81 370 TYR A CA 1
ATOM 2836 C C . TYR A 1 370 ? 8.229 -11.598 -31.789 1.00 97.81 370 TYR A C 1
ATOM 2838 O O . TYR A 1 370 ? 7.687 -10.501 -31.593 1.00 97.81 370 TYR A O 1
ATOM 2846 N N . LYS A 1 371 ? 7.761 -12.720 -31.240 1.00 95.94 371 LYS A N 1
ATOM 2847 C CA . LYS A 1 371 ? 6.663 -12.789 -30.269 1.00 95.94 371 LYS A CA 1
ATOM 2848 C C . LYS A 1 371 ? 5.428 -11.986 -30.702 1.00 95.94 371 LYS A C 1
ATOM 2850 O O . LYS A 1 371 ? 4.881 -11.197 -29.935 1.00 95.94 371 LYS A O 1
ATOM 2855 N N . ASN A 1 372 ? 4.996 -12.162 -31.952 1.00 93.00 372 ASN A N 1
ATOM 2856 C CA . ASN A 1 372 ? 3.820 -11.492 -32.524 1.00 93.00 372 ASN A CA 1
ATOM 2857 C C . ASN A 1 372 ? 3.826 -9.954 -32.373 1.00 93.00 372 ASN A C 1
ATOM 2859 O O . ASN A 1 372 ? 2.781 -9.361 -32.107 1.00 93.00 372 ASN A O 1
ATOM 2863 N N . GLY A 1 373 ? 4.978 -9.293 -32.532 1.00 94.25 373 GLY A N 1
ATOM 2864 C CA . GLY A 1 373 ? 5.067 -7.830 -32.430 1.00 94.25 373 GLY A CA 1
ATOM 2865 C C . GLY A 1 373 ? 5.476 -7.303 -31.060 1.00 94.25 373 GLY A C 1
ATOM 2866 O O . GLY A 1 373 ? 5.662 -6.096 -30.923 1.00 94.25 373 GLY A O 1
ATOM 2867 N N . LEU A 1 374 ? 5.632 -8.162 -30.049 1.00 96.19 374 LEU A N 1
ATOM 2868 C CA . LEU A 1 374 ? 6.018 -7.726 -28.703 1.00 96.19 374 LEU A CA 1
ATOM 2869 C C . LEU A 1 374 ? 7.530 -7.533 -28.549 1.00 96.19 374 LEU A C 1
ATOM 2871 O O . LEU A 1 374 ? 7.948 -6.764 -27.689 1.00 96.19 374 LEU A O 1
ATOM 2875 N N . VAL A 1 375 ? 8.345 -8.185 -29.381 1.00 98.44 375 VAL A N 1
ATOM 2876 C CA . VAL A 1 375 ? 9.809 -8.059 -29.369 1.00 98.44 375 VAL A CA 1
ATOM 2877 C C . VAL A 1 375 ? 10.269 -7.642 -30.764 1.00 98.44 375 VAL A C 1
ATOM 2879 O O . VAL A 1 375 ? 10.154 -8.410 -31.718 1.00 98.44 375 VAL A O 1
ATOM 2882 N N . ARG A 1 376 ? 10.738 -6.399 -30.907 1.00 98.25 376 ARG A N 1
ATOM 2883 C CA . ARG A 1 376 ? 11.012 -5.770 -32.207 1.00 98.25 376 ARG A CA 1
ATOM 2884 C C . ARG A 1 376 ? 12.354 -5.051 -32.222 1.00 98.25 376 ARG A C 1
ATOM 2886 O O . ARG A 1 376 ? 12.660 -4.297 -31.304 1.00 98.25 376 ARG A O 1
ATOM 2893 N N . LEU A 1 377 ? 13.106 -5.218 -33.306 1.00 98.50 377 LEU A N 1
ATOM 2894 C CA . LEU A 1 377 ? 14.256 -4.382 -33.653 1.00 98.50 377 LEU A CA 1
ATOM 2895 C C . LEU A 1 377 ? 13.983 -3.704 -34.992 1.00 98.50 377 LEU A C 1
ATOM 2897 O O . LEU A 1 377 ? 13.726 -4.384 -35.982 1.00 98.50 377 LEU A O 1
ATOM 2901 N N . PHE A 1 378 ? 14.098 -2.384 -35.019 1.00 98.19 378 PHE A N 1
ATOM 2902 C CA . PHE A 1 378 ? 14.142 -1.587 -36.236 1.00 98.19 378 PHE A CA 1
ATOM 2903 C C . PHE A 1 378 ? 15.583 -1.149 -36.491 1.00 98.19 378 PHE A C 1
ATOM 2905 O O . PHE A 1 378 ? 16.168 -0.407 -35.694 1.00 98.19 378 PHE A O 1
ATOM 2912 N N . SER A 1 379 ? 16.170 -1.614 -37.590 1.00 97.25 379 SER A N 1
ATOM 2913 C CA . SER A 1 379 ? 17.476 -1.148 -38.041 1.00 97.25 379 SER A CA 1
ATOM 2914 C C . SER A 1 379 ? 17.369 -0.179 -39.210 1.00 97.25 379 SER A C 1
ATOM 2916 O O . SER A 1 379 ? 16.426 -0.230 -39.997 1.00 97.25 379 SER A O 1
ATOM 2918 N N . TYR A 1 380 ? 18.337 0.731 -39.296 1.00 96.88 380 TYR A N 1
ATOM 2919 C CA . TYR A 1 380 ? 18.334 1.817 -40.273 1.00 96.88 380 TYR A CA 1
ATOM 2920 C C . TYR A 1 380 ? 19.638 1.810 -41.060 1.00 96.88 380 TYR A C 1
ATOM 2922 O O . TYR A 1 380 ? 20.718 2.046 -40.504 1.00 96.88 380 TYR A O 1
ATOM 2930 N N . GLU A 1 381 ? 19.537 1.502 -42.349 1.00 94.75 381 GLU A N 1
ATOM 2931 C CA . GLU A 1 381 ? 20.691 1.365 -43.229 1.00 94.75 381 GLU A CA 1
ATOM 2932 C C . GLU A 1 381 ? 21.416 2.705 -43.405 1.00 94.75 381 GLU A C 1
ATOM 2934 O O . GLU A 1 381 ? 20.808 3.745 -43.643 1.00 94.75 381 GLU A O 1
ATOM 2939 N N . GLY A 1 382 ? 22.739 2.697 -43.254 1.00 94.12 382 GLY A N 1
ATOM 2940 C CA . GLY A 1 382 ? 23.576 3.884 -43.430 1.00 94.12 382 GLY A CA 1
ATOM 2941 C C . GLY A 1 382 ? 23.547 4.878 -42.261 1.00 94.12 382 GLY A C 1
ATOM 2942 O O . GLY A 1 382 ? 24.343 5.819 -42.247 1.00 94.12 382 GLY A O 1
ATOM 2943 N N . VAL A 1 383 ? 22.684 4.663 -41.266 1.00 95.81 383 VAL A N 1
ATOM 2944 C CA . VAL A 1 383 ? 22.470 5.577 -40.136 1.00 95.81 383 VAL A CA 1
ATOM 2945 C C . VAL A 1 383 ? 23.490 5.333 -39.022 1.00 95.81 383 VAL A C 1
ATOM 2947 O O . VAL A 1 383 ? 23.814 4.192 -38.694 1.00 95.81 383 VAL A O 1
ATOM 2950 N N . GLY A 1 384 ? 24.013 6.421 -38.452 1.00 92.88 384 GLY A N 1
ATOM 2951 C CA . GLY A 1 384 ? 24.936 6.405 -37.314 1.00 92.88 384 GLY A CA 1
ATOM 2952 C C . GLY A 1 384 ? 24.215 6.411 -35.961 1.00 92.88 384 GLY A C 1
ATOM 2953 O O . GLY A 1 384 ? 23.190 5.764 -35.782 1.00 92.88 384 GLY A O 1
ATOM 2954 N N . SER A 1 385 ? 24.745 7.167 -34.995 1.00 84.31 385 SER A N 1
ATOM 2955 C CA . SER A 1 385 ? 24.117 7.367 -33.676 1.00 84.31 385 SER A CA 1
ATOM 2956 C C . SER A 1 385 ? 22.970 8.384 -33.675 1.00 84.31 385 SER A C 1
ATOM 2958 O O . SER A 1 385 ? 22.184 8.420 -32.733 1.00 84.31 385 SER A O 1
ATOM 2960 N N . ASN A 1 386 ? 22.858 9.202 -34.724 1.00 90.12 386 ASN A N 1
ATOM 2961 C CA . ASN A 1 386 ? 21.766 10.150 -34.920 1.00 90.12 386 ASN A CA 1
ATOM 2962 C C . ASN A 1 386 ? 20.821 9.623 -36.007 1.00 90.12 386 ASN A C 1
ATOM 2964 O O . ASN A 1 386 ? 21.250 9.414 -37.141 1.00 90.12 386 ASN A O 1
ATOM 2968 N N . PHE A 1 387 ? 19.546 9.444 -35.657 1.00 93.06 387 PHE A N 1
ATOM 2969 C CA . PHE A 1 387 ? 18.520 8.890 -36.543 1.00 93.06 387 PHE A CA 1
ATOM 2970 C C . PHE A 1 387 ? 18.025 9.866 -37.621 1.00 93.06 387 PHE A C 1
ATOM 2972 O O . PHE A 1 387 ? 17.360 9.431 -38.555 1.00 93.06 387 PHE A O 1
ATOM 2979 N N . GLY A 1 388 ? 18.362 11.160 -37.542 1.00 91.69 388 GLY A N 1
ATOM 2980 C CA . GLY A 1 388 ? 18.081 12.136 -38.597 1.00 91.69 388 GLY A CA 1
ATOM 2981 C C . GLY A 1 388 ? 16.608 12.154 -39.017 1.00 91.69 388 GLY A C 1
ATOM 2982 O O . GLY A 1 388 ? 15.727 12.395 -38.195 1.00 91.69 388 GLY A O 1
ATOM 2983 N N . GLU A 1 389 ? 16.343 11.878 -40.297 1.00 93.19 389 GLU A N 1
ATOM 2984 C CA . GLU A 1 389 ? 14.986 11.841 -40.864 1.00 93.19 389 GLU A CA 1
ATOM 2985 C C . GLU A 1 389 ? 14.086 10.742 -40.273 1.00 93.19 389 GLU A C 1
ATOM 2987 O O . GLU A 1 389 ? 12.865 10.882 -40.285 1.00 93.19 389 GLU A O 1
ATOM 2992 N N . PHE A 1 390 ? 14.665 9.693 -39.680 1.00 95.12 390 PHE A N 1
ATOM 2993 C CA . PHE A 1 390 ? 13.917 8.600 -39.054 1.00 95.12 390 PHE A CA 1
ATOM 2994 C C . PHE A 1 390 ? 13.476 8.900 -37.616 1.00 95.12 390 PHE A C 1
ATOM 2996 O O . PHE A 1 390 ? 12.704 8.130 -37.040 1.00 95.12 390 PHE A O 1
ATOM 3003 N N . LEU A 1 391 ? 13.939 10.005 -37.015 1.00 95.12 391 LEU A N 1
ATOM 3004 C CA . LEU A 1 391 ? 13.695 10.311 -35.602 1.00 95.12 391 LEU A CA 1
ATOM 3005 C C . LEU A 1 391 ? 12.200 10.345 -35.257 1.00 95.12 391 LEU A C 1
ATOM 3007 O O . LEU A 1 391 ? 11.795 9.776 -34.247 1.00 95.12 391 LEU A O 1
ATOM 3011 N N . THR A 1 392 ? 11.369 10.956 -36.102 1.00 95.31 392 THR A N 1
ATOM 3012 C CA . THR A 1 392 ? 9.918 11.006 -35.868 1.00 95.31 392 THR A CA 1
ATOM 3013 C C . THR A 1 392 ? 9.297 9.608 -35.857 1.00 95.31 392 THR A C 1
ATOM 3015 O O . THR A 1 392 ? 8.476 9.323 -34.992 1.00 95.31 392 THR A O 1
ATOM 3018 N N . GLY A 1 393 ? 9.727 8.712 -36.752 1.00 95.69 393 GLY A N 1
ATOM 3019 C CA . GLY A 1 393 ? 9.259 7.323 -36.770 1.00 95.69 393 GLY A CA 1
ATOM 3020 C C . GLY A 1 393 ? 9.655 6.563 -35.503 1.00 95.69 393 GLY A C 1
ATOM 3021 O O . GLY A 1 393 ? 8.814 5.911 -34.888 1.00 95.69 393 GLY A O 1
ATOM 3022 N N . VAL A 1 394 ? 10.907 6.720 -35.053 1.00 96.56 394 VAL A N 1
ATOM 3023 C CA . VAL A 1 394 ? 11.384 6.167 -33.771 1.00 96.56 394 VAL A CA 1
ATOM 3024 C C . VAL A 1 394 ? 10.499 6.641 -32.614 1.00 96.56 394 VAL A C 1
ATOM 3026 O O . VAL A 1 394 ? 10.025 5.821 -31.830 1.00 96.56 394 VAL A O 1
ATOM 3029 N N . GLN A 1 395 ? 10.228 7.945 -32.531 1.00 97.75 395 GLN A N 1
ATOM 3030 C CA . GLN A 1 395 ? 9.377 8.528 -31.489 1.00 97.75 395 GLN A CA 1
ATOM 3031 C C . GLN A 1 395 ? 7.951 7.964 -31.529 1.00 97.75 395 GLN A C 1
ATOM 3033 O O . GLN A 1 395 ? 7.420 7.594 -30.483 1.00 97.75 395 GLN A O 1
ATOM 3038 N N . THR A 1 396 ? 7.350 7.833 -32.715 1.00 97.19 396 THR A N 1
ATOM 3039 C CA . THR A 1 396 ? 6.019 7.228 -32.881 1.00 97.19 396 THR A CA 1
ATOM 3040 C C . THR A 1 396 ? 5.991 5.783 -32.394 1.00 97.19 396 THR A C 1
ATOM 3042 O O . THR A 1 396 ? 5.139 5.439 -31.582 1.00 97.19 396 THR A O 1
ATOM 3045 N N . TYR A 1 397 ? 6.956 4.951 -32.792 1.00 97.44 397 TYR A N 1
ATOM 3046 C CA . TYR A 1 397 ? 7.017 3.560 -32.335 1.00 97.44 397 TYR A CA 1
ATOM 3047 C C . TYR A 1 397 ? 7.172 3.433 -30.815 1.00 97.44 397 TYR A C 1
ATOM 3049 O O . TYR A 1 397 ? 6.630 2.497 -30.218 1.00 97.44 397 TYR A O 1
ATOM 3057 N N . ILE A 1 398 ? 7.906 4.358 -30.187 1.00 98.25 398 ILE A N 1
ATOM 3058 C CA . ILE A 1 398 ? 8.031 4.426 -28.728 1.00 98.25 398 ILE A CA 1
ATOM 3059 C C . ILE A 1 398 ? 6.681 4.776 -28.107 1.00 98.25 398 ILE A C 1
ATOM 3061 O O . ILE A 1 398 ? 6.228 4.034 -27.239 1.00 98.25 398 ILE A O 1
ATOM 3065 N N . LEU A 1 399 ? 6.030 5.851 -28.567 1.00 97.69 399 LEU A N 1
ATOM 3066 C CA . LEU A 1 399 ? 4.722 6.284 -28.065 1.00 97.69 399 LEU A CA 1
ATOM 3067 C C . LEU A 1 399 ? 3.671 5.175 -28.191 1.00 97.69 399 LEU A C 1
ATOM 3069 O O . LEU A 1 399 ? 2.991 4.889 -27.212 1.00 97.69 399 LEU A O 1
ATOM 3073 N N . ASP A 1 400 ? 3.612 4.488 -29.332 1.00 96.44 400 ASP A N 1
ATOM 3074 C CA . ASP A 1 400 ? 2.679 3.380 -29.564 1.00 96.44 400 ASP A CA 1
ATOM 3075 C C . ASP A 1 400 ? 2.925 2.195 -28.616 1.00 96.44 400 ASP A C 1
ATOM 3077 O O . ASP A 1 400 ? 1.990 1.513 -28.196 1.00 96.44 400 ASP A O 1
ATOM 3081 N N . GLN A 1 401 ? 4.185 1.910 -28.269 1.00 95.88 401 GLN A N 1
ATOM 3082 C CA . GLN A 1 401 ? 4.503 0.821 -27.344 1.00 95.88 401 GLN A CA 1
ATOM 3083 C C . GLN A 1 401 ? 4.099 1.139 -25.901 1.00 95.88 401 GLN A C 1
ATOM 3085 O O . GLN A 1 401 ? 3.638 0.240 -25.188 1.00 95.88 401 GLN A O 1
ATOM 3090 N N . ILE A 1 402 ? 4.324 2.387 -25.483 1.00 95.94 402 ILE A N 1
ATOM 3091 C CA . ILE A 1 402 ? 4.168 2.848 -24.095 1.00 95.94 402 ILE A CA 1
ATOM 3092 C C . ILE A 1 402 ? 2.797 3.486 -23.841 1.00 95.94 402 ILE A C 1
ATOM 3094 O O . ILE A 1 402 ? 2.556 4.022 -22.754 1.00 95.94 402 ILE A O 1
ATOM 3098 N N . ASP A 1 403 ? 1.920 3.472 -24.845 1.00 93.56 403 ASP A N 1
ATOM 3099 C CA . ASP A 1 403 ? 0.552 3.935 -24.701 1.00 93.56 403 ASP A CA 1
ATOM 3100 C C . ASP A 1 403 ? -0.202 3.068 -23.688 1.00 93.56 403 ASP A C 1
ATOM 3102 O O . ASP A 1 403 ? 0.001 1.852 -23.581 1.00 93.56 403 ASP A O 1
ATOM 3106 N N . VAL A 1 404 ? -1.068 3.722 -22.920 1.00 88.81 404 VAL A N 1
ATOM 3107 C CA . VAL A 1 404 ? -1.863 3.085 -21.870 1.00 88.81 404 VAL A CA 1
ATOM 3108 C C . VAL A 1 404 ? -3.322 3.079 -22.287 1.00 88.81 404 VAL A C 1
ATOM 3110 O O . VAL A 1 404 ? -3.865 4.084 -22.738 1.00 88.81 404 VAL A O 1
ATOM 3113 N N . THR A 1 405 ? -3.990 1.942 -22.108 1.00 82.75 405 THR A N 1
ATOM 3114 C CA . THR A 1 405 ? -5.393 1.782 -22.516 1.00 82.75 405 THR A CA 1
ATOM 3115 C C . THR A 1 405 ? -6.350 2.619 -21.668 1.00 82.75 405 THR A C 1
ATOM 3117 O O . THR A 1 405 ? -7.384 3.060 -22.168 1.00 82.75 405 THR A O 1
ATOM 3120 N N . ALA A 1 406 ? -6.018 2.850 -20.392 1.00 88.81 406 ALA A N 1
ATOM 3121 C CA . ALA A 1 406 ? -6.785 3.689 -19.480 1.00 88.81 406 ALA A CA 1
ATOM 3122 C C . ALA A 1 406 ? -5.921 4.233 -18.332 1.00 88.81 406 ALA A C 1
ATOM 3124 O O . ALA A 1 406 ? -5.049 3.541 -17.808 1.00 88.81 406 ALA A O 1
ATOM 3125 N N . TYR A 1 407 ? -6.231 5.458 -17.901 1.00 91.50 407 TYR A N 1
ATOM 3126 C CA . TYR A 1 407 ? -5.628 6.078 -16.723 1.00 91.50 407 TYR A CA 1
ATOM 3127 C C . TYR A 1 407 ? -6.510 5.891 -15.482 1.00 91.50 407 TYR A C 1
ATOM 3129 O O . TYR A 1 407 ? -7.703 6.241 -15.493 1.00 91.50 407 TYR A O 1
ATOM 3137 N N . GLU A 1 408 ? -5.904 5.417 -14.393 1.00 92.00 408 GLU A N 1
ATOM 3138 C CA . GLU A 1 408 ? -6.562 5.307 -13.085 1.00 92.00 408 GLU A CA 1
ATOM 3139 C C . GLU A 1 408 ? -6.799 6.670 -12.463 1.00 92.00 408 GLU A C 1
ATOM 3141 O O . GLU A 1 408 ? -6.077 7.626 -12.727 1.00 92.00 408 GLU A O 1
ATOM 3146 N N . VAL A 1 409 ? -7.822 6.769 -11.625 1.00 92.25 409 VAL A N 1
ATOM 3147 C CA . VAL A 1 409 ? -8.105 7.990 -10.865 1.00 92.25 409 VAL A CA 1
ATOM 3148 C C . VAL A 1 409 ? -7.125 8.091 -9.691 1.00 92.25 409 VAL A C 1
ATOM 3150 O O . VAL A 1 409 ? -6.797 7.079 -9.071 1.00 92.25 409 VAL A O 1
ATOM 3153 N N . VAL A 1 410 ? -6.647 9.301 -9.386 1.00 91.44 410 VAL A N 1
ATOM 3154 C CA . VAL A 1 410 ? -5.897 9.550 -8.144 1.00 91.44 410 VAL A CA 1
ATOM 3155 C C . VAL A 1 410 ? -6.822 9.229 -6.968 1.00 91.44 410 VAL A C 1
ATOM 3157 O O . VAL A 1 410 ? -7.937 9.759 -6.928 1.00 91.44 410 VAL A O 1
ATOM 3160 N N . PRO A 1 411 ? -6.422 8.354 -6.032 1.00 88.69 411 PRO A N 1
ATOM 3161 C CA . PRO A 1 411 ? -7.283 7.986 -4.926 1.00 88.69 411 PRO A CA 1
ATOM 3162 C C . PRO A 1 411 ? -7.585 9.225 -4.077 1.00 88.69 411 PRO A C 1
ATOM 3164 O O . PRO A 1 411 ? -6.716 10.050 -3.807 1.00 88.69 411 PRO A O 1
ATOM 3167 N N . VAL A 1 412 ? -8.843 9.356 -3.669 1.00 87.38 412 VAL A N 1
ATOM 3168 C CA . VAL A 1 412 ? -9.291 10.373 -2.713 1.00 87.38 412 VAL A CA 1
ATOM 3169 C C . VAL A 1 412 ? -9.659 9.686 -1.403 1.00 87.38 412 VAL A C 1
ATOM 3171 O O . VAL A 1 412 ? -10.125 8.543 -1.455 1.00 87.38 412 VAL A O 1
ATOM 3174 N N . PRO A 1 413 ? -9.465 10.326 -0.236 1.00 88.25 413 PRO A N 1
ATOM 3175 C CA . PRO A 1 413 ? -9.874 9.735 1.029 1.00 88.25 413 PRO A CA 1
ATOM 3176 C C . PRO A 1 413 ? -11.381 9.482 1.032 1.00 88.25 413 PRO A C 1
ATOM 3178 O O . PRO A 1 413 ? -12.187 10.380 0.782 1.00 88.25 413 PRO A O 1
ATOM 3181 N N . THR A 1 414 ? -11.759 8.244 1.308 1.00 89.69 414 THR A N 1
ATOM 3182 C CA . THR A 1 414 ? -13.140 7.781 1.407 1.00 89.69 414 THR A CA 1
ATOM 3183 C C . THR A 1 414 ? -13.305 6.970 2.678 1.00 89.69 414 THR A C 1
ATOM 3185 O O . THR A 1 414 ? -12.360 6.358 3.170 1.00 89.69 414 THR A O 1
ATOM 3188 N N . THR A 1 415 ? -14.519 6.974 3.222 1.00 94.06 415 THR A N 1
ATOM 3189 C CA . THR A 1 415 ? -14.875 6.135 4.363 1.00 94.06 415 THR A CA 1
ATOM 3190 C C . THR A 1 415 ? -16.132 5.358 4.022 1.00 94.06 415 THR A C 1
ATOM 3192 O O . THR A 1 415 ? -17.189 5.942 3.777 1.00 94.06 415 THR A O 1
ATOM 3195 N N . LEU A 1 416 ? -16.000 4.040 3.994 1.00 96.44 416 LEU A N 1
ATOM 3196 C CA . LEU A 1 416 ? -17.095 3.094 3.865 1.00 96.44 416 LEU A CA 1
ATOM 3197 C C . LEU A 1 416 ? -17.558 2.682 5.264 1.00 96.44 416 LEU A C 1
ATOM 3199 O O . LEU A 1 416 ? -16.776 2.662 6.215 1.00 96.44 416 LEU A O 1
ATOM 3203 N N . THR A 1 417 ? -18.837 2.354 5.404 1.00 97.12 417 THR A N 1
ATOM 3204 C CA . THR A 1 417 ? -19.432 1.864 6.654 1.00 97.12 417 THR A CA 1
ATOM 3205 C C . THR A 1 417 ? -20.380 0.711 6.361 1.00 97.12 417 THR A C 1
ATOM 3207 O O . THR A 1 417 ? -20.809 0.508 5.219 1.00 97.12 417 THR A O 1
ATOM 3210 N N . GLY A 1 418 ? -20.720 -0.062 7.390 1.00 95.88 418 GLY A N 1
ATOM 3211 C CA . GLY A 1 418 ? -21.664 -1.159 7.225 1.00 95.88 418 GLY A CA 1
ATOM 3212 C C . GLY A 1 418 ? -21.122 -2.256 6.311 1.00 95.88 418 GLY A C 1
ATOM 3213 O O . GLY A 1 418 ? -19.924 -2.516 6.264 1.00 95.88 418 GLY A O 1
ATOM 3214 N N . ALA A 1 419 ? -22.010 -2.859 5.521 1.00 96.19 419 ALA A N 1
ATOM 3215 C CA . ALA A 1 419 ? -21.640 -3.908 4.573 1.00 96.19 419 ALA A CA 1
ATOM 3216 C C . ALA A 1 419 ? -20.594 -3.462 3.533 1.00 96.19 419 ALA A C 1
ATOM 3218 O O . ALA A 1 419 ? -19.834 -4.294 3.055 1.00 96.19 419 ALA A O 1
ATOM 3219 N N . ALA A 1 420 ? -20.532 -2.169 3.192 1.00 97.12 420 ALA A N 1
ATOM 3220 C CA . ALA A 1 420 ? -19.564 -1.661 2.220 1.00 97.12 420 ALA A CA 1
ATOM 3221 C C . ALA A 1 420 ? -18.132 -1.599 2.776 1.00 97.12 420 ALA A C 1
ATOM 3223 O O . ALA A 1 420 ? -17.189 -1.606 1.996 1.00 97.12 420 ALA A O 1
ATOM 3224 N N . ALA A 1 421 ? -17.963 -1.532 4.102 1.00 97.12 421 ALA A N 1
ATOM 3225 C CA . ALA A 1 421 ? -16.644 -1.522 4.736 1.00 97.12 421 ALA A CA 1
ATOM 3226 C C . ALA A 1 421 ? -15.962 -2.897 4.733 1.00 97.12 421 ALA A C 1
ATOM 3228 O O . ALA A 1 421 ? -14.750 -2.983 4.898 1.00 97.12 421 ALA A O 1
ATOM 3229 N N . ASN A 1 422 ? -16.747 -3.957 4.561 1.00 96.81 422 ASN A N 1
ATOM 3230 C CA . ASN A 1 422 ? -16.278 -5.332 4.517 1.00 96.81 422 ASN A CA 1
ATOM 3231 C C . ASN A 1 422 ? -15.633 -5.664 3.164 1.00 96.81 422 ASN A C 1
ATOM 3233 O O . ASN A 1 422 ? -15.808 -4.951 2.170 1.00 96.81 422 ASN A O 1
ATOM 3237 N N . ASN A 1 423 ? -14.901 -6.776 3.138 1.00 96.81 423 ASN A N 1
ATOM 3238 C CA . ASN A 1 423 ? -14.266 -7.340 1.952 1.00 96.81 423 ASN A CA 1
ATOM 3239 C C . ASN A 1 423 ? -13.279 -6.385 1.252 1.00 96.81 423 ASN A C 1
ATOM 3241 O O . ASN A 1 423 ? -13.184 -6.345 0.025 1.00 96.81 423 ASN A O 1
ATOM 3245 N N . GLN A 1 424 ? -12.565 -5.583 2.042 1.00 96.81 424 GLN A N 1
ATOM 3246 C CA . GLN A 1 424 ? -11.522 -4.681 1.552 1.00 96.81 424 GLN A CA 1
ATOM 3247 C C . GLN A 1 424 ? -10.148 -5.337 1.704 1.00 96.81 424 GLN A C 1
ATOM 3249 O O . GLN A 1 424 ? -9.934 -6.128 2.621 1.00 96.81 424 GLN A O 1
ATOM 3254 N N . GLN A 1 425 ? -9.223 -5.006 0.802 1.00 95.69 425 GLN A N 1
ATOM 3255 C CA . GLN A 1 425 ? -7.890 -5.625 0.727 1.00 95.69 425 GLN A CA 1
ATOM 3256 C C . GLN A 1 425 ? -6.782 -4.718 1.277 1.00 95.69 425 GLN A C 1
ATOM 3258 O O . GLN A 1 425 ? -5.782 -5.187 1.813 1.00 95.69 425 GLN A O 1
ATOM 3263 N N . THR A 1 426 ? -6.951 -3.401 1.152 1.00 93.44 426 THR A N 1
ATOM 3264 C CA . THR A 1 426 ? -5.951 -2.401 1.544 1.00 93.44 426 THR A CA 1
ATOM 3265 C C . THR A 1 426 ? -6.599 -1.249 2.300 1.00 93.44 426 THR A C 1
ATOM 3267 O O . THR A 1 426 ? -7.806 -1.048 2.194 1.00 93.44 426 THR A O 1
ATOM 3270 N N . GLY A 1 427 ? -5.818 -0.475 3.053 1.00 93.31 427 GLY A N 1
ATOM 3271 C CA . GLY A 1 427 ? -6.315 0.656 3.847 1.00 93.31 427 GLY A CA 1
ATOM 3272 C C . GLY A 1 427 ? -6.559 0.289 5.308 1.00 93.31 427 GLY A C 1
ATOM 3273 O O . GLY A 1 427 ? -6.024 -0.701 5.795 1.00 93.31 427 GLY A O 1
ATOM 3274 N N . THR A 1 428 ? -7.347 1.086 6.021 1.00 95.50 428 THR A N 1
ATOM 3275 C CA . THR A 1 428 ? -7.584 0.906 7.459 1.00 95.50 428 THR A CA 1
ATOM 3276 C C . THR A 1 428 ? -9.020 0.484 7.704 1.00 95.50 428 THR A C 1
ATOM 3278 O O . THR A 1 428 ? -9.949 1.267 7.511 1.00 95.50 428 THR A O 1
ATOM 3281 N N . PHE A 1 429 ? -9.208 -0.738 8.184 1.00 97.44 429 PHE A N 1
ATOM 3282 C CA . PHE A 1 429 ? -10.485 -1.208 8.702 1.00 97.44 429 PHE A CA 1
ATOM 3283 C C . PHE A 1 429 ? -10.590 -0.861 10.190 1.00 97.44 429 PHE A C 1
ATOM 3285 O O . PHE A 1 429 ? -9.626 -0.993 10.936 1.00 97.44 429 PHE A O 1
ATOM 3292 N N . THR A 1 430 ? -11.744 -0.395 10.645 1.00 97.69 430 THR A N 1
ATOM 3293 C CA . THR A 1 430 ? -12.012 -0.084 12.053 1.00 97.69 430 THR A CA 1
ATOM 3294 C C . THR A 1 430 ? -13.203 -0.895 12.517 1.00 97.69 430 THR A C 1
ATOM 3296 O O . THR A 1 430 ? -14.218 -0.951 11.825 1.00 97.69 430 THR A O 1
ATOM 3299 N N . PHE A 1 431 ? -13.097 -1.485 13.704 1.00 98.12 431 PHE A N 1
ATOM 3300 C CA . PHE A 1 431 ? -14.199 -2.179 14.353 1.00 98.12 431 PHE A CA 1
ATOM 3301 C C . PHE A 1 431 ? -14.403 -1.656 15.773 1.00 98.12 431 PHE A C 1
ATOM 3303 O O . PHE A 1 431 ? -13.538 -1.811 16.633 1.00 98.12 431 PHE A O 1
ATOM 3310 N N . THR A 1 432 ? -15.558 -1.041 16.011 1.00 97.75 432 THR A N 1
ATOM 3311 C CA . THR A 1 432 ? -16.098 -0.763 17.342 1.00 97.75 432 THR A CA 1
ATOM 3312 C C . THR A 1 432 ? -16.887 -1.977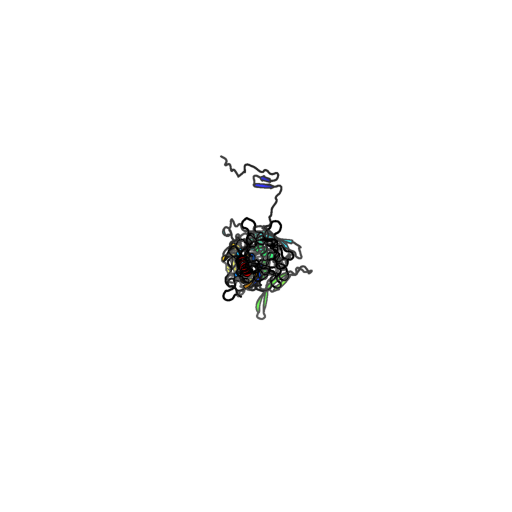 17.799 1.00 97.75 432 THR A C 1
ATOM 3314 O O . THR A 1 432 ? -17.979 -2.217 17.287 1.00 97.75 432 THR A O 1
ATOM 3317 N N . VAL A 1 433 ? -16.345 -2.728 18.757 1.00 97.00 433 VAL A N 1
ATOM 3318 C CA . VAL A 1 433 ? -16.919 -3.996 19.224 1.00 97.00 433 VAL A CA 1
ATOM 3319 C C . VAL A 1 433 ? -18.226 -3.727 19.981 1.00 97.00 433 VAL A C 1
ATOM 3321 O O . VAL A 1 433 ? -18.182 -3.107 21.050 1.00 97.00 433 VAL A O 1
ATOM 3324 N N . PRO A 1 434 ? -19.395 -4.185 19.492 1.00 93.94 434 PRO A N 1
ATOM 3325 C CA . PRO A 1 434 ? -20.654 -4.029 20.217 1.00 93.94 434 PRO A CA 1
ATOM 3326 C C . PRO A 1 434 ? -20.618 -4.660 21.617 1.00 93.94 434 PRO A C 1
ATOM 3328 O O . PRO A 1 434 ? -19.971 -5.686 21.839 1.00 93.94 434 PRO A O 1
ATOM 3331 N N . VAL A 1 435 ? -21.339 -4.068 22.571 1.00 89.12 435 VAL A N 1
ATOM 3332 C CA . VAL A 1 435 ? -21.389 -4.547 23.969 1.00 89.12 435 VAL A CA 1
ATOM 3333 C C . VAL A 1 435 ? -22.080 -5.904 24.134 1.00 89.12 435 VAL A C 1
ATOM 3335 O O . VAL A 1 435 ? -21.926 -6.547 25.164 1.00 89.12 435 VAL A O 1
ATOM 3338 N N . ASP A 1 436 ? -22.826 -6.346 23.129 1.00 90.00 436 ASP A N 1
ATOM 3339 C CA . ASP A 1 436 ? -23.528 -7.628 23.051 1.00 90.00 436 ASP A CA 1
ATOM 3340 C C . ASP A 1 436 ? -22.814 -8.651 22.150 1.00 90.00 436 ASP A C 1
ATOM 3342 O O . ASP A 1 436 ? -23.346 -9.731 21.895 1.00 90.00 436 ASP A O 1
ATOM 3346 N N . THR A 1 437 ? -21.601 -8.341 21.675 1.00 93.94 437 THR A N 1
ATOM 3347 C CA . THR A 1 437 ? -20.797 -9.270 20.864 1.00 93.94 437 THR A CA 1
ATOM 3348 C C . THR A 1 437 ? -20.549 -10.565 21.645 1.00 93.94 437 THR A C 1
ATOM 3350 O O . THR A 1 437 ? -20.165 -10.468 22.811 1.00 93.94 437 THR A O 1
ATOM 3353 N N . PRO A 1 438 ? -20.711 -11.767 21.057 1.00 94.62 438 PRO A N 1
ATOM 3354 C CA . PRO A 1 438 ? -20.388 -13.034 21.722 1.00 94.62 438 PRO A CA 1
ATOM 3355 C C . PRO A 1 438 ? -18.921 -13.118 22.168 1.00 94.62 438 PRO A C 1
ATOM 3357 O O . PRO A 1 438 ? -18.069 -12.444 21.599 1.00 94.62 438 PRO A O 1
ATOM 3360 N N . ASP A 1 439 ? -18.608 -13.987 23.137 1.00 95.69 439 ASP A N 1
ATOM 3361 C CA . ASP A 1 439 ? -17.228 -14.200 23.634 1.00 95.69 439 ASP A CA 1
ATOM 3362 C C . ASP A 1 439 ? -16.263 -14.695 22.543 1.00 95.69 439 ASP A C 1
ATOM 3364 O O . ASP A 1 439 ? -15.042 -14.617 22.680 1.00 95.69 439 ASP A O 1
ATOM 3368 N N . THR A 1 440 ? -16.802 -15.246 21.455 1.00 97.19 440 THR A N 1
ATOM 3369 C CA . THR A 1 440 ? -16.037 -15.699 20.296 1.00 97.19 440 THR A CA 1
ATOM 3370 C C . THR A 1 440 ? -16.704 -15.220 19.017 1.00 97.19 440 THR A C 1
ATOM 3372 O O . THR A 1 440 ? -17.891 -15.464 18.798 1.00 97.19 440 THR A O 1
ATOM 3375 N N . ILE A 1 441 ? -15.924 -14.556 18.171 1.00 98.19 441 ILE A N 1
ATOM 3376 C CA . ILE A 1 441 ? -16.275 -14.212 16.788 1.00 98.19 441 ILE A CA 1
ATOM 3377 C C . ILE A 1 441 ? -15.117 -14.633 15.871 1.00 98.19 441 ILE A C 1
ATOM 3379 O O . ILE A 1 441 ? -14.105 -15.155 16.343 1.00 98.19 441 ILE A O 1
ATOM 3383 N N . TYR A 1 442 ? -15.247 -14.411 14.567 1.00 98.56 442 TYR A N 1
ATOM 3384 C CA . TYR A 1 442 ? -14.225 -14.781 13.585 1.00 98.56 442 TYR A CA 1
ATOM 3385 C C . TYR A 1 442 ? -13.835 -13.591 12.721 1.00 98.56 442 TYR A C 1
ATOM 3387 O O . TYR A 1 442 ? -14.642 -12.685 12.527 1.00 98.56 442 TYR A O 1
ATOM 3395 N N . TYR A 1 443 ? -12.623 -13.607 12.176 1.00 98.38 443 TYR A N 1
ATOM 3396 C CA . TYR A 1 443 ? -12.260 -12.783 11.024 1.00 98.38 443 TYR A CA 1
ATOM 3397 C C . TYR A 1 443 ? -11.918 -13.693 9.845 1.00 98.38 443 TYR A C 1
ATOM 3399 O O . TYR A 1 443 ? -11.396 -14.783 10.064 1.00 98.38 443 TYR A O 1
ATOM 3407 N N . GLY A 1 444 ? -12.203 -13.285 8.611 1.00 97.69 444 GLY A N 1
ATOM 3408 C CA . GLY A 1 444 ? -11.963 -14.146 7.448 1.00 97.69 444 GLY A CA 1
ATOM 3409 C C . GLY A 1 444 ? -12.201 -13.479 6.098 1.00 97.69 444 GLY A C 1
ATOM 3410 O O . GLY A 1 444 ? -12.599 -12.308 6.044 1.00 97.69 444 GLY A O 1
ATOM 3411 N N . ASP A 1 445 ? -11.966 -14.242 5.028 1.00 97.88 445 ASP A N 1
ATOM 3412 C CA . ASP A 1 445 ? -12.269 -13.830 3.649 1.00 97.88 445 ASP A CA 1
ATOM 3413 C C . ASP A 1 445 ? -13.785 -13.734 3.395 1.00 97.88 445 ASP A C 1
ATOM 3415 O O . ASP A 1 445 ? -14.594 -14.045 4.270 1.00 97.88 445 ASP A O 1
ATOM 3419 N N . ALA A 1 446 ? -14.194 -13.258 2.218 1.00 95.19 446 ALA A N 1
ATOM 3420 C CA . ALA A 1 446 ? -15.583 -12.999 1.843 1.00 95.19 446 ALA A CA 1
ATOM 3421 C C . ALA A 1 446 ? -16.522 -14.200 2.042 1.00 95.19 446 ALA A C 1
ATOM 3423 O O . ALA A 1 446 ? -17.699 -14.016 2.362 1.00 95.19 446 ALA A O 1
ATOM 3424 N N . ASP A 1 447 ? -16.019 -15.413 1.829 1.00 93.81 447 ASP A N 1
ATOM 3425 C CA . ASP A 1 447 ? -16.738 -16.676 2.005 1.00 93.81 447 ASP A CA 1
ATOM 3426 C C . ASP A 1 447 ? -16.497 -17.328 3.379 1.00 93.81 447 ASP A C 1
ATOM 3428 O O . ASP A 1 447 ? -17.076 -18.375 3.671 1.00 93.81 447 ASP A O 1
ATOM 3432 N N . GLY A 1 448 ? -15.695 -16.691 4.234 1.00 93.06 448 GLY A N 1
ATOM 3433 C CA . GLY A 1 448 ? -15.291 -17.203 5.535 1.00 93.06 448 GLY A CA 1
ATOM 3434 C C . GLY A 1 448 ? -14.108 -18.170 5.490 1.00 93.06 448 GLY A C 1
ATOM 3435 O O . GLY A 1 448 ? -13.820 -18.752 6.528 1.00 93.06 448 GLY A O 1
ATOM 3436 N N . GLU A 1 449 ? -13.415 -18.349 4.359 1.00 94.50 449 GLU A N 1
ATOM 3437 C CA . GLU A 1 449 ? -12.246 -19.230 4.240 1.00 94.50 449 GLU A CA 1
ATOM 3438 C C . GLU A 1 449 ? -11.102 -18.551 3.459 1.00 94.50 449 GLU A C 1
ATOM 3440 O O . GLU A 1 449 ? -11.267 -18.203 2.297 1.00 94.50 449 GLU A O 1
ATOM 3445 N N . PRO A 1 450 ? -9.895 -18.401 4.027 1.00 96.81 450 PRO A N 1
ATOM 3446 C CA . PRO A 1 450 ? -9.492 -18.768 5.381 1.00 96.81 450 PRO A CA 1
ATOM 3447 C C . PRO A 1 450 ? -10.149 -17.884 6.452 1.00 96.81 450 PRO A C 1
ATOM 3449 O O . PRO A 1 450 ? -10.586 -16.764 6.183 1.00 96.81 450 PRO A O 1
ATOM 3452 N N . PHE A 1 451 ? -10.134 -18.356 7.700 1.00 97.88 451 PHE A N 1
ATOM 3453 C CA . PHE A 1 451 ? -10.536 -17.564 8.862 1.00 97.88 451 PHE A CA 1
ATOM 3454 C C . PHE A 1 451 ? -9.625 -17.781 10.069 1.00 97.88 451 PHE A C 1
ATOM 3456 O O . PHE A 1 451 ? -8.969 -18.817 10.207 1.00 97.88 451 PHE A O 1
ATOM 3463 N N . GLY A 1 452 ? -9.612 -16.793 10.959 1.00 97.81 452 GLY A N 1
ATOM 3464 C CA . GLY A 1 452 ? -9.036 -16.875 12.295 1.00 97.81 452 GLY A CA 1
ATOM 3465 C C . GLY A 1 452 ? -10.064 -16.536 13.372 1.00 97.81 452 GLY A C 1
ATOM 3466 O O . GLY A 1 452 ? -11.143 -16.001 13.106 1.00 97.81 452 GLY A O 1
ATOM 3467 N N . THR A 1 453 ? -9.727 -16.870 14.613 1.00 98.12 453 THR A N 1
ATOM 3468 C CA . THR A 1 453 ? -10.616 -16.691 15.767 1.00 98.12 453 THR A CA 1
ATOM 3469 C C . THR A 1 453 ? -10.359 -15.356 16.457 1.00 98.12 453 THR A C 1
ATOM 3471 O O . THR A 1 453 ? -9.227 -14.881 16.549 1.00 98.12 453 THR A O 1
ATOM 3474 N N . VAL A 1 454 ? -11.412 -14.770 17.007 1.00 98.19 454 VAL A N 1
ATOM 3475 C CA . VAL A 1 454 ? -11.351 -13.589 17.861 1.00 98.19 454 VAL A CA 1
ATOM 3476 C C . VAL A 1 454 ? -11.946 -13.939 19.215 1.00 98.19 454 VAL A C 1
ATOM 3478 O O . VAL A 1 454 ? -13.121 -14.299 19.308 1.00 98.19 454 VAL A O 1
ATOM 3481 N N . THR A 1 455 ? -11.155 -13.789 20.269 1.00 97.75 455 THR A N 1
ATOM 3482 C CA . THR A 1 455 ? -11.649 -13.833 21.646 1.00 97.75 455 THR A CA 1
ATOM 3483 C C . THR A 1 455 ? -12.126 -12.441 22.038 1.00 97.75 455 THR A C 1
ATOM 3485 O O . THR A 1 455 ? -11.389 -11.467 21.886 1.00 97.75 455 THR A O 1
ATOM 3488 N N . VAL A 1 456 ? -13.343 -12.326 22.556 1.00 97.25 456 VAL A N 1
ATOM 3489 C CA . VAL A 1 456 ? -13.915 -11.051 22.995 1.00 97.25 456 VAL A CA 1
ATOM 3490 C C . VAL A 1 456 ? -13.971 -11.024 24.517 1.00 97.25 456 VAL A C 1
ATOM 3492 O O . VAL A 1 456 ? -14.636 -11.849 25.138 1.00 97.25 456 VAL A O 1
ATOM 3495 N N . ALA A 1 457 ? -13.251 -10.080 25.113 1.00 95.06 457 ALA A N 1
ATOM 3496 C CA . ALA A 1 457 ? -13.187 -9.878 26.552 1.00 95.06 457 ALA A CA 1
ATOM 3497 C C . ALA A 1 457 ? -14.133 -8.760 27.015 1.00 95.06 457 ALA A C 1
ATOM 3499 O O . ALA A 1 457 ? -14.445 -7.821 26.272 1.00 95.06 457 ALA A O 1
ATOM 3500 N N . ASP A 1 458 ? -14.546 -8.841 28.278 1.00 89.25 458 ASP A N 1
ATOM 3501 C CA . ASP A 1 458 ? -15.238 -7.749 28.957 1.00 89.25 458 ASP A CA 1
ATOM 3502 C C . ASP A 1 458 ? -14.269 -6.620 29.336 1.00 89.25 458 ASP A C 1
ATOM 3504 O O . ASP A 1 458 ? -13.103 -6.877 29.658 1.00 89.25 458 ASP A O 1
ATOM 3508 N N . PRO A 1 459 ? -14.733 -5.360 29.340 1.00 85.88 459 PRO A N 1
ATOM 3509 C CA . PRO A 1 459 ? -13.916 -4.239 29.774 1.00 85.88 459 PRO A CA 1
ATOM 3510 C C . PRO A 1 459 ? -13.624 -4.321 31.278 1.00 85.88 459 PRO A C 1
ATOM 3512 O O . PRO A 1 459 ? -14.520 -4.518 32.099 1.00 85.88 459 PRO A O 1
ATOM 3515 N N . THR A 1 460 ? -12.368 -4.089 31.659 1.00 80.94 460 THR A N 1
ATOM 3516 C CA . THR A 1 460 ? -11.958 -3.951 33.063 1.00 80.94 460 THR A CA 1
ATOM 3517 C C . THR A 1 460 ? -11.680 -2.490 33.391 1.00 80.94 460 THR A C 1
ATOM 3519 O O . THR A 1 460 ? -10.788 -1.881 32.803 1.00 80.94 460 THR A O 1
ATOM 3522 N N . PHE A 1 461 ? -12.389 -1.930 34.370 1.00 74.06 461 PHE A N 1
ATOM 3523 C CA . PHE A 1 461 ? -12.099 -0.596 34.893 1.00 74.06 461 PHE A CA 1
ATOM 3524 C C . PHE A 1 461 ? -11.227 -0.703 36.145 1.00 74.06 461 PHE A C 1
ATOM 3526 O O . PHE A 1 461 ? -11.637 -1.283 37.148 1.00 74.06 461 PHE A O 1
ATOM 3533 N N . THR A 1 462 ? -10.035 -0.108 36.115 1.00 73.19 462 THR A N 1
ATOM 3534 C CA . THR A 1 462 ? -9.167 0.038 37.292 1.00 73.19 462 THR A CA 1
ATOM 3535 C C . THR A 1 462 ? -9.063 1.515 37.667 1.00 73.19 462 THR A C 1
ATOM 3537 O O . THR A 1 462 ? -8.591 2.312 36.858 1.00 73.19 462 THR A O 1
ATOM 3540 N N . GLY A 1 463 ? -9.480 1.898 38.879 1.00 75.31 463 GLY A N 1
ATOM 3541 C CA . GLY A 1 463 ? -9.370 3.275 39.386 1.00 75.31 463 GLY A CA 1
ATOM 3542 C C . GLY A 1 463 ? -10.698 3.887 39.841 1.00 75.31 463 GLY A C 1
ATOM 3543 O O . GLY A 1 463 ? -11.607 3.178 40.262 1.00 75.31 463 GLY A O 1
ATOM 3544 N N . ILE A 1 464 ? -10.792 5.221 39.789 1.00 74.94 464 ILE A N 1
ATOM 3545 C CA . ILE A 1 464 ? -11.986 5.984 40.187 1.00 74.94 464 ILE A CA 1
ATOM 3546 C C . ILE A 1 464 ? -12.912 6.125 38.973 1.00 74.94 464 ILE A C 1
ATOM 3548 O O . ILE A 1 464 ? -12.549 6.773 37.994 1.00 74.94 464 ILE A O 1
ATOM 3552 N N . GLY A 1 465 ? -14.109 5.539 39.044 1.00 76.19 465 GLY A N 1
ATOM 3553 C CA . GLY A 1 465 ? -15.160 5.689 38.034 1.00 76.19 465 GLY A CA 1
ATOM 3554 C C . GLY A 1 465 ? -16.276 6.625 38.502 1.00 76.19 465 GLY A C 1
ATOM 3555 O O . GLY A 1 465 ? -16.647 6.614 39.674 1.00 76.19 465 GLY A O 1
ATOM 3556 N N . SER A 1 466 ? -16.828 7.423 37.585 1.00 83.31 466 SER A N 1
ATOM 3557 C CA . SER A 1 466 ? -18.051 8.204 37.804 1.00 83.31 466 SER A CA 1
ATOM 3558 C C . SER A 1 466 ? -19.106 7.742 36.807 1.00 83.31 466 SER A C 1
ATOM 3560 O O . SER A 1 466 ? -18.885 7.813 35.598 1.00 83.31 466 SER A O 1
ATOM 3562 N N . PHE A 1 467 ? -20.236 7.248 37.309 1.00 82.81 467 PHE A N 1
ATOM 3563 C CA . PHE A 1 467 ? -21.304 6.660 36.501 1.00 82.81 467 PHE A CA 1
ATOM 3564 C C . PHE A 1 467 ? -22.621 7.388 36.774 1.00 82.81 467 PHE A C 1
ATOM 3566 O O . PHE A 1 467 ? -22.954 7.661 37.926 1.00 82.81 467 PHE A O 1
ATOM 3573 N N . SER A 1 468 ? -23.392 7.684 35.724 1.00 86.00 468 SER A N 1
ATOM 3574 C CA . SER A 1 468 ? -24.746 8.242 35.864 1.00 86.00 468 SER A CA 1
ATOM 3575 C C . SER A 1 468 ? -25.764 7.189 36.313 1.00 86.00 468 SER A C 1
ATOM 3577 O O . SER A 1 468 ? -26.721 7.517 37.011 1.00 86.00 468 SER A O 1
ATOM 3579 N N . ALA A 1 469 ? -25.551 5.931 35.926 1.00 85.69 469 ALA A N 1
ATOM 3580 C CA . ALA A 1 469 ? -26.317 4.775 36.364 1.00 85.69 469 ALA A CA 1
ATOM 3581 C C . ALA A 1 469 ? -25.453 3.511 36.279 1.00 85.69 469 ALA A C 1
ATOM 3583 O O . ALA A 1 469 ? -24.618 3.382 35.384 1.00 85.69 469 ALA A O 1
ATOM 3584 N N . ILE A 1 470 ? -25.693 2.570 37.191 1.00 87.44 470 ILE A N 1
ATOM 3585 C CA . ILE A 1 470 ? -25.144 1.214 37.144 1.00 87.44 470 ILE A CA 1
ATOM 3586 C C . ILE A 1 470 ? -26.333 0.260 37.227 1.00 87.44 470 ILE A C 1
ATOM 3588 O O . ILE A 1 470 ? -27.069 0.271 38.213 1.00 87.44 470 ILE A O 1
ATOM 3592 N N . LEU A 1 471 ? -26.530 -0.547 36.187 1.00 86.38 471 LEU A N 1
ATOM 3593 C CA . LEU A 1 471 ? -27.473 -1.661 36.189 1.00 86.38 471 LEU A CA 1
ATOM 3594 C C . LEU A 1 471 ? -26.665 -2.955 36.256 1.00 86.38 471 LEU A C 1
ATOM 3596 O O . LEU A 1 471 ? -25.929 -3.260 35.325 1.00 86.38 471 LEU A O 1
ATOM 3600 N N . ASN A 1 472 ? -26.811 -3.704 37.346 1.00 86.25 472 ASN A N 1
ATOM 3601 C CA . ASN A 1 472 ? -26.158 -4.995 37.514 1.00 86.25 472 ASN A CA 1
ATOM 3602 C C . ASN A 1 472 ? -27.189 -6.125 37.403 1.00 86.25 472 ASN A C 1
ATOM 3604 O O . ASN A 1 472 ? -28.132 -6.170 38.191 1.00 86.25 472 ASN A O 1
ATOM 3608 N N . THR A 1 473 ? -27.023 -7.017 36.426 1.00 83.06 473 THR A N 1
ATOM 3609 C CA . THR A 1 473 ? -27.933 -8.153 36.180 1.00 83.06 473 THR A CA 1
ATOM 3610 C C . THR A 1 473 ? -27.475 -9.455 36.837 1.00 83.06 473 THR A C 1
ATOM 3612 O O . THR A 1 473 ? -28.242 -10.414 36.863 1.00 83.06 473 THR A O 1
ATOM 3615 N N . GLY A 1 474 ? -26.237 -9.497 37.338 1.00 85.69 474 GLY A N 1
ATOM 3616 C CA . GLY A 1 474 ? -25.670 -10.620 38.086 1.00 85.69 474 GLY A CA 1
ATOM 3617 C C . GLY A 1 474 ? -25.421 -10.266 39.553 1.00 85.69 474 GLY A C 1
ATOM 3618 O O . GLY A 1 474 ? -26.199 -9.540 40.174 1.00 85.69 474 GLY A O 1
ATOM 3619 N N . ASP A 1 475 ? -24.303 -10.750 40.093 1.00 87.31 475 ASP A N 1
ATOM 3620 C CA . ASP A 1 475 ? -23.880 -10.473 41.467 1.00 87.31 475 ASP A CA 1
ATOM 3621 C C . ASP A 1 475 ? -23.167 -9.122 41.565 1.00 87.31 475 ASP A C 1
ATOM 3623 O O . ASP A 1 475 ? -22.320 -8.792 40.737 1.00 87.31 475 ASP A O 1
ATOM 3627 N N . LEU A 1 476 ? -23.507 -8.316 42.575 1.00 90.38 476 LEU A N 1
ATOM 3628 C CA . LEU A 1 476 ? -22.756 -7.106 42.915 1.00 90.38 476 LEU A CA 1
ATOM 3629 C C . LEU A 1 476 ? -21.886 -7.417 44.130 1.00 90.38 476 LEU A C 1
ATOM 3631 O O . LEU A 1 476 ? -22.386 -7.488 45.252 1.00 90.38 476 LEU A O 1
ATOM 3635 N N . ILE A 1 477 ? -20.586 -7.596 43.909 1.00 89.62 477 ILE A N 1
ATOM 3636 C CA . ILE A 1 477 ? -19.614 -7.829 44.979 1.00 89.62 477 ILE A CA 1
ATOM 3637 C C . ILE A 1 477 ? -18.870 -6.520 45.239 1.00 89.62 477 ILE A C 1
ATOM 3639 O O . ILE A 1 477 ? -18.086 -6.063 44.413 1.00 89.62 477 ILE A O 1
ATOM 3643 N N . SER A 1 478 ? -19.110 -5.909 46.396 1.00 90.00 478 SER A N 1
ATOM 3644 C CA . SER A 1 478 ? -18.380 -4.727 46.863 1.00 90.00 478 SER A CA 1
ATOM 3645 C C . SER A 1 478 ? -17.603 -5.104 48.119 1.00 90.00 478 SER A C 1
ATOM 3647 O O . SER A 1 478 ? -18.177 -5.221 49.198 1.00 90.00 478 SER A O 1
ATOM 3649 N N . ASN A 1 479 ? -16.307 -5.369 47.969 1.00 88.00 479 ASN A N 1
ATOM 3650 C CA . ASN A 1 479 ? -15.417 -5.785 49.048 1.00 88.00 479 ASN A CA 1
ATOM 3651 C C . ASN A 1 479 ? -14.121 -4.960 49.042 1.00 88.00 479 ASN A C 1
ATOM 3653 O O . ASN A 1 479 ? -13.739 -4.360 48.042 1.00 88.00 479 ASN A O 1
ATOM 3657 N N . GLY A 1 480 ? -13.440 -4.931 50.182 1.00 85.94 480 GLY A N 1
ATOM 3658 C CA . GLY A 1 480 ? -12.127 -4.314 50.316 1.00 85.94 480 GLY A CA 1
ATOM 3659 C C . GLY A 1 480 ? -11.647 -4.382 51.760 1.00 85.94 480 GLY A C 1
ATOM 3660 O O . GLY A 1 480 ? -12.451 -4.326 52.690 1.00 85.94 480 GLY A O 1
ATOM 3661 N N . GLN A 1 481 ? -10.341 -4.546 51.950 1.00 90.56 481 GLN A N 1
ATOM 3662 C CA . GLN A 1 481 ? -9.735 -4.451 53.274 1.00 90.56 481 GLN A CA 1
ATOM 3663 C C . GLN A 1 481 ? -9.831 -2.996 53.746 1.00 90.56 481 GLN A C 1
ATOM 3665 O O . GLN A 1 481 ? -9.397 -2.102 53.026 1.00 90.56 481 GLN A O 1
ATOM 3670 N N . ASP A 1 482 ? -10.432 -2.774 54.918 1.00 90.25 482 ASP A N 1
ATOM 3671 C CA . ASP A 1 482 ? -10.661 -1.442 55.499 1.00 90.25 482 ASP A CA 1
ATOM 3672 C C . ASP A 1 482 ? -11.439 -0.476 54.576 1.00 90.25 482 ASP A C 1
ATOM 3674 O O . ASP A 1 482 ? -11.326 0.745 54.690 1.00 90.25 482 ASP A O 1
ATOM 3678 N N . ALA A 1 483 ? -12.231 -1.017 53.643 1.00 89.56 483 ALA A N 1
ATOM 3679 C CA . ALA A 1 483 ? -12.994 -0.224 52.686 1.00 89.56 483 ALA A CA 1
ATOM 3680 C C . ALA A 1 483 ? -14.309 0.297 53.284 1.00 89.56 483 ALA A C 1
ATOM 3682 O O . ALA A 1 483 ? -15.036 -0.431 53.961 1.00 89.56 483 ALA A O 1
ATOM 3683 N N . GLU A 1 484 ? -14.652 1.544 52.958 1.00 90.12 484 GLU A N 1
ATOM 3684 C CA . GLU A 1 484 ? -15.956 2.139 53.251 1.00 90.12 484 GLU A CA 1
ATOM 3685 C C . GLU A 1 484 ? -16.845 2.094 52.000 1.00 90.12 484 GLU A C 1
ATOM 3687 O O . GLU A 1 484 ? -16.485 2.625 50.947 1.00 90.12 484 GLU A O 1
ATOM 3692 N N . ILE A 1 485 ? -18.026 1.480 52.115 1.00 91.44 485 ILE A N 1
ATOM 3693 C CA . ILE A 1 485 ? -19.059 1.508 51.072 1.00 91.44 485 ILE A CA 1
ATOM 3694 C C . ILE A 1 485 ? -20.130 2.502 51.504 1.00 91.44 485 ILE A C 1
ATOM 3696 O O . ILE A 1 485 ? -20.885 2.255 52.442 1.00 91.44 485 ILE A O 1
ATOM 3700 N N . SER A 1 486 ? -20.202 3.626 50.798 1.00 90.81 486 SER A N 1
ATOM 3701 C CA . SER A 1 486 ? -21.121 4.715 51.114 1.00 90.81 486 SER A CA 1
ATOM 3702 C C . SER A 1 486 ? -22.278 4.773 50.115 1.00 90.81 486 SER A C 1
ATOM 3704 O O . SER A 1 486 ? -22.078 5.038 48.930 1.00 90.81 486 SER A O 1
ATOM 3706 N N . LEU A 1 487 ? -23.503 4.541 50.597 1.00 92.19 487 LEU A N 1
ATOM 3707 C CA . LEU A 1 487 ? -24.744 4.662 49.823 1.00 92.19 487 LEU A CA 1
ATOM 3708 C C . LEU A 1 487 ? -25.572 5.829 50.376 1.00 92.19 487 LEU A C 1
ATOM 3710 O O . LEU A 1 487 ? -26.374 5.653 51.292 1.00 92.19 487 LEU A O 1
ATOM 3714 N N . GLN A 1 488 ? -25.365 7.030 49.830 1.00 91.62 488 GLN A N 1
ATOM 3715 C CA . GLN A 1 488 ? -25.964 8.274 50.338 1.00 91.62 488 GLN A CA 1
ATOM 3716 C C . GLN A 1 488 ? -26.758 9.020 49.248 1.00 91.62 488 GLN A C 1
ATOM 3718 O O . GLN A 1 488 ? -26.276 10.015 48.701 1.00 91.62 488 GLN A O 1
ATOM 3723 N N . PRO A 1 489 ? -27.979 8.568 48.899 1.00 91.31 489 PRO A N 1
ATOM 3724 C CA . PRO A 1 489 ? -28.871 9.341 48.042 1.00 91.31 489 PRO A CA 1
ATOM 3725 C C . PRO A 1 489 ? -29.121 10.738 48.629 1.00 91.31 489 PRO A C 1
ATOM 3727 O O . PRO A 1 489 ? -29.399 10.876 49.820 1.00 91.31 489 PRO A O 1
ATOM 3730 N N . THR A 1 490 ? -29.055 11.776 47.796 1.00 87.06 490 THR A N 1
ATOM 3731 C CA . THR A 1 490 ? -29.338 13.162 48.204 1.00 87.06 490 THR A CA 1
ATOM 3732 C C . THR A 1 490 ? -30.708 13.622 47.690 1.00 87.06 490 THR A C 1
ATOM 3734 O O . THR A 1 490 ? -31.241 13.078 46.723 1.00 87.06 490 THR A O 1
ATOM 3737 N N . GLY A 1 491 ? -31.301 14.627 48.345 1.00 88.12 491 GLY A N 1
ATOM 3738 C CA . GLY A 1 491 ? -32.620 15.180 47.997 1.00 88.12 491 GLY A CA 1
ATOM 3739 C C . GLY A 1 491 ? -33.796 14.558 48.767 1.00 88.12 491 GLY A C 1
ATOM 3740 O O . GLY A 1 491 ? -33.657 13.530 49.422 1.00 88.12 491 GLY A O 1
ATOM 3741 N N . SER A 1 492 ? -34.978 15.190 48.699 1.00 89.94 492 SER A N 1
ATOM 3742 C CA . SER A 1 492 ? -36.157 14.829 49.523 1.00 89.94 492 SER A CA 1
ATOM 3743 C C . SER A 1 492 ? -36.720 13.421 49.305 1.00 89.94 492 SER A C 1
ATOM 3745 O O . SER A 1 492 ? -37.524 12.974 50.115 1.00 89.94 492 SER A O 1
ATOM 3747 N N . TYR A 1 493 ? -36.328 12.739 48.228 1.00 88.38 493 TYR A N 1
ATOM 3748 C CA . TYR A 1 493 ? -36.858 11.426 47.842 1.00 88.38 493 TYR A CA 1
ATOM 3749 C C . TYR A 1 493 ? -35.760 10.366 47.686 1.00 88.38 493 TYR A C 1
ATOM 3751 O O . TYR A 1 493 ? -35.989 9.321 47.078 1.00 88.38 493 TYR A O 1
ATOM 3759 N N . GLY A 1 494 ? -34.557 10.636 48.200 1.00 89.06 494 GLY A N 1
ATOM 3760 C CA . GLY A 1 494 ? -33.463 9.674 48.182 1.00 89.06 494 GLY A CA 1
ATOM 3761 C C . GLY A 1 494 ? -33.813 8.427 48.998 1.00 89.06 494 GLY A C 1
ATOM 3762 O O . GLY A 1 494 ? -34.187 8.535 50.163 1.00 89.06 494 GLY A O 1
ATOM 3763 N N . THR A 1 495 ? -33.698 7.242 48.396 1.00 91.62 495 THR A N 1
ATOM 3764 C CA . THR A 1 495 ? -33.928 5.961 49.080 1.00 91.62 495 THR A CA 1
ATOM 3765 C C . THR A 1 495 ? -32.867 4.942 48.682 1.00 91.62 495 THR A C 1
ATOM 3767 O O . THR A 1 495 ? -32.368 4.961 47.558 1.00 91.62 495 THR A O 1
ATOM 3770 N N . VAL A 1 496 ? -32.527 4.048 49.610 1.00 93.56 496 VAL A N 1
ATOM 3771 C CA . VAL A 1 496 ? -31.786 2.813 49.329 1.00 93.56 496 VAL A CA 1
ATOM 3772 C C . VAL A 1 496 ? -32.770 1.670 49.546 1.00 93.56 496 VAL A C 1
ATOM 3774 O O . VAL A 1 496 ? -33.290 1.508 50.649 1.00 93.56 496 VAL A O 1
ATOM 3777 N N . SER A 1 497 ? -33.073 0.911 48.494 1.00 90.75 497 SER A N 1
ATOM 3778 C CA . SER A 1 497 ? -34.005 -0.218 48.560 1.00 90.75 497 SER A CA 1
ATOM 3779 C C . SER A 1 497 ? -33.240 -1.535 48.480 1.00 90.75 497 SER A C 1
ATOM 3781 O O . SER A 1 497 ? -32.530 -1.779 47.509 1.00 90.75 497 SER A O 1
ATOM 3783 N N . ILE A 1 498 ? -33.400 -2.386 49.495 1.00 91.12 498 ILE A N 1
ATOM 3784 C CA . ILE A 1 498 ? -32.860 -3.751 49.538 1.00 91.12 498 ILE A CA 1
ATOM 3785 C C . ILE A 1 498 ? -34.058 -4.690 49.693 1.00 91.12 498 ILE A C 1
ATOM 3787 O O . ILE A 1 498 ? -34.569 -4.872 50.795 1.00 91.12 498 ILE A O 1
ATOM 3791 N N . ASN A 1 499 ? -34.560 -5.223 48.575 1.00 88.81 499 ASN A N 1
ATOM 3792 C CA . ASN A 1 499 ? -35.824 -5.966 48.531 1.00 88.81 499 ASN A CA 1
ATOM 3793 C C . ASN A 1 499 ? -35.715 -7.249 47.681 1.00 88.81 499 ASN A C 1
ATOM 3795 O O . ASN A 1 499 ? -36.178 -7.276 46.537 1.00 88.81 499 ASN A O 1
ATOM 3799 N N . PRO A 1 500 ? -35.073 -8.311 48.194 1.00 88.00 500 PRO A N 1
ATOM 3800 C CA . PRO A 1 500 ? -34.986 -9.583 47.486 1.00 88.00 500 PRO A CA 1
ATOM 3801 C C . PRO A 1 500 ? -36.360 -10.271 47.418 1.00 88.00 500 PRO A C 1
ATOM 3803 O O . PRO A 1 500 ? -36.992 -10.524 48.443 1.00 88.00 500 PRO A O 1
ATOM 3806 N N . ALA A 1 501 ? -36.807 -10.631 46.209 1.00 86.75 501 ALA A N 1
ATOM 3807 C CA . ALA A 1 501 ? -38.149 -11.182 45.971 1.00 86.75 501 ALA A CA 1
ATOM 3808 C C . ALA A 1 501 ? -38.432 -12.517 46.696 1.00 86.75 501 ALA A C 1
ATOM 3810 O O . ALA A 1 501 ? -39.585 -12.819 46.990 1.00 86.75 501 ALA A O 1
ATOM 3811 N N . GLY A 1 502 ? -37.393 -13.310 46.987 1.00 86.12 502 GLY A N 1
ATOM 3812 C CA . GLY A 1 502 ? -37.488 -14.591 47.701 1.00 86.12 502 GLY A CA 1
ATOM 3813 C C . GLY A 1 502 ? -37.137 -14.525 49.193 1.00 86.12 502 GLY A C 1
ATOM 3814 O O . GLY A 1 502 ? -37.019 -15.573 49.825 1.00 86.12 502 GLY A O 1
ATOM 3815 N N . GLY A 1 503 ? -36.941 -13.325 49.751 1.00 80.88 503 GLY A N 1
ATOM 3816 C CA . GLY A 1 503 ? -36.338 -13.130 51.073 1.00 80.88 503 GLY A CA 1
ATOM 3817 C C . GLY A 1 503 ? -34.807 -13.042 51.026 1.00 80.88 503 GLY A C 1
ATOM 3818 O O . GLY A 1 503 ? -34.179 -13.305 50.003 1.00 80.88 503 GLY A O 1
ATOM 3819 N N . GLY A 1 504 ? -34.197 -12.620 52.134 1.00 87.00 504 GLY A N 1
ATOM 3820 C CA . GLY A 1 504 ? -32.748 -12.447 52.263 1.00 87.00 504 GLY A CA 1
ATOM 3821 C C . GLY A 1 504 ? -32.338 -12.165 53.707 1.00 87.00 504 GLY A C 1
ATOM 3822 O O . GLY A 1 504 ? -33.195 -12.003 54.576 1.00 87.00 504 GLY A O 1
ATOM 3823 N N . PHE A 1 505 ? -31.033 -12.119 53.967 1.00 89.31 505 PHE A N 1
ATOM 3824 C CA . PHE A 1 505 ? -30.479 -11.822 55.286 1.00 89.31 505 PHE A CA 1
ATOM 3825 C C . PHE A 1 505 ? -29.551 -10.610 55.224 1.00 89.31 505 PHE A C 1
ATOM 3827 O O . PHE A 1 505 ? -28.821 -10.409 54.257 1.00 89.31 505 PHE A O 1
ATOM 3834 N N . ILE A 1 506 ? -29.572 -9.821 56.294 1.00 90.69 506 ILE A N 1
ATOM 3835 C CA . ILE A 1 506 ? -28.576 -8.796 56.588 1.00 90.69 506 ILE A CA 1
ATOM 3836 C C . ILE A 1 506 ? -27.953 -9.208 57.918 1.00 90.69 506 ILE A C 1
ATOM 3838 O O . ILE A 1 506 ? -28.667 -9.412 58.899 1.00 90.69 506 ILE A O 1
ATOM 3842 N N . SER A 1 507 ? -26.638 -9.388 57.946 1.00 90.94 507 SER A N 1
ATOM 3843 C CA . SER A 1 507 ? -25.914 -9.922 59.103 1.00 90.94 507 SER A CA 1
ATOM 3844 C C . SER A 1 507 ? -24.828 -8.964 59.564 1.00 90.94 507 SER A C 1
ATOM 3846 O O . SER A 1 507 ? -24.230 -8.285 58.734 1.00 90.94 507 SER A O 1
ATOM 3848 N N . ASN A 1 508 ? -24.526 -8.984 60.866 1.00 90.56 508 ASN A N 1
ATOM 3849 C CA . ASN A 1 508 ? -23.439 -8.202 61.462 1.00 90.56 508 ASN A CA 1
ATOM 3850 C C . ASN A 1 508 ? -23.543 -6.694 61.152 1.00 90.56 508 ASN A C 1
ATOM 3852 O O . ASN A 1 508 ? -22.553 -6.048 60.820 1.00 90.56 508 ASN A O 1
ATOM 3856 N N . MET A 1 509 ? -24.767 -6.163 61.199 1.00 91.69 509 MET A N 1
ATOM 3857 C CA . MET A 1 509 ? -25.064 -4.763 60.918 1.00 91.69 509 MET A CA 1
ATOM 3858 C C . MET A 1 509 ? -25.457 -4.040 62.202 1.00 91.69 509 MET A C 1
ATOM 3860 O O . MET A 1 509 ? -26.403 -4.451 62.876 1.00 91.69 509 MET A O 1
ATOM 3864 N N . ASP A 1 510 ? -24.798 -2.916 62.466 1.00 91.44 510 ASP A N 1
ATOM 3865 C CA . ASP A 1 510 ? -25.282 -1.918 63.413 1.00 91.44 510 ASP A CA 1
ATOM 3866 C C . ASP A 1 510 ? -26.288 -1.002 62.704 1.00 91.44 510 ASP A C 1
ATOM 3868 O O . ASP A 1 510 ? -25.974 -0.371 61.693 1.00 91.44 510 ASP A O 1
ATOM 3872 N N . ILE A 1 511 ? -27.519 -0.926 63.216 1.00 91.75 511 ILE A N 1
ATOM 3873 C CA . ILE A 1 511 ? -28.591 -0.115 62.622 1.00 91.75 511 ILE A CA 1
ATOM 3874 C C . ILE A 1 511 ? -28.779 1.158 63.449 1.00 91.75 511 ILE A C 1
ATOM 3876 O O . ILE A 1 511 ? -29.420 1.142 64.498 1.00 91.75 511 ILE A O 1
ATOM 3880 N N . ASN A 1 512 ? -28.266 2.280 62.946 1.00 91.19 512 ASN A N 1
ATOM 3881 C CA . ASN A 1 512 ? -28.533 3.611 63.491 1.00 91.19 512 ASN A CA 1
ATOM 3882 C C . ASN A 1 512 ? -29.591 4.324 62.634 1.00 91.19 512 ASN A C 1
ATOM 3884 O O . ASN A 1 512 ? -29.261 5.065 61.708 1.00 91.19 512 ASN A O 1
ATOM 3888 N N . ALA A 1 513 ? -30.868 4.048 62.899 1.00 89.19 513 ALA A N 1
ATOM 3889 C CA . ALA A 1 513 ? -31.991 4.567 62.121 1.00 89.19 513 ALA A CA 1
ATOM 3890 C C . ALA A 1 513 ? -32.937 5.420 62.977 1.00 89.19 513 ALA A C 1
ATOM 3892 O O . ALA A 1 513 ? -33.188 5.110 64.138 1.00 89.19 513 ALA A O 1
ATOM 3893 N N . ASN A 1 514 ? -33.548 6.442 62.365 1.00 89.19 514 ASN A N 1
ATOM 3894 C CA . ASN A 1 514 ? -34.594 7.248 63.013 1.00 89.19 514 ASN A CA 1
ATOM 3895 C C . ASN A 1 514 ? -35.846 6.421 63.360 1.00 89.19 514 ASN A C 1
ATOM 3897 O O . ASN A 1 514 ? -36.559 6.741 64.307 1.00 89.19 514 ASN A O 1
ATOM 3901 N N . SER A 1 515 ? -36.135 5.375 62.580 1.00 91.44 515 SER A N 1
ATOM 3902 C CA . SER A 1 515 ? -37.234 4.444 62.834 1.00 91.44 515 SER A CA 1
ATOM 3903 C C . SER A 1 515 ? -36.927 3.067 62.261 1.00 91.44 515 SER A C 1
ATOM 3905 O O . SER A 1 515 ? -36.378 2.974 61.163 1.00 91.44 515 SER A O 1
ATOM 3907 N N . ILE A 1 516 ? -37.375 2.020 62.950 1.00 92.19 516 ILE A N 1
ATOM 3908 C CA . ILE A 1 516 ? -37.382 0.642 62.456 1.00 92.19 516 ILE A CA 1
ATOM 3909 C C . ILE A 1 516 ? -38.843 0.194 62.406 1.00 92.19 516 ILE A C 1
ATOM 3911 O O . ILE A 1 516 ? -39.546 0.266 63.412 1.00 92.19 516 ILE A O 1
ATOM 3915 N N . GLN A 1 517 ? -39.311 -0.230 61.233 1.00 91.25 517 GLN A N 1
ATOM 3916 C CA . GLN A 1 517 ? -40.683 -0.692 61.016 1.00 91.25 517 GLN A CA 1
ATOM 3917 C C . GLN A 1 517 ? -40.655 -2.072 60.362 1.00 91.25 517 GLN A C 1
ATOM 3919 O O . GLN A 1 517 ? -39.842 -2.323 59.474 1.00 91.25 517 GLN A O 1
ATOM 3924 N N . SER A 1 518 ? -41.553 -2.956 60.785 1.00 90.31 518 SER A N 1
ATOM 3925 C CA . SER A 1 518 ? -41.739 -4.285 60.206 1.00 90.31 518 SER A CA 1
ATOM 3926 C C . SER A 1 518 ? -43.213 -4.499 59.869 1.00 90.31 518 SER A C 1
ATOM 3928 O O . SER A 1 518 ? -44.105 -4.026 60.571 1.00 90.31 518 SER A O 1
ATOM 3930 N N . THR A 1 519 ? -43.476 -5.195 58.764 1.00 86.31 519 THR A N 1
ATOM 3931 C CA . THR A 1 519 ? -44.836 -5.554 58.320 1.00 86.31 519 THR A CA 1
ATOM 3932 C C . THR A 1 519 ? -45.235 -6.975 58.721 1.00 86.31 519 THR A C 1
ATOM 3934 O O . THR A 1 519 ? -46.409 -7.325 58.635 1.00 86.31 519 THR A O 1
ATOM 3937 N N . GLY A 1 520 ? -44.270 -7.794 59.151 1.00 84.94 520 GLY A N 1
ATOM 3938 C CA . GLY A 1 520 ? -44.455 -9.185 59.562 1.00 84.94 520 GLY A CA 1
ATOM 3939 C C . GLY A 1 520 ? -43.907 -9.469 60.962 1.00 84.94 520 GLY A C 1
ATOM 3940 O O . GLY A 1 520 ? -43.520 -8.560 61.696 1.00 84.94 520 GLY A O 1
ATOM 3941 N N . GLN A 1 521 ? -43.862 -10.753 61.332 1.00 84.81 521 GLN A N 1
ATOM 3942 C CA . GLN A 1 521 ? -43.308 -11.183 62.616 1.00 84.81 521 GLN A CA 1
ATOM 3943 C C . GLN A 1 521 ? -41.843 -10.746 62.749 1.00 84.81 521 GLN A C 1
ATOM 3945 O O . GLN A 1 521 ? -41.015 -11.037 61.891 1.00 84.81 521 GLN A O 1
ATOM 3950 N N . THR A 1 522 ? -41.526 -10.088 63.864 1.00 90.25 522 THR A N 1
ATOM 3951 C CA . THR A 1 522 ? -40.153 -9.753 64.260 1.00 90.25 522 THR A CA 1
ATOM 3952 C C . THR A 1 522 ? -39.741 -10.645 65.426 1.00 90.25 522 THR A C 1
ATOM 3954 O O . THR A 1 522 ? -40.520 -10.857 66.352 1.00 90.25 522 THR A O 1
ATOM 3957 N N . THR A 1 523 ? -38.531 -11.199 65.392 1.00 89.88 523 THR A N 1
ATOM 3958 C CA . THR A 1 523 ? -37.988 -12.057 66.457 1.00 89.88 523 THR A CA 1
ATOM 3959 C C . THR A 1 523 ? -36.589 -11.575 66.828 1.00 89.88 523 THR A C 1
ATOM 3961 O O . THR A 1 523 ? -35.738 -11.433 65.956 1.00 89.88 523 THR A O 1
ATOM 3964 N N . LEU A 1 524 ? -36.363 -11.300 68.117 1.00 91.75 524 LEU A N 1
ATOM 3965 C CA . LEU A 1 524 ? -35.083 -10.850 68.673 1.00 91.75 524 LEU A CA 1
ATOM 3966 C C . LEU A 1 524 ? -34.596 -11.900 69.678 1.00 91.75 524 LEU A C 1
ATOM 3968 O O . LEU A 1 524 ? -35.028 -11.911 70.826 1.00 91.75 524 LEU A O 1
ATOM 3972 N N . THR A 1 525 ? -33.748 -12.824 69.229 1.00 88.19 525 THR A N 1
ATOM 3973 C CA . THR A 1 525 ? -33.315 -13.991 70.022 1.00 88.19 525 THR A CA 1
ATOM 3974 C C . THR A 1 525 ? -31.815 -14.245 69.852 1.00 88.19 525 THR A C 1
ATOM 3976 O O . THR A 1 525 ? -31.422 -15.210 69.188 1.00 88.19 525 THR A O 1
ATOM 3979 N N . PRO A 1 526 ? -30.947 -13.365 70.376 1.00 88.25 526 PRO A N 1
ATOM 3980 C CA . PRO A 1 526 ? -29.512 -13.578 70.285 1.00 88.25 526 PRO A CA 1
ATOM 3981 C C . PRO A 1 526 ? -29.085 -14.786 71.135 1.00 88.25 526 PRO A C 1
ATOM 3983 O O . PRO A 1 526 ? -29.633 -15.051 72.204 1.00 88.25 526 PRO A O 1
ATOM 3986 N N . SER A 1 527 ? -28.079 -15.525 70.667 1.00 90.44 527 SER A N 1
ATOM 3987 C CA . SER A 1 527 ? -27.487 -16.615 71.446 1.00 90.44 527 SER A CA 1
ATOM 3988 C C . SER A 1 527 ? -26.559 -16.042 72.515 1.00 90.44 527 SER A C 1
ATOM 3990 O O . SER A 1 527 ? -25.585 -15.375 72.175 1.00 90.44 527 SER A O 1
ATOM 3992 N N . ASN A 1 528 ? -26.811 -16.357 73.789 1.00 86.12 528 ASN A N 1
ATOM 3993 C CA . ASN A 1 528 ? -25.991 -15.933 74.936 1.00 86.12 528 ASN A CA 1
ATOM 3994 C C . ASN A 1 528 ? -25.791 -14.408 75.057 1.00 86.12 528 ASN A C 1
ATOM 3996 O O . ASN A 1 528 ? -24.749 -13.969 75.543 1.00 86.12 528 ASN A O 1
ATOM 4000 N N . ALA A 1 529 ? -26.760 -13.605 74.618 1.00 86.00 529 ALA A N 1
ATOM 4001 C CA . ALA A 1 529 ? -26.730 -12.158 74.802 1.00 86.00 529 ALA A CA 1
ATOM 4002 C C . ALA A 1 529 ? -28.105 -11.629 75.215 1.00 86.00 529 ALA A C 1
ATOM 4004 O O . ALA A 1 529 ? -29.122 -12.300 75.034 1.00 86.00 529 ALA A O 1
ATOM 4005 N N . ASP A 1 530 ? -28.122 -10.415 75.751 1.00 83.81 530 ASP A N 1
ATOM 4006 C CA . ASP A 1 530 ? -29.353 -9.743 76.147 1.00 83.81 530 ASP A CA 1
ATOM 4007 C C . ASP A 1 530 ? -29.971 -8.985 74.967 1.00 83.81 530 ASP A C 1
ATOM 4009 O O . ASP A 1 530 ? -29.270 -8.430 74.117 1.00 83.81 530 ASP A O 1
ATOM 4013 N N . VAL A 1 531 ? -31.302 -8.901 74.951 1.00 90.38 531 VAL A N 1
ATOM 4014 C CA . VAL A 1 531 ? -32.027 -7.925 74.129 1.00 90.38 531 VAL A CA 1
ATOM 4015 C C . VAL A 1 531 ? -32.347 -6.719 75.002 1.00 90.38 531 VAL A C 1
ATOM 4017 O O . VAL A 1 531 ? -33.225 -6.781 75.860 1.00 90.38 531 VAL A O 1
ATOM 4020 N N . VAL A 1 532 ? -31.629 -5.616 74.790 1.00 87.62 532 VAL A N 1
ATOM 4021 C CA . VAL A 1 532 ? -31.812 -4.377 75.558 1.00 87.62 532 VAL A CA 1
ATOM 4022 C C . VAL A 1 532 ? -32.621 -3.373 74.740 1.00 87.62 532 VAL A C 1
ATOM 4024 O O . VAL A 1 532 ? -32.166 -2.897 73.704 1.00 87.62 532 VAL A O 1
ATOM 4027 N N . ILE A 1 533 ? -33.807 -3.007 75.232 1.00 90.50 533 ILE A N 1
ATOM 4028 C CA . ILE A 1 533 ? -34.638 -1.933 74.669 1.00 90.50 533 ILE A CA 1
ATOM 4029 C C . ILE A 1 533 ? -34.758 -0.836 75.729 1.00 90.50 533 ILE A C 1
ATOM 4031 O O . ILE A 1 533 ? -35.570 -0.935 76.646 1.00 90.50 533 ILE A O 1
ATOM 4035 N N . SER A 1 534 ? -33.920 0.197 75.621 1.00 87.19 534 SER A N 1
ATOM 4036 C CA . SER A 1 534 ? -33.806 1.262 76.626 1.00 87.19 534 SER A CA 1
ATOM 4037 C C . SER A 1 534 ? -33.827 2.642 75.967 1.00 87.19 534 SER A C 1
ATOM 4039 O O . SER A 1 534 ? -32.777 3.142 75.557 1.00 87.19 534 SER A O 1
ATOM 4041 N N . PRO A 1 535 ? -35.004 3.277 75.833 1.00 89.50 535 PRO A N 1
ATOM 4042 C CA . PRO A 1 535 ? -35.078 4.681 75.453 1.00 89.50 535 PRO A CA 1
ATOM 4043 C C . PRO A 1 535 ? -34.336 5.541 76.483 1.00 89.50 535 PRO A C 1
ATOM 4045 O O . PRO A 1 535 ? -34.585 5.438 77.680 1.00 89.50 535 PRO A O 1
ATOM 4048 N N . GLN A 1 536 ? -33.427 6.395 76.018 1.00 86.19 536 GLN A N 1
ATOM 4049 C CA . GLN A 1 536 ? -32.640 7.275 76.885 1.00 86.19 536 GLN A CA 1
ATOM 4050 C C . GLN A 1 536 ? -33.300 8.663 77.008 1.00 86.19 536 GLN A C 1
ATOM 4052 O O . GLN A 1 536 ? -34.087 9.075 76.153 1.00 86.19 536 GLN A O 1
ATOM 4057 N N . GLY A 1 537 ? -32.968 9.419 78.061 1.00 86.75 537 GLY A N 1
ATOM 4058 C CA . GLY A 1 537 ? -33.494 10.774 78.276 1.00 86.75 537 GLY A CA 1
ATOM 4059 C C . GLY A 1 537 ? -34.994 10.785 78.591 1.00 86.75 537 GLY A C 1
ATOM 4060 O O . GLY A 1 537 ? -35.439 10.112 79.513 1.00 86.75 537 GLY A O 1
ATOM 4061 N N . THR A 1 538 ? -35.775 11.556 77.831 1.00 86.75 538 THR A N 1
ATOM 4062 C CA . THR A 1 538 ? -37.249 11.596 77.922 1.00 86.75 538 THR A CA 1
ATOM 4063 C C . THR A 1 538 ? -37.932 10.534 77.051 1.00 86.75 538 THR A C 1
ATOM 4065 O O . THR A 1 538 ? -39.130 10.636 76.790 1.00 86.75 538 THR A O 1
ATOM 4068 N N . GLY A 1 539 ? -37.177 9.564 76.523 1.00 85.50 539 GLY A N 1
ATOM 4069 C CA . GLY A 1 539 ? -37.713 8.496 75.687 1.00 85.50 539 GLY A CA 1
ATOM 4070 C C . GLY A 1 539 ? -38.692 7.599 76.450 1.00 85.50 539 GLY A C 1
ATOM 4071 O O . GLY A 1 539 ? -38.537 7.362 77.644 1.00 85.50 539 GLY A O 1
ATOM 4072 N N . VAL A 1 540 ? -39.697 7.078 75.746 1.00 85.94 540 VAL A N 1
ATOM 4073 C CA . VAL A 1 540 ? -40.719 6.177 76.300 1.00 85.94 540 VAL A CA 1
ATOM 4074 C C . VAL A 1 540 ? -40.731 4.889 75.488 1.00 85.94 540 VAL A C 1
ATOM 4076 O O . VAL A 1 540 ? -40.764 4.936 74.259 1.00 85.94 540 VAL A O 1
ATOM 4079 N N . LEU A 1 541 ? -40.737 3.737 76.165 1.00 88.94 541 LEU A N 1
ATOM 4080 C CA . LEU A 1 541 ? -41.007 2.453 75.523 1.00 88.94 541 LEU A CA 1
ATOM 4081 C C . LEU A 1 541 ? -42.516 2.218 75.552 1.00 88.94 541 LEU A C 1
ATOM 4083 O O . LEU A 1 541 ? -43.090 2.013 76.617 1.00 88.94 541 LEU A O 1
ATOM 4087 N N . THR A 1 542 ? -43.151 2.247 74.382 1.00 84.88 542 THR A N 1
ATOM 4088 C CA . THR A 1 542 ? -44.572 1.914 74.239 1.00 84.88 542 THR A CA 1
ATOM 4089 C C . THR A 1 542 ? -44.698 0.553 73.571 1.00 84.88 542 THR A C 1
ATOM 4091 O O . THR A 1 542 ? -44.287 0.386 72.426 1.00 84.88 542 THR A O 1
ATOM 4094 N N . VAL A 1 543 ? -45.283 -0.414 74.277 1.00 86.06 543 VAL A N 1
ATOM 4095 C CA . VAL A 1 543 ? -45.653 -1.723 73.723 1.00 86.06 543 VAL A CA 1
ATOM 4096 C C . VAL A 1 543 ? -47.174 -1.769 73.679 1.00 86.06 543 VAL A C 1
ATOM 4098 O O . VAL A 1 543 ? -47.818 -2.012 74.694 1.00 86.06 543 VAL A O 1
ATOM 4101 N N . GLN A 1 544 ? -47.757 -1.450 72.523 1.00 78.44 544 GLN A N 1
ATOM 4102 C CA . GLN A 1 544 ? -49.205 -1.309 72.374 1.00 78.44 544 GLN A CA 1
ATOM 4103 C C . GLN A 1 544 ? -49.671 -1.886 71.030 1.00 78.44 544 GLN A C 1
ATOM 4105 O O . GLN A 1 544 ? -49.381 -1.305 69.983 1.00 78.44 544 GLN A O 1
ATOM 4110 N N . PRO A 1 545 ? -50.412 -3.007 71.027 1.00 77.94 545 PRO A N 1
ATOM 4111 C CA . PRO A 1 545 ? -51.139 -3.453 69.844 1.00 77.94 545 PRO A CA 1
ATOM 4112 C C . PRO A 1 545 ? -52.178 -2.395 69.430 1.00 77.94 545 PRO A C 1
ATOM 4114 O O . PRO A 1 545 ? -52.908 -1.876 70.269 1.00 77.94 545 PRO A O 1
ATOM 4117 N N . ILE A 1 546 ? -52.226 -2.048 68.138 1.00 67.81 546 ILE A N 1
ATOM 4118 C CA . ILE A 1 546 ? -53.054 -0.938 67.613 1.00 67.81 546 ILE A CA 1
ATOM 4119 C C . ILE A 1 546 ? -54.544 -1.326 67.516 1.00 67.81 546 ILE A C 1
ATOM 4121 O O . ILE A 1 546 ? -55.426 -0.482 67.652 1.00 67.81 546 ILE A O 1
ATOM 4125 N N . ASN A 1 547 ? -54.832 -2.615 67.322 1.00 65.44 547 ASN A N 1
ATOM 4126 C CA . ASN A 1 547 ? -56.173 -3.193 67.473 1.00 65.44 547 ASN A CA 1
ATOM 4127 C C . ASN A 1 547 ? -56.307 -3.794 68.882 1.00 65.44 547 ASN A C 1
ATOM 4129 O O . ASN A 1 547 ? -55.291 -3.909 69.557 1.00 65.44 547 ASN A O 1
ATOM 4133 N N . LEU A 1 548 ? -57.515 -4.196 69.317 1.00 51.97 548 LEU A N 1
ATOM 4134 C CA . LEU A 1 548 ? -57.783 -4.939 70.571 1.00 51.97 548 LEU A CA 1
ATOM 4135 C C . LEU A 1 548 ? -57.010 -6.278 70.620 1.00 51.97 548 LEU A C 1
ATOM 4137 O O . LEU A 1 548 ? -57.582 -7.359 70.526 1.00 51.97 548 LEU A O 1
ATOM 4141 N N . GLY A 1 549 ? -55.691 -6.196 70.708 1.00 57.41 549 GLY A N 1
ATOM 4142 C CA . GLY A 1 549 ? -54.757 -7.274 70.925 1.00 57.41 549 GLY A CA 1
ATOM 4143 C C . GLY A 1 549 ? -54.309 -7.200 72.370 1.00 57.41 549 GLY A C 1
ATOM 4144 O O . GLY A 1 549 ? -53.997 -6.132 72.899 1.00 57.41 549 GLY A O 1
ATOM 4145 N N . THR A 1 550 ? -54.311 -8.345 73.021 1.00 63.53 550 THR A N 1
ATOM 4146 C CA . THR A 1 550 ? -53.691 -8.525 74.321 1.00 63.53 550 THR A CA 1
ATOM 4147 C C . THR A 1 550 ? -52.175 -8.543 74.139 1.00 63.53 550 THR A C 1
ATOM 4149 O O . THR A 1 550 ? -51.658 -9.075 73.156 1.00 63.53 550 THR A O 1
ATOM 4152 N N . ILE A 1 551 ? -51.437 -7.975 75.093 1.00 73.12 551 ILE A N 1
ATOM 4153 C CA . ILE A 1 551 ? -50.064 -8.425 75.314 1.00 73.12 551 ILE A CA 1
ATOM 4154 C C . ILE A 1 551 ? -50.202 -9.771 76.043 1.00 73.12 551 ILE A C 1
ATOM 4156 O O . ILE A 1 551 ? -50.260 -9.810 77.269 1.00 73.12 551 ILE A O 1
ATOM 4160 N N . ASP A 1 552 ? -50.410 -10.844 75.280 1.00 60.66 552 ASP A N 1
ATOM 4161 C CA . ASP A 1 552 ? -50.669 -12.193 75.799 1.00 60.66 552 ASP A CA 1
ATOM 4162 C C . ASP A 1 552 ? -49.387 -13.030 75.864 1.00 60.66 552 ASP A C 1
ATOM 4164 O O . ASP A 1 552 ? -48.460 -12.799 75.087 1.00 60.66 552 ASP A O 1
ATOM 4168 N N . ASN A 1 553 ? -49.349 -14.016 76.764 1.00 55.78 553 ASN A N 1
ATOM 4169 C CA . ASN A 1 553 ? -48.225 -14.947 76.942 1.00 55.78 553 ASN A CA 1
ATOM 4170 C C . ASN A 1 553 ? -46.859 -14.260 77.157 1.00 55.78 553 ASN A C 1
ATOM 4172 O O . ASN A 1 553 ? -45.835 -14.685 76.620 1.00 55.78 553 ASN A O 1
ATOM 4176 N N . ILE A 1 554 ? -46.831 -13.184 77.952 1.00 71.69 554 ILE A N 1
ATOM 4177 C CA . ILE A 1 554 ? -45.572 -12.613 78.447 1.00 71.69 554 ILE A CA 1
ATOM 4178 C C . ILE A 1 554 ? -44.991 -13.540 79.511 1.00 71.69 554 ILE A C 1
ATOM 4180 O O . ILE A 1 554 ? -45.325 -13.448 80.692 1.00 71.69 554 ILE A O 1
ATOM 4184 N N . ASP A 1 555 ? -44.080 -14.408 79.088 1.00 61.75 555 ASP A N 1
ATOM 4185 C CA . ASP A 1 555 ? -43.288 -15.218 80.003 1.00 61.75 555 ASP A CA 1
ATOM 4186 C C . ASP A 1 555 ? -42.058 -14.437 80.473 1.00 61.75 555 ASP A C 1
ATOM 4188 O O . ASP A 1 555 ? -41.055 -14.300 79.766 1.00 61.75 555 ASP A O 1
ATOM 4192 N N . ILE A 1 556 ? -42.108 -13.940 81.708 1.00 68.12 556 ILE A N 1
ATOM 4193 C CA . ILE A 1 556 ? -40.945 -13.345 82.372 1.00 68.12 556 ILE A CA 1
ATOM 4194 C C . ILE A 1 556 ? -40.119 -14.485 82.984 1.00 68.12 556 ILE A C 1
ATOM 4196 O O . ILE A 1 556 ? -40.324 -14.883 84.130 1.00 68.12 556 ILE A O 1
ATOM 4200 N N . GLY A 1 557 ? -39.194 -15.025 82.184 1.00 60.22 557 GLY A N 1
ATOM 4201 C CA . GLY A 1 557 ? -38.309 -16.131 82.564 1.00 60.22 557 GLY A CA 1
ATOM 4202 C C . GLY A 1 557 ? -38.923 -17.514 82.319 1.00 60.22 557 GLY A C 1
ATOM 4203 O O . GLY A 1 557 ? -39.346 -18.186 83.253 1.00 60.22 557 GLY A O 1
ATOM 4204 N N . GLN A 1 558 ? -38.920 -17.971 81.061 1.00 53.97 558 GLN A N 1
ATOM 4205 C CA . GLN A 1 558 ? -39.583 -19.218 80.632 1.00 53.97 558 GLN A CA 1
ATOM 4206 C C . GLN A 1 558 ? -39.090 -20.498 81.344 1.00 53.97 558 GLN A C 1
ATOM 4208 O O . GLN A 1 558 ? -39.857 -21.443 81.495 1.00 53.97 558 GLN A O 1
ATOM 4213 N N . THR A 1 559 ? -37.830 -20.563 81.802 1.00 57.50 559 THR A N 1
ATOM 4214 C CA . THR A 1 559 ? -37.307 -21.731 82.550 1.00 57.50 559 THR A CA 1
ATOM 4215 C C . THR A 1 559 ? -37.298 -21.532 84.068 1.00 57.50 559 THR A C 1
ATOM 4217 O O . THR A 1 559 ? -37.283 -22.511 84.810 1.00 57.50 559 THR A O 1
ATOM 4220 N N . THR A 1 560 ? -37.324 -20.276 84.527 1.00 55.12 560 THR A N 1
ATOM 4221 C CA . THR A 1 560 ? -37.390 -19.887 85.942 1.00 55.12 560 THR A CA 1
ATOM 4222 C C . THR A 1 560 ? -38.171 -18.575 86.034 1.00 55.12 560 THR A C 1
ATOM 4224 O O . THR A 1 560 ? -37.605 -17.532 85.695 1.00 55.12 560 THR A O 1
ATOM 4227 N N . PRO A 1 561 ? -39.436 -18.592 86.491 1.00 57.03 561 PRO A N 1
ATOM 4228 C CA . PRO A 1 561 ? -40.245 -17.384 86.591 1.00 57.03 561 PRO A CA 1
ATOM 4229 C C . PRO A 1 561 ? -39.538 -16.320 87.434 1.00 57.03 561 PRO A C 1
ATOM 4231 O O . PRO A 1 561 ? -39.230 -16.546 88.609 1.00 57.03 561 PRO A O 1
ATOM 4234 N N . GLN A 1 562 ? -39.268 -15.159 86.844 1.00 59.72 562 GLN A N 1
ATOM 4235 C CA . GLN A 1 562 ? -38.743 -14.002 87.562 1.00 59.72 562 GLN A CA 1
ATOM 4236 C C . GLN A 1 562 ? -39.871 -13.014 87.859 1.00 59.72 562 GLN A C 1
ATOM 4238 O O . GLN A 1 562 ? -40.816 -12.850 87.090 1.00 59.72 562 GLN A O 1
ATOM 4243 N N . LYS A 1 563 ? -39.790 -12.351 89.015 1.00 60.16 563 LYS A N 1
ATOM 4244 C CA . LYS A 1 563 ? -40.783 -11.353 89.423 1.00 60.16 563 LYS A CA 1
ATOM 4245 C C . LYS A 1 563 ? -40.646 -10.117 88.531 1.00 60.16 563 LYS A C 1
ATOM 4247 O O . LYS A 1 563 ? -39.594 -9.483 88.539 1.00 60.16 563 LYS A O 1
ATOM 4252 N N . GLY A 1 564 ? -41.711 -9.740 87.827 1.00 64.50 564 GLY A N 1
ATOM 4253 C CA . GLY A 1 564 ? -41.830 -8.389 87.278 1.00 64.50 564 GLY A CA 1
ATOM 4254 C C . GLY A 1 564 ? -41.948 -7.376 88.421 1.00 64.50 564 GLY A C 1
ATOM 4255 O O . GLY A 1 564 ? -42.736 -7.579 89.344 1.00 64.50 564 GLY A O 1
ATOM 4256 N N . SER A 1 565 ? -41.153 -6.306 88.388 1.00 62.56 565 SER A N 1
ATOM 4257 C CA . SER A 1 565 ? -41.273 -5.178 89.318 1.00 62.56 565 SER A CA 1
ATOM 4258 C C . SER A 1 565 ? -41.911 -4.008 88.578 1.00 62.56 565 SER A C 1
ATOM 4260 O O . SER A 1 565 ? -41.320 -3.482 87.638 1.00 62.56 565 SER A O 1
ATOM 4262 N N . PHE A 1 566 ? -43.115 -3.613 88.987 1.00 70.50 566 PHE A N 1
ATOM 4263 C CA . PHE A 1 566 ? -43.832 -2.473 88.418 1.00 70.50 566 PHE A CA 1
ATOM 4264 C C . PHE A 1 566 ? -43.914 -1.369 89.472 1.00 70.50 566 PHE A C 1
ATOM 4266 O O . PHE A 1 566 ? -44.294 -1.633 90.612 1.00 70.50 566 PHE A O 1
ATOM 4273 N N . SER A 1 567 ? -43.569 -0.132 89.106 1.00 60.59 567 SER A N 1
ATOM 4274 C CA . SER A 1 567 ? -43.749 1.031 89.988 1.00 60.59 567 SER A CA 1
ATOM 4275 C C . SER A 1 567 ? -45.228 1.363 90.204 1.00 60.59 567 SER A C 1
ATOM 4277 O O . SER A 1 567 ? -45.600 1.855 91.266 1.00 60.59 567 SER A O 1
ATOM 4279 N N . LEU A 1 568 ? -46.064 1.073 89.204 1.00 64.88 568 LEU A N 1
ATOM 4280 C CA . LEU A 1 568 ? -47.511 1.242 89.216 1.00 64.88 568 LEU A CA 1
ATOM 4281 C C . LEU A 1 568 ? -48.135 0.247 88.224 1.00 64.88 568 LEU A C 1
ATOM 4283 O O . LEU A 1 568 ? -47.654 0.119 87.100 1.00 64.88 568 LEU A O 1
ATOM 4287 N N . LEU A 1 569 ? -49.193 -0.452 88.641 1.00 72.94 569 LEU A N 1
ATOM 4288 C CA . LEU A 1 569 ? -49.999 -1.325 87.784 1.00 72.94 569 LEU A CA 1
ATOM 4289 C C . LEU A 1 569 ? -51.457 -0.855 87.852 1.00 72.94 569 LEU A C 1
ATOM 4291 O O . LEU A 1 569 ? -52.132 -1.074 88.855 1.00 72.94 569 LEU A O 1
ATOM 4295 N N . GLU A 1 570 ? -51.929 -0.196 86.796 1.00 66.62 570 GLU A N 1
ATOM 4296 C CA . GLU A 1 570 ? -53.302 0.305 86.680 1.00 66.62 570 GLU A CA 1
ATOM 4297 C C . GLU A 1 570 ? -54.082 -0.495 85.633 1.00 66.62 570 GLU A C 1
ATOM 4299 O O . GLU A 1 570 ? -53.619 -0.701 84.513 1.00 66.62 570 GLU A O 1
ATOM 4304 N N . THR A 1 571 ? -55.295 -0.928 85.979 1.00 67.69 571 THR A N 1
ATOM 4305 C CA . THR A 1 571 ? -56.215 -1.610 85.059 1.00 67.69 571 THR A CA 1
ATOM 4306 C C . THR A 1 571 ? -57.421 -0.714 84.793 1.00 67.69 571 THR A C 1
ATOM 4308 O O . THR A 1 571 ? -58.255 -0.520 85.675 1.00 67.69 571 THR A O 1
ATOM 4311 N N . THR A 1 572 ? -57.551 -0.168 83.583 1.00 56.97 572 THR A N 1
ATOM 4312 C CA . THR A 1 572 ? -58.620 0.804 83.278 1.00 56.97 572 THR A CA 1
ATOM 4313 C C . THR A 1 572 ? -59.973 0.147 82.952 1.00 56.97 572 THR A C 1
ATOM 4315 O O . THR A 1 572 ? -60.994 0.823 83.023 1.00 56.97 572 THR A O 1
ATOM 4318 N N . GLN A 1 573 ? -60.008 -1.154 82.603 1.00 54.38 573 GLN A N 1
ATOM 4319 C CA . GLN A 1 573 ? -61.240 -1.876 82.205 1.00 54.38 573 GLN A CA 1
ATOM 4320 C C . GLN A 1 573 ? -61.331 -3.365 82.631 1.00 54.38 573 GLN A C 1
ATOM 4322 O O . GLN A 1 573 ? -62.208 -4.077 82.148 1.00 54.38 573 GLN A O 1
ATOM 4327 N N . GLY A 1 574 ? -60.462 -3.880 83.510 1.00 61.81 574 GLY A N 1
ATOM 4328 C CA . GLY A 1 574 ? -60.388 -5.326 83.786 1.00 61.81 574 GLY A CA 1
ATOM 4329 C C . GLY A 1 574 ? -60.216 -5.693 85.258 1.00 61.81 574 GLY A C 1
ATOM 4330 O O . GLY A 1 574 ? -59.650 -4.937 86.038 1.00 61.81 574 GLY A O 1
ATOM 4331 N N . THR A 1 575 ? -60.707 -6.877 85.621 1.00 62.81 575 THR A N 1
ATOM 4332 C CA . THR A 1 575 ? -60.540 -7.527 86.929 1.00 62.81 575 THR A CA 1
ATOM 4333 C C . THR A 1 575 ? -59.142 -8.143 87.071 1.00 62.81 575 THR A C 1
ATOM 4335 O O . THR A 1 575 ? -58.711 -8.871 86.177 1.00 62.81 575 THR A O 1
ATOM 4338 N N . LEU A 1 576 ? -58.468 -7.952 88.210 1.00 70.25 576 LEU A N 1
ATOM 4339 C CA . LEU A 1 576 ? -57.307 -8.767 88.603 1.00 70.25 576 LEU A CA 1
ATOM 4340 C C . LEU A 1 576 ? -57.799 -10.137 89.105 1.00 70.25 576 LEU A C 1
ATOM 4342 O O . LEU A 1 576 ? -58.049 -10.320 90.295 1.00 70.25 576 LEU A O 1
ATOM 4346 N N . ASN A 1 577 ? -57.990 -11.097 88.199 1.00 62.47 577 ASN A N 1
ATOM 4347 C CA . ASN A 1 577 ? -58.456 -12.441 88.558 1.00 62.47 577 ASN A CA 1
ATOM 4348 C C . ASN A 1 577 ? -57.286 -13.334 88.995 1.00 62.47 577 ASN A C 1
ATOM 4350 O O . ASN A 1 577 ? -56.194 -13.240 88.438 1.00 62.47 577 ASN A O 1
ATOM 4354 N N . ASN A 1 578 ? -57.510 -14.212 89.982 1.00 54.56 578 ASN A N 1
ATOM 4355 C CA . ASN A 1 578 ? -56.527 -15.199 90.464 1.00 54.56 578 ASN A CA 1
ATOM 4356 C C . ASN A 1 578 ? -55.150 -14.624 90.876 1.00 54.56 578 ASN A C 1
ATOM 4358 O O . ASN A 1 578 ? -54.151 -15.340 90.889 1.00 54.56 578 ASN A O 1
ATOM 4362 N N . THR A 1 579 ? -55.082 -13.337 91.230 1.00 61.75 579 THR A N 1
ATOM 4363 C CA . THR A 1 579 ? -53.834 -12.673 91.627 1.00 61.75 579 THR A CA 1
ATOM 4364 C C . THR A 1 579 ? -53.743 -12.585 93.147 1.00 61.75 579 THR A C 1
ATOM 4366 O O . THR A 1 579 ? -54.549 -11.906 93.783 1.00 61.75 579 THR A O 1
ATOM 4369 N N . THR A 1 580 ? -52.749 -13.241 93.749 1.00 60.53 580 THR A N 1
ATOM 4370 C CA . THR A 1 580 ? -52.496 -13.123 95.192 1.00 60.53 580 THR A CA 1
ATOM 4371 C C . THR A 1 580 ? -51.840 -11.777 95.502 1.00 60.53 580 THR A C 1
ATOM 4373 O O . THR A 1 580 ? -50.678 -11.550 95.168 1.00 60.53 580 THR A O 1
ATOM 4376 N N . ILE A 1 581 ? -52.565 -10.884 96.176 1.00 65.50 581 ILE A N 1
ATOM 4377 C CA . ILE A 1 581 ? -52.042 -9.590 96.633 1.00 65.50 581 ILE A CA 1
ATOM 4378 C C . ILE A 1 581 ? -51.419 -9.771 98.027 1.00 65.50 581 ILE A C 1
ATOM 4380 O O . ILE A 1 581 ? -52.091 -10.218 98.951 1.00 65.50 581 ILE A O 1
ATOM 4384 N N . GLY A 1 582 ? -50.135 -9.425 98.190 1.00 60.31 582 GLY A N 1
ATOM 4385 C CA . GLY A 1 582 ? -49.480 -9.365 99.510 1.00 60.31 582 GLY A CA 1
ATOM 4386 C C . GLY A 1 582 ? -48.989 -10.698 100.101 1.00 60.31 582 GLY A C 1
ATOM 4387 O O . GLY A 1 582 ? -48.781 -10.780 101.307 1.00 60.31 582 GLY A O 1
ATOM 4388 N N . ALA A 1 583 ? -48.760 -11.729 99.278 1.00 52.16 583 ALA A N 1
ATOM 4389 C CA . ALA A 1 583 ? -48.482 -13.106 99.721 1.00 52.16 583 ALA A CA 1
ATOM 4390 C C . ALA A 1 583 ? -47.267 -13.304 100.656 1.00 52.16 583 ALA A C 1
ATOM 4392 O O . ALA A 1 583 ? -47.215 -14.301 101.371 1.00 52.16 583 ALA A O 1
ATOM 4393 N N . THR A 1 584 ? -46.268 -12.413 100.641 1.00 55.22 584 THR A N 1
ATOM 4394 C CA . THR A 1 584 ? -45.018 -12.611 101.407 1.00 55.22 584 THR A CA 1
ATOM 4395 C C . THR A 1 584 ? -44.755 -11.567 102.491 1.00 55.22 584 THR A C 1
ATOM 4397 O O . THR A 1 584 ? -43.974 -11.842 103.396 1.00 55.22 584 THR A O 1
ATOM 4400 N N . VAL A 1 585 ? -45.398 -10.396 102.434 1.00 56.78 585 VAL A N 1
ATOM 4401 C CA . VAL A 1 585 ? -45.382 -9.378 103.500 1.00 56.78 585 VAL A CA 1
ATOM 4402 C C . VAL A 1 585 ? -46.737 -8.659 103.471 1.00 56.78 585 VAL A C 1
ATOM 4404 O O . VAL A 1 585 ? -47.024 -7.997 102.470 1.00 56.78 585 VAL A O 1
ATOM 4407 N N . PRO A 1 586 ? -47.578 -8.764 104.517 1.00 53.53 586 PRO A N 1
ATOM 4408 C CA . PRO A 1 586 ? -48.843 -8.043 104.560 1.00 53.53 586 PRO A CA 1
ATOM 4409 C C . PRO A 1 586 ? -48.576 -6.536 104.628 1.00 53.53 586 PRO A C 1
ATOM 4411 O O . PRO A 1 586 ? -48.047 -6.035 105.619 1.00 53.53 586 PRO A O 1
ATOM 4414 N N . ALA A 1 587 ? -48.948 -5.809 103.580 1.00 57.09 587 ALA A N 1
ATOM 4415 C CA . ALA A 1 587 ? -49.151 -4.368 103.643 1.00 57.09 587 ALA A CA 1
ATOM 4416 C C . ALA A 1 587 ? -50.659 -4.100 103.693 1.00 57.09 587 ALA A C 1
ATOM 4418 O O . ALA A 1 587 ? -51.443 -4.821 103.075 1.00 57.09 587 ALA A O 1
ATOM 4419 N N . THR A 1 588 ? -51.066 -3.072 104.436 1.00 59.50 588 THR A N 1
ATOM 4420 C CA . THR A 1 588 ? -52.463 -2.645 104.547 1.00 59.50 588 THR A CA 1
ATOM 4421 C C . THR A 1 588 ? -53.033 -2.345 103.158 1.00 59.50 588 THR A C 1
ATOM 4423 O O . THR A 1 588 ? -52.642 -1.364 102.530 1.00 59.50 588 THR A O 1
ATOM 4426 N N . ALA A 1 589 ? -53.960 -3.173 102.675 1.00 64.44 589 ALA A N 1
ATOM 4427 C CA . ALA A 1 589 ? -54.732 -2.868 101.477 1.00 64.44 589 ALA A CA 1
ATOM 4428 C C . ALA A 1 589 ? -55.907 -1.957 101.862 1.00 64.44 589 ALA A C 1
ATOM 4430 O O . ALA A 1 589 ? -56.711 -2.306 102.726 1.00 64.44 589 ALA A O 1
ATOM 4431 N N . ALA A 1 590 ? -56.003 -0.783 101.239 1.00 65.56 590 ALA A N 1
ATOM 4432 C CA . ALA A 1 590 ? -57.126 0.130 101.415 1.00 65.56 590 ALA A CA 1
ATOM 4433 C C . ALA A 1 590 ? -58.025 0.065 100.175 1.00 65.56 590 ALA A C 1
ATOM 4435 O O . ALA A 1 590 ? -57.617 0.465 99.087 1.00 65.56 590 ALA A O 1
ATOM 4436 N N . PHE A 1 591 ? -59.252 -0.427 100.341 1.00 71.88 591 PHE A N 1
ATOM 4437 C CA . PHE A 1 591 ? -60.277 -0.415 99.298 1.00 71.88 591 PHE A CA 1
ATOM 4438 C C . PHE A 1 591 ? -61.321 0.650 99.635 1.00 71.88 591 PHE A C 1
ATOM 4440 O O . PHE A 1 591 ? -61.821 0.686 100.757 1.00 71.88 591 PHE A O 1
ATOM 4447 N N . THR A 1 592 ? -61.688 1.506 98.678 1.00 72.12 592 THR A N 1
ATOM 4448 C CA . THR A 1 592 ? -62.778 2.485 98.871 1.00 72.12 592 THR A CA 1
ATOM 4449 C C . THR A 1 592 ? -64.143 1.792 98.967 1.00 72.12 592 THR A C 1
ATOM 4451 O O . THR A 1 592 ? -65.040 2.263 99.657 1.00 72.12 592 THR A O 1
ATOM 4454 N N . SER A 1 593 ? -64.288 0.649 98.292 1.00 69.12 593 SER A N 1
ATOM 4455 C CA . SER A 1 593 ? -65.392 -0.297 98.449 1.00 69.12 593 SER A CA 1
ATOM 4456 C C . SER A 1 593 ? -64.910 -1.692 98.049 1.00 69.12 593 SER A C 1
ATOM 4458 O O . SER A 1 593 ? -64.065 -1.816 97.162 1.00 69.12 593 SER A O 1
ATOM 4460 N N . ALA A 1 594 ? -65.431 -2.733 98.691 1.00 72.88 594 ALA A N 1
ATOM 4461 C CA . ALA A 1 594 ? -65.161 -4.122 98.339 1.00 72.88 594 ALA A CA 1
ATOM 4462 C C . ALA A 1 594 ? -66.461 -4.925 98.450 1.00 72.88 594 ALA A C 1
ATOM 4464 O O . ALA A 1 594 ? -67.231 -4.729 99.390 1.00 72.88 594 ALA A O 1
ATOM 4465 N N . THR A 1 595 ? -66.709 -5.826 97.499 1.00 73.12 595 THR A N 1
ATOM 4466 C CA . THR A 1 595 ? -67.811 -6.794 97.583 1.00 73.12 595 THR A CA 1
ATOM 4467 C C . THR A 1 595 ? -67.211 -8.170 97.803 1.00 73.12 595 THR A C 1
ATOM 4469 O O . THR A 1 595 ? -66.563 -8.712 96.913 1.00 73.12 595 THR A O 1
ATOM 4472 N N . VAL A 1 596 ? -67.425 -8.733 98.988 1.00 78.50 596 VAL A N 1
ATOM 4473 C CA . VAL A 1 596 ? -67.046 -10.115 99.289 1.00 78.50 596 VAL A 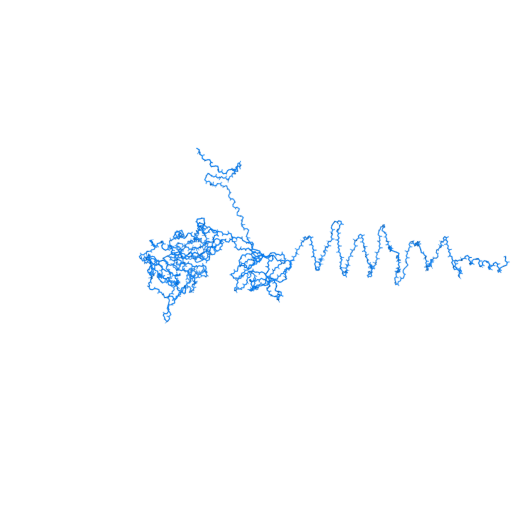CA 1
ATOM 4474 C C . VAL A 1 596 ? -68.244 -11.004 98.970 1.00 78.50 596 VAL A C 1
ATOM 4476 O O . VAL A 1 596 ? -69.275 -10.926 99.638 1.00 78.50 596 VAL A O 1
ATOM 4479 N N . THR A 1 597 ? -68.143 -11.798 97.907 1.00 73.44 597 THR A N 1
ATOM 4480 C CA . THR A 1 597 ? -69.276 -12.557 97.349 1.00 73.44 597 THR A CA 1
ATOM 4481 C C . THR A 1 597 ? -69.474 -13.922 98.001 1.00 73.44 597 THR A C 1
ATOM 4483 O O . THR A 1 597 ? -70.600 -14.414 98.057 1.00 73.44 597 THR A O 1
ATOM 4486 N N . THR A 1 598 ? -68.413 -14.526 98.531 1.00 75.88 598 THR A N 1
ATOM 4487 C CA . THR A 1 598 ? -68.457 -15.804 99.251 1.00 75.88 598 THR A CA 1
ATOM 4488 C C . THR A 1 598 ? -68.462 -15.580 100.758 1.00 75.88 598 THR A C 1
ATOM 4490 O O . THR A 1 598 ? -67.954 -14.573 101.251 1.00 75.88 598 THR A O 1
ATOM 4493 N N . ALA A 1 599 ? -69.089 -16.484 101.512 1.00 76.75 599 ALA A N 1
ATOM 4494 C CA . ALA A 1 599 ? -68.987 -16.454 102.968 1.00 76.75 599 ALA A CA 1
ATOM 4495 C C . ALA A 1 599 ? -67.540 -16.769 103.392 1.00 76.75 599 ALA A C 1
ATOM 4497 O O . ALA A 1 599 ? -66.919 -17.615 102.746 1.00 76.75 599 ALA A O 1
ATOM 4498 N N . PRO A 1 600 ? -67.011 -16.112 104.441 1.00 79.06 600 PRO A N 1
ATOM 4499 C CA . PRO A 1 600 ? -65.722 -16.482 105.013 1.00 79.06 600 PRO A CA 1
ATOM 4500 C C . PRO A 1 600 ? -65.773 -17.940 105.492 1.00 79.06 600 PRO A C 1
ATOM 4502 O O . PRO A 1 600 ? -66.730 -18.343 106.160 1.00 79.06 600 PRO A O 1
ATOM 4505 N N . THR A 1 601 ? -64.766 -18.729 105.134 1.00 79.50 601 THR A N 1
ATOM 4506 C CA . THR A 1 601 ? -64.588 -20.121 105.575 1.00 79.50 601 THR A CA 1
ATOM 4507 C C . THR A 1 601 ? -63.454 -20.269 106.587 1.00 79.50 601 THR A C 1
ATOM 4509 O O . THR A 1 601 ? -63.473 -21.225 107.360 1.00 79.50 601 THR A O 1
ATOM 4512 N N . ASP A 1 602 ? -62.525 -19.309 106.636 1.00 76.56 602 ASP A N 1
ATOM 4513 C CA . ASP A 1 602 ? -61.403 -19.254 107.576 1.00 76.56 602 ASP A CA 1
ATOM 4514 C C . ASP A 1 602 ? -61.428 -17.994 108.456 1.00 76.56 602 ASP A C 1
ATOM 4516 O O . ASP A 1 602 ? -62.002 -16.960 108.115 1.00 76.56 602 ASP A O 1
ATOM 4520 N N . ALA A 1 603 ? -60.747 -18.053 109.607 1.00 71.81 603 ALA A N 1
ATOM 4521 C CA . ALA A 1 603 ? -60.713 -16.962 110.592 1.00 71.81 603 ALA A CA 1
ATOM 4522 C C . ALA A 1 603 ? -60.078 -15.653 110.076 1.00 71.81 603 ALA A C 1
ATOM 4524 O O . ALA A 1 603 ? -60.259 -14.603 110.689 1.00 71.81 603 ALA A O 1
ATOM 4525 N N . ASN A 1 604 ? -59.332 -15.720 108.971 1.00 70.38 604 ASN A N 1
ATOM 4526 C CA . ASN A 1 604 ? -58.646 -14.578 108.367 1.00 70.38 604 ASN A CA 1
ATOM 4527 C C . ASN A 1 604 ? -59.367 -14.036 107.122 1.00 70.38 604 ASN A C 1
ATOM 4529 O O . ASN A 1 604 ? -58.873 -13.095 106.498 1.00 70.38 604 ASN A O 1
ATOM 4533 N N . ASP A 1 605 ? -60.512 -14.613 106.755 1.00 76.94 605 ASP A N 1
ATOM 4534 C CA . ASP A 1 605 ? -61.292 -14.150 105.615 1.00 76.94 605 ASP A CA 1
ATOM 4535 C C . ASP A 1 605 ? -62.011 -12.835 105.939 1.00 76.94 605 ASP A C 1
ATOM 4537 O O . ASP A 1 605 ? -62.490 -12.597 107.053 1.00 76.94 605 ASP A O 1
ATOM 4541 N N . VAL A 1 606 ? -62.146 -11.972 104.931 1.00 76.12 606 VAL A N 1
ATOM 4542 C CA . VAL A 1 606 ? -62.958 -10.759 105.061 1.00 76.12 606 VAL A CA 1
ATOM 4543 C C . VAL A 1 606 ? -64.425 -11.176 105.176 1.00 76.12 606 VAL A C 1
ATOM 4545 O O . VAL A 1 606 ? -64.982 -11.785 104.267 1.00 76.12 606 VAL A O 1
ATOM 4548 N N . SER A 1 607 ? -65.073 -10.853 106.295 1.00 77.50 607 SER A N 1
ATOM 4549 C CA . SER A 1 607 ? -66.492 -11.174 106.481 1.00 77.50 607 SER A CA 1
ATOM 4550 C C . SER A 1 607 ? -67.399 -10.398 105.517 1.00 77.50 607 SER A C 1
ATOM 4552 O O . SER A 1 607 ? -67.155 -9.228 105.218 1.00 77.50 607 SER A O 1
ATOM 4554 N N . ASN A 1 608 ? -68.473 -11.039 105.044 1.00 80.38 608 ASN A N 1
ATOM 4555 C CA . ASN A 1 608 ? -69.528 -10.376 104.276 1.00 80.38 608 ASN A CA 1
ATOM 4556 C C . ASN A 1 608 ? -70.750 -10.075 105.164 1.00 80.38 608 ASN A C 1
ATOM 4558 O O . ASN A 1 608 ? -70.927 -10.674 106.228 1.00 80.38 608 ASN A O 1
ATOM 4562 N N . LYS A 1 609 ? -71.615 -9.148 104.733 1.00 75.81 609 LYS A N 1
ATOM 4563 C CA . LYS A 1 609 ? -72.783 -8.725 105.525 1.00 75.81 609 LYS A CA 1
ATOM 4564 C C . LYS A 1 609 ? -73.718 -9.888 105.875 1.00 75.81 609 LYS A C 1
ATOM 4566 O O . LYS A 1 609 ? -74.156 -9.973 107.014 1.00 75.81 609 LYS A O 1
ATOM 4571 N N . ASN A 1 610 ? -73.980 -10.799 104.937 1.00 75.88 610 ASN A N 1
ATOM 4572 C CA . ASN A 1 610 ? -74.831 -11.965 105.193 1.00 75.88 610 ASN A CA 1
ATOM 4573 C C . ASN A 1 610 ? -74.253 -12.867 106.291 1.00 75.88 610 ASN A C 1
ATOM 4575 O O . ASN A 1 610 ? -74.998 -13.369 107.130 1.00 75.88 610 ASN A O 1
ATOM 4579 N N . TYR A 1 611 ? -72.934 -13.060 106.309 1.00 80.44 611 TYR A N 1
ATOM 4580 C CA . TYR A 1 611 ? -72.247 -13.822 107.345 1.00 80.44 611 TYR A CA 1
ATOM 4581 C C . TYR A 1 611 ? -72.391 -13.141 108.707 1.00 80.44 611 TYR A C 1
ATOM 4583 O O . TYR A 1 611 ? -72.793 -13.788 109.671 1.00 80.44 611 TYR A O 1
ATOM 4591 N N . VAL A 1 612 ? -72.147 -11.830 108.785 1.00 79.75 612 VAL A N 1
ATOM 4592 C CA . VAL A 1 612 ? -72.305 -11.067 110.035 1.00 79.75 612 VAL A CA 1
ATOM 4593 C C . VAL A 1 612 ? -73.759 -11.086 110.517 1.00 79.75 612 VAL A C 1
ATOM 4595 O O . VAL A 1 612 ? -74.008 -11.375 111.683 1.00 79.75 612 VAL A O 1
ATOM 4598 N N . ASP A 1 613 ? -74.730 -10.850 109.635 1.00 77.56 613 ASP A N 1
ATOM 4599 C CA . ASP A 1 613 ? -76.150 -10.794 109.996 1.00 77.56 613 ASP A CA 1
ATOM 4600 C C . ASP A 1 613 ? -76.679 -12.168 110.451 1.00 77.56 613 ASP A C 1
ATOM 4602 O O . ASP A 1 613 ? -77.400 -12.251 111.447 1.00 77.56 613 ASP A O 1
ATOM 4606 N N . SER A 1 614 ? -76.303 -13.255 109.762 1.00 72.56 614 SER A N 1
ATOM 4607 C CA . SER A 1 614 ? -76.727 -14.624 110.108 1.00 72.56 614 SER A CA 1
ATOM 4608 C C . SER A 1 614 ? -76.067 -15.145 111.383 1.00 72.56 614 SER A C 1
ATOM 4610 O O . SER A 1 614 ? -76.733 -15.754 112.216 1.00 72.56 614 SER A O 1
ATOM 4612 N N . THR A 1 615 ? -74.781 -14.868 111.596 1.00 70.25 615 THR A N 1
ATOM 4613 C CA . THR A 1 615 ? -74.100 -15.258 112.840 1.00 70.25 615 THR A CA 1
ATOM 4614 C C . THR A 1 615 ? -74.549 -14.401 114.021 1.00 70.25 615 THR A C 1
ATOM 4616 O O . THR A 1 615 ? -74.723 -14.931 115.117 1.00 70.25 615 THR A O 1
ATOM 4619 N N . SER A 1 616 ? -74.834 -13.112 113.809 1.00 68.12 616 SER A N 1
ATOM 4620 C CA . SER A 1 616 ? -75.385 -12.227 114.841 1.00 68.12 616 SER A CA 1
ATOM 4621 C C . SER A 1 616 ? -76.799 -12.640 115.261 1.00 68.12 616 SER A C 1
ATOM 4623 O O . SER A 1 616 ? -77.079 -12.698 116.458 1.00 68.12 616 SER A O 1
ATOM 4625 N N . THR A 1 617 ? -77.672 -13.013 114.316 1.00 61.38 617 THR A N 1
ATOM 4626 C CA . THR A 1 617 ? -79.018 -13.527 114.641 1.00 61.38 617 THR A CA 1
ATOM 4627 C C . THR A 1 617 ? -78.977 -14.898 115.309 1.00 61.38 617 THR A C 1
ATOM 4629 O O . THR A 1 617 ? -79.730 -15.130 116.254 1.00 61.38 617 THR A O 1
ATOM 4632 N N . VAL A 1 618 ? -78.072 -15.791 114.896 1.00 59.97 618 VAL A N 1
ATOM 4633 C CA . VAL A 1 618 ? -77.878 -17.086 115.570 1.00 59.97 618 VAL A CA 1
ATOM 4634 C C . VAL A 1 618 ? -77.352 -16.898 116.995 1.00 59.97 618 VAL A C 1
ATOM 4636 O O . VAL A 1 618 ? -77.851 -17.564 117.899 1.00 59.97 618 VAL A O 1
ATOM 4639 N N . LEU A 1 619 ? -76.423 -15.964 117.239 1.00 61.38 619 LEU A N 1
ATOM 4640 C CA . LEU A 1 619 ? -75.981 -15.642 118.602 1.00 61.38 619 LEU A CA 1
ATOM 4641 C C . LEU A 1 619 ? -77.105 -15.034 119.451 1.00 61.38 619 LEU A C 1
ATOM 4643 O O . LEU A 1 619 ? -77.242 -15.407 120.614 1.00 61.38 619 LEU A O 1
ATOM 4647 N N . ALA A 1 620 ? -77.924 -14.142 118.886 1.00 61.66 620 ALA A N 1
ATOM 4648 C CA . ALA A 1 620 ? -79.047 -13.531 119.599 1.00 61.66 620 ALA A CA 1
ATOM 4649 C C . ALA A 1 620 ? -80.108 -14.571 120.012 1.00 61.66 620 ALA A C 1
ATOM 4651 O O . ALA A 1 620 ? -80.619 -14.527 121.129 1.00 61.66 620 ALA A O 1
ATOM 4652 N N . ILE A 1 621 ? -80.386 -15.562 119.154 1.00 58.47 621 ILE A N 1
ATOM 4653 C CA . ILE A 1 621 ? -81.322 -16.657 119.458 1.00 58.47 621 ILE A CA 1
ATOM 4654 C C . ILE A 1 621 ? -80.708 -17.669 120.440 1.00 58.47 621 ILE A C 1
ATOM 4656 O O . ILE A 1 621 ? -81.402 -18.148 121.335 1.00 58.47 621 ILE A O 1
ATOM 4660 N N . ALA A 1 622 ? -79.417 -17.991 120.306 1.00 57.62 622 ALA A N 1
ATOM 4661 C CA . ALA A 1 622 ? -78.740 -18.973 121.156 1.00 57.62 622 ALA A CA 1
ATOM 4662 C C . ALA A 1 622 ? -78.463 -18.473 122.587 1.00 57.62 622 ALA A C 1
ATOM 4664 O O . ALA A 1 622 ? -78.330 -19.294 123.493 1.00 57.62 622 ALA A O 1
ATOM 4665 N N . LEU A 1 623 ? -78.376 -17.154 122.801 1.00 61.72 623 LEU A N 1
ATOM 4666 C CA . LEU A 1 623 ? -78.049 -16.552 124.102 1.00 61.72 623 LEU A CA 1
ATOM 4667 C C . LEU A 1 623 ? -79.246 -15.933 124.842 1.00 61.72 623 LEU A C 1
ATOM 4669 O O . LEU A 1 623 ? -79.075 -15.531 125.990 1.00 61.72 623 LEU A O 1
ATOM 4673 N N . GLY A 1 624 ? -80.442 -15.886 124.241 1.00 57.28 624 GLY A N 1
ATOM 4674 C CA . GLY A 1 624 ? -81.672 -15.451 124.919 1.00 57.28 624 GLY A CA 1
ATOM 4675 C C . GLY A 1 624 ? -81.604 -14.048 125.537 1.00 57.28 624 GLY A C 1
ATOM 4676 O O . GLY A 1 624 ? -82.081 -13.866 126.658 1.00 57.28 624 GLY A O 1
ATOM 4677 N N . VAL A 1 625 ? -80.992 -13.089 124.834 1.00 56.75 625 VAL A N 1
ATOM 4678 C CA . VAL A 1 625 ? -80.865 -11.676 125.248 1.00 56.75 625 VAL A CA 1
ATOM 4679 C C . VAL A 1 625 ? -81.806 -10.761 124.488 1.00 56.75 625 VAL A C 1
ATOM 4681 O O . VAL A 1 625 ? -81.881 -10.894 123.246 1.00 56.75 625 VAL A O 1
#

Radius of gyration: 53.16 Å; chains: 1; bounding box: 122×90×171 Å

pLDDT: mean 86.06, std 15.4, range [34.97, 98.81]

Foldseek 3Di:
DDDDDDDDDDPDDPPDPAWDADPVRDIGGPDDDPPCPPPPPPPDFPWEWEDDPNFTDIPPADDGQAAAAAAAQDKGKYFFAFDPFWKFWAQADPVGSVFGHHTDFPQKKFKFDALVAADAFDKDWDQFDADVDHRDTWIKGKHDADCVVVVQLVLFAAEAEEFFEAAPDALVVSCVLQVLPRGHIYIRTADDNRAHDQPDDPDLGPVLVVVVVVLVVQVSHLNHDQQAYEYAYEARRLQVVLLNQQDDPDPSHAYREYALYFHFCLQWDWDADPVRDIDIWGWHWDFAPPPDPRRRPIDTDTGQGDANHAYEYEEECAAQQRHQCFQDHPNTGGHHPQVRLVSVLVSNVWPDDRDPFFDADPVQWGWDDTPNRRGIYTYHYPDYSDPVPCSVVSSVVVCVRRDDPGTHGRDDIDMGGGPRRTRDRGGMMMGRRHNPRDQKIWMTGPVRPPIHIYGYHYDDDDDDDDDPDDDDPDDDDDDDDVDDDDDDADDPPDDDDDDDPVDDDDPPDDDPDPDDDDPDDDDDDDDPDDDDDDDPDPDDDDDDDPPPDDPPDPQCDPPDGDDDDDPDDDDPDDDPPPDDDQVPHDDDDDDPDDADPDADPDPPDDHHPVNVVVVVVVCCVVVVD

Sequence (625 aa):
MAINYKQFETQSGFKSPGFTVDTAGNVVVRTLTQTFIPEAATPAPDYSINENGGAFSITDLSGANPTITLTRGESKTFGLNLTSLGFNFFTPSDANPSVPGTAIINGVSHANAVTGNTLASEEWTFAQTWIQEASFDRKVKVTVPDVTSVTKLNGKKIPVVIALHDISATSTSVTDDVNFITDKILIAPQGYRNTWNVGYSVSQADDLALIDSILTKLETYDNVDTRDITFVGYGVGGQLAQQYFIQTTRTNLKNLVLISSLMHFDQHKVTYDNQNNRIDTFYSLTLNPLSELDSTQMVWTATTPLSGRKILMFNGTNNLNWPFEGGLANGLDLKSAPDTIYAWAKAENDVADQLSSGAQQPNGEVLYNYKNGLVRLFSYEGVGSNFGEFLTGVQTYILDQIDVTAYEVVPVPTTLTGAAANNQQTGTFTFTVPVDTPDTIYYGDADGEPFGTVTVADPTFTGIGSFSAILNTGDLISNGQDAEISLQPTGSYGTVSINPAGGGFISNMDINANSIQSTGQTTLTPSNADVVISPQGTGVLTVQPINLGTIDNIDIGQTTPQKGSFSLLETTQGTLNNTTIGATVPATAAFTSATVTTAPTDANDVSNKNYVDSTSTVLAIALGV

Secondary structure (DSSP, 8-state):
----------SS----TTEEE-TTS-EEES-------PPPPPPPPSEEEEEETTEEEETT--SSS--EEEETT-EEEEEEE-SSPPBEEEEEPSS-TTSEEEEP-TTEEEE---------SEEEEEEEEETTEEEEEEEEEEE---TTTSGGGTTB-EEEEEEE--TT--HHHHHHHTTT--SSEEEEEPPGGGS--SSS-S----HHHHHHHHHHHHTT-TTEEEEEEEEEEETHHHHHHHHHHHH---TTEEEEEEES---BTTTEEEEE-TT--EEEEEEEEEEPPTTSTTTT-EEEEEE----S-EEEEEEETT-SSS-TT-EEETTEEE--HHHHHHHHHHHTT--PPPPSSPEEPTTSEEEEEEGGGTEEEEEETT--SS-GGGHHHHHHHHHHHH--S-PPBPP---EEEGGGGSSB-EEEEEEE--TT--SEEEEE-TTS-SEEEEEEEPP---S----S----SS------TT--------STT-------TT-----S-----S----SS------TTS-------TT-------SSS-------SSSSSPPPP--S----SS---TT--SSSSS------SS----SPP-STTSPPPHHHHHHHHHHHHHHHT-